Protein AF-A0A499VR80-F1 (afdb_monomer_lite)

pLDDT: mean 83.79, std 17.62, range [22.61, 98.44]

Organism: Streptomyces avermitilis (NCBI:txid33903)

Secondary structure (DSSP, 8-state):
---------------TTS-TTS--SHHHHHHHHHHHHHHHHHT-S---TTS-TTTTS---HHHHHHHHHHHTT-TTSPPP-HHHHHHS-SHHHHHHHHHTSPPP----PPPPP-----PPPHHHHHHHHHHHHHHHHHHHHHHHHHHHHHHHHHHT--SHHHHHHHHHHHHHHHHHHHHHHHHHHHHHHT-S--SEEEETTSHHHHHHHHHHHHHHT-GGGGGTTSHHHHHHHHHTT-EE-TT-EE------SSGGGEEE-TT-EE-TT-B--SEEEETTEEEE--EEE-TT-EE-TT-EE-TTEEE-TT-EE-TT-EE-TT-EE-TT-EEETTTTEEE------S------HHHHHHHHHHHHHHIIIIIHHHHHHHHHHHHHH-HHHHHHSSS-TTGGG-HHHHHHHHHHHHHHHHHHHHHHHHHHHHHHHHHHTTS-TT--EESSSHHHHHHHHHHHHHT-HHHHHHHTTSTTHHHHHHHHT-B-TT----S-SS-TT-EES-GGGEEE-TT-EE-TT-EEE-EEE-SSEEEE--EEEPSS-EE-TT-EEE-STT--SSS-----

InterPro domains:
  IPR009081 Phosphopantetheine binding ACP domain [PF00550] (33-96)
  IPR009081 Phosphopantetheine binding ACP domain [PS50075] (25-102)
  IPR011004 Trimeric LpxA-like superfamily [SSF51161] (233-339)
  IPR012728 Pls/PosA non-ribosomal peptide synthetases, C-terminal [TIGR02353] (127-557)
  IPR020806 Polyketide synthase-like, phosphopantetheine-binding domain [SM00823] (31-102)
  IPR036736 ACP-like superfamily [G3DSA:1.10.1200.10] (22-104)
  IPR036736 ACP-like superfamily [SSF47336] (29-113)

Radius of gyration: 28.96 Å; chains: 1; bounding box: 92×71×58 Å

Structure (mmCIF, N/CA/C/O backbone):
data_AF-A0A499VR80-F1
#
_entry.id   AF-A0A499VR80-F1
#
loop_
_atom_site.group_PDB
_atom_site.id
_atom_site.type_symbol
_atom_site.label_atom_id
_atom_site.label_alt_id
_atom_site.label_comp_id
_atom_site.label_asym_id
_atom_site.label_entity_id
_atom_site.label_seq_id
_atom_site.pdbx_PDB_ins_code
_atom_site.Cartn_x
_atom_site.Cartn_y
_atom_site.Cartn_z
_atom_site.occupancy
_atom_site.B_iso_or_equiv
_atom_site.auth_seq_id
_atom_site.auth_comp_id
_atom_site.auth_asym_id
_atom_site.auth_atom_id
_atom_site.pdbx_PDB_model_num
ATOM 1 N N . MET A 1 1 ? -21.378 41.303 -25.812 1.00 35.78 1 MET A N 1
ATOM 2 C CA . MET A 1 1 ? -21.855 42.674 -25.566 1.00 35.78 1 MET A CA 1
ATOM 3 C C . MET A 1 1 ? -23.204 42.791 -26.239 1.00 35.78 1 MET A C 1
ATOM 5 O O . MET A 1 1 ? -23.246 43.047 -27.427 1.00 35.78 1 MET A O 1
ATOM 9 N N . GLU A 1 2 ? -24.254 42.454 -25.498 1.00 25.03 2 GLU A N 1
ATOM 10 C CA . GLU A 1 2 ? -25.618 42.973 -25.643 1.00 25.03 2 GLU A CA 1
ATOM 11 C C . GLU A 1 2 ? -26.427 42.351 -24.503 1.00 25.03 2 GLU A C 1
ATOM 13 O O . GLU A 1 2 ? -26.750 41.164 -24.512 1.00 25.03 2 GLU A O 1
ATOM 18 N N . GLU A 1 3 ? -26.636 43.155 -23.462 1.00 26.72 3 GLU A N 1
ATOM 19 C CA . GLU A 1 3 ? -27.720 42.971 -22.507 1.00 26.72 3 GLU A CA 1
ATOM 20 C C . GLU A 1 3 ? -29.041 42.967 -23.275 1.00 26.72 3 GLU A C 1
ATOM 22 O O . GLU A 1 3 ? -29.267 43.825 -24.132 1.00 26.72 3 GLU A O 1
ATOM 27 N N . LYS A 1 4 ? -29.951 42.057 -22.926 1.00 25.11 4 LYS A N 1
ATOM 28 C CA . LYS A 1 4 ? -31.368 42.298 -23.171 1.00 25.11 4 LYS A CA 1
ATOM 29 C C . LYS A 1 4 ? -32.172 41.998 -21.923 1.00 25.11 4 LYS A C 1
ATOM 31 O O . LYS A 1 4 ? -32.221 40.877 -21.427 1.00 25.11 4 LYS A O 1
ATOM 36 N N . SER A 1 5 ? -32.707 43.101 -21.429 1.00 24.86 5 SER A N 1
ATOM 37 C CA . SER A 1 5 ? -33.440 43.325 -20.208 1.00 24.86 5 SER A CA 1
ATOM 38 C C . SER A 1 5 ? -34.700 42.483 -20.079 1.00 24.86 5 SER A C 1
ATOM 40 O O . SER A 1 5 ? -35.387 42.166 -21.047 1.00 24.86 5 SER A O 1
ATOM 42 N N . ILE A 1 6 ? -34.986 42.201 -18.815 1.00 27.98 6 ILE A N 1
ATOM 43 C CA . ILE A 1 6 ? -36.241 41.721 -18.254 1.00 27.98 6 ILE A CA 1
ATOM 44 C C . ILE A 1 6 ? -37.378 42.654 -18.684 1.00 27.98 6 ILE A C 1
ATOM 46 O O . ILE A 1 6 ? -37.326 43.854 -18.412 1.00 27.98 6 ILE A O 1
ATOM 50 N N . GLU A 1 7 ? -38.417 42.095 -19.300 1.00 25.77 7 GLU A N 1
ATOM 51 C CA . GLU A 1 7 ? -39.681 42.789 -19.536 1.00 25.77 7 GLU A CA 1
ATOM 52 C C . GLU A 1 7 ? -40.748 42.186 -18.615 1.00 25.77 7 GLU A C 1
ATOM 54 O O . GLU A 1 7 ? -41.202 41.052 -18.773 1.00 25.77 7 GLU A O 1
ATOM 59 N N . VAL A 1 8 ? -41.070 42.959 -17.579 1.00 28.94 8 VAL A N 1
ATOM 60 C CA . VAL A 1 8 ? -42.160 42.733 -16.633 1.00 28.94 8 VAL A CA 1
ATOM 61 C C . VAL A 1 8 ? -43.465 43.120 -17.325 1.00 28.94 8 VAL A C 1
ATOM 63 O O . VAL A 1 8 ? -43.690 44.297 -17.598 1.00 28.94 8 VAL A O 1
ATOM 66 N N . LEU A 1 9 ? -44.345 42.150 -17.568 1.00 28.11 9 LEU A N 1
ATOM 67 C CA . LEU A 1 9 ? -45.746 42.409 -17.901 1.00 28.11 9 LEU A CA 1
ATOM 68 C C . LEU A 1 9 ? -46.587 42.303 -16.628 1.00 28.11 9 LEU A C 1
ATOM 70 O O . LEU A 1 9 ? -46.790 41.223 -16.077 1.00 28.11 9 LEU A O 1
ATOM 74 N N . ALA A 1 10 ? -47.050 43.461 -16.164 1.00 27.05 10 ALA A N 1
ATOM 75 C CA . ALA A 1 10 ? -48.026 43.605 -15.097 1.00 27.05 10 ALA A CA 1
ATOM 76 C C . ALA A 1 10 ? -49.436 43.869 -15.657 1.00 27.05 10 ALA A C 1
ATOM 78 O O . ALA A 1 10 ? -49.597 44.443 -16.734 1.00 27.05 10 ALA A O 1
ATOM 79 N N . SER A 1 11 ? -50.420 43.552 -14.808 1.00 28.08 11 SER A N 1
ATOM 80 C CA . SER A 1 11 ? -51.879 43.779 -14.860 1.00 28.08 11 SER A CA 1
ATOM 81 C C . SER A 1 11 ? -52.702 42.574 -15.352 1.00 28.08 11 SER A C 1
ATOM 83 O O . SER A 1 11 ? -52.400 41.988 -16.379 1.00 28.08 11 SER A O 1
ATOM 85 N N . GLY A 1 12 ? -53.741 42.111 -14.650 1.00 25.17 12 GLY A N 1
ATOM 86 C CA . GLY A 1 12 ? -54.564 42.767 -13.629 1.00 25.17 12 GLY A CA 1
ATOM 87 C C . GLY A 1 12 ? -55.225 41.788 -12.635 1.00 25.17 12 GLY A C 1
ATOM 88 O O . GLY A 1 12 ? -54.765 40.657 -12.506 1.00 25.17 12 GLY A O 1
ATOM 89 N N . PRO A 1 13 ? -56.224 42.248 -11.860 1.00 34.94 13 PRO A N 1
ATOM 90 C CA . PRO A 1 13 ? -56.273 42.018 -10.419 1.00 34.94 13 PRO A CA 1
ATOM 91 C C . PRO A 1 13 ? -57.343 41.013 -9.964 1.00 34.94 13 PRO A C 1
ATOM 93 O O . PRO A 1 13 ? -58.296 40.720 -10.673 1.00 34.94 13 PRO A O 1
ATOM 96 N N . ASP A 1 14 ? -57.197 40.619 -8.700 1.00 31.02 14 ASP A N 1
ATOM 97 C CA . ASP A 1 14 ? -58.259 40.139 -7.812 1.00 31.02 14 ASP A CA 1
ATOM 98 C C . ASP A 1 14 ? -58.748 38.685 -7.971 1.00 31.02 14 ASP A C 1
ATOM 100 O O . ASP A 1 14 ? -59.870 38.400 -8.371 1.00 31.02 14 ASP A O 1
ATOM 104 N N . GLU A 1 15 ? -57.918 37.746 -7.507 1.00 30.02 15 GLU A N 1
ATOM 105 C CA . GLU A 1 15 ? -58.406 36.501 -6.887 1.00 30.02 15 GLU A CA 1
ATOM 106 C C . GLU A 1 15 ? -57.709 36.248 -5.535 1.00 30.02 15 GLU A C 1
ATOM 108 O O . GLU A 1 15 ? -57.436 35.128 -5.101 1.00 30.02 15 GLU A O 1
ATOM 113 N N . SER A 1 16 ? -57.424 37.341 -4.819 1.00 30.45 16 SER A N 1
ATOM 114 C CA . SER A 1 16 ? -56.845 37.321 -3.476 1.00 30.45 16 SER A CA 1
ATOM 115 C C . SER A 1 16 ? -57.879 36.968 -2.397 1.00 30.45 16 SER A C 1
ATOM 117 O O . SER A 1 16 ? -58.122 37.737 -1.477 1.00 30.45 16 SER A O 1
ATOM 119 N N . ALA A 1 17 ? -58.501 35.786 -2.464 1.00 30.91 17 ALA A N 1
ATOM 120 C CA . ALA A 1 17 ? -59.372 35.346 -1.363 1.00 30.91 17 ALA A CA 1
ATOM 121 C C . ALA A 1 17 ? -59.538 33.830 -1.168 1.00 30.91 17 ALA A C 1
ATOM 123 O O . ALA A 1 17 ? -60.272 33.429 -0.263 1.00 30.91 17 ALA A O 1
ATOM 124 N N . ARG A 1 18 ? -58.883 32.962 -1.953 1.00 30.55 18 ARG A N 1
ATOM 125 C CA . ARG A 1 18 ? -59.092 31.505 -1.842 1.00 30.55 18 ARG A CA 1
ATOM 126 C C . ARG A 1 18 ? -57.832 30.655 -2.045 1.00 30.55 18 ARG A C 1
ATOM 128 O O . ARG A 1 18 ? -57.851 29.763 -2.872 1.00 30.55 18 ARG A O 1
ATOM 135 N N . ASP A 1 19 ? -56.772 30.873 -1.259 1.00 31.70 19 ASP A N 1
ATOM 136 C CA . ASP A 1 19 ? -55.865 29.748 -0.912 1.00 31.70 19 ASP A CA 1
ATOM 137 C C . ASP A 1 19 ? -54.969 29.945 0.331 1.00 31.70 19 ASP A C 1
ATOM 139 O O . ASP A 1 19 ? -54.010 29.213 0.557 1.00 31.70 19 ASP A O 1
ATOM 143 N N . LYS A 1 20 ? -55.264 30.910 1.215 1.00 32.34 20 LYS A N 1
ATOM 144 C CA . LYS A 1 20 ? -54.458 31.131 2.437 1.00 32.34 20 LYS A CA 1
ATOM 145 C C . LYS A 1 20 ? -54.655 30.071 3.537 1.00 32.34 20 LYS A C 1
ATOM 147 O O . LYS A 1 20 ? -54.201 30.280 4.657 1.00 32.34 20 LYS A O 1
ATOM 152 N N . SER A 1 21 ? -55.323 28.947 3.263 1.00 33.62 21 SER A N 1
ATOM 153 C CA . SER A 1 21 ? -55.686 27.969 4.300 1.00 33.62 21 SER A CA 1
ATOM 154 C C . SER A 1 21 ? -55.265 26.523 4.025 1.00 33.62 21 SER A C 1
ATOM 156 O O . SER A 1 21 ? -55.810 25.625 4.668 1.00 33.62 21 SER A O 1
ATOM 158 N N . ARG A 1 22 ? -54.331 26.258 3.097 1.00 36.38 22 ARG A N 1
ATOM 159 C CA . ARG A 1 22 ? -53.877 24.880 2.812 1.00 36.38 22 ARG A CA 1
ATOM 160 C C . ARG A 1 22 ? -52.460 24.509 3.245 1.00 36.38 22 ARG A C 1
ATOM 162 O O . ARG A 1 22 ? -52.149 23.326 3.198 1.00 36.38 22 ARG A O 1
ATOM 169 N N . ASP A 1 23 ? -51.666 25.438 3.779 1.00 40.81 23 ASP A N 1
ATOM 170 C CA . ASP A 1 23 ? -50.230 25.190 4.009 1.00 40.81 23 ASP A CA 1
ATOM 171 C C . ASP A 1 23 ? -49.745 25.348 5.463 1.00 40.81 23 ASP A C 1
ATOM 173 O O . ASP A 1 23 ? -48.564 25.535 5.734 1.00 40.81 23 ASP A O 1
ATOM 177 N N . SER A 1 24 ? -50.640 25.244 6.448 1.00 39.16 24 SER A N 1
ATOM 178 C CA . SER A 1 24 ? -50.267 25.248 7.874 1.00 39.16 24 SER A CA 1
ATOM 179 C C . SER A 1 24 ? -50.208 23.835 8.465 1.00 39.16 24 SER A C 1
ATOM 181 O O . SER A 1 24 ? -50.710 23.581 9.560 1.00 39.16 24 SER A O 1
ATOM 183 N N . GLY A 1 25 ? -49.643 22.887 7.716 1.00 50.19 25 GLY A N 1
ATOM 184 C CA . GLY A 1 25 ? -49.296 21.567 8.238 1.00 50.19 25 GLY A CA 1
ATOM 185 C C . GLY A 1 25 ? -47.865 21.564 8.795 1.00 50.19 25 GLY A C 1
ATOM 186 O O . GLY A 1 25 ? -47.020 22.289 8.269 1.00 50.19 25 GLY A O 1
ATOM 187 N N . PRO A 1 26 ? -47.531 20.711 9.783 1.00 60.03 26 PRO A N 1
ATOM 188 C CA . PRO A 1 26 ? -46.157 20.566 10.284 1.00 60.03 26 PRO A CA 1
ATOM 189 C C . PRO A 1 26 ? -45.114 20.340 9.172 1.00 60.03 26 PRO A C 1
ATOM 191 O O . PRO A 1 26 ? -43.979 20.792 9.282 1.00 60.03 26 PRO A O 1
ATOM 194 N N . LYS A 1 27 ? -45.518 19.694 8.067 1.00 64.81 27 LYS A N 1
ATOM 195 C CA . LYS A 1 27 ? -44.676 19.439 6.886 1.00 64.81 27 LYS A CA 1
ATOM 196 C C . LYS A 1 27 ? -44.284 20.711 6.124 1.00 64.81 27 LYS A C 1
ATOM 198 O O . LYS A 1 27 ? -43.117 20.859 5.789 1.00 64.81 27 LYS A O 1
ATOM 203 N N . ALA A 1 28 ? -45.211 21.648 5.928 1.00 72.88 28 ALA A N 1
ATOM 204 C CA . ALA A 1 28 ? -44.940 22.920 5.250 1.00 72.88 28 ALA A CA 1
ATOM 205 C C . ALA A 1 28 ? -44.052 23.861 6.092 1.00 72.88 28 ALA A C 1
ATOM 207 O O . ALA A 1 28 ? -43.348 24.714 5.554 1.00 72.88 28 ALA A O 1
ATOM 208 N N . GLY A 1 29 ? -44.052 23.696 7.423 1.00 79.94 29 GLY A N 1
ATOM 209 C CA . GLY A 1 29 ? -43.073 24.336 8.311 1.00 79.94 29 GLY A CA 1
ATOM 210 C C . GLY A 1 29 ? -41.659 23.809 8.063 1.00 79.94 29 GLY A C 1
ATOM 211 O O . GLY A 1 29 ? -40.771 24.582 7.717 1.00 79.94 29 GLY A O 1
ATOM 212 N N . ILE A 1 30 ? -41.491 22.483 8.119 1.00 84.25 30 ILE A N 1
ATOM 213 C CA . ILE A 1 30 ? -40.199 21.814 7.894 1.00 84.25 30 ILE A CA 1
ATOM 214 C C . ILE A 1 30 ? -39.638 22.120 6.498 1.00 84.25 30 ILE A C 1
ATOM 216 O O . ILE A 1 30 ? -38.448 22.386 6.370 1.00 84.25 30 ILE A O 1
ATOM 220 N N . GLU A 1 31 ? -40.469 22.105 5.451 1.00 90.12 31 GLU A N 1
ATOM 221 C CA . GLU A 1 31 ? -40.032 22.447 4.089 1.00 90.12 31 GLU A CA 1
ATOM 222 C C . GLU A 1 31 ? -39.472 23.871 4.009 1.00 90.12 31 GLU A C 1
ATOM 224 O O . GLU A 1 31 ? -38.398 24.082 3.448 1.00 90.12 31 GLU A O 1
ATOM 229 N N . ARG A 1 32 ? -40.154 24.843 4.622 1.00 88.81 32 ARG A N 1
ATOM 230 C CA . ARG A 1 32 ? -39.718 26.244 4.637 1.00 88.81 32 ARG A CA 1
ATOM 231 C C . ARG A 1 32 ? -38.410 26.430 5.401 1.00 88.81 32 ARG A C 1
ATOM 233 O O . ARG A 1 32 ? -37.504 27.088 4.903 1.00 88.81 32 ARG A O 1
ATOM 240 N N . ASP A 1 33 ? -38.307 25.820 6.576 1.00 88.62 33 ASP A N 1
ATOM 241 C CA . ASP A 1 33 ? -37.120 25.897 7.426 1.00 88.62 33 ASP A CA 1
ATOM 242 C C . ASP A 1 33 ? -35.899 25.232 6.763 1.00 88.62 33 ASP A C 1
ATOM 244 O O . ASP A 1 33 ? -34.780 25.741 6.839 1.00 88.62 33 ASP A O 1
ATOM 248 N N . LEU A 1 34 ? -36.097 24.108 6.064 1.00 89.75 34 LEU A N 1
ATOM 249 C CA . LEU A 1 34 ? -35.045 23.481 5.262 1.00 89.75 34 LEU A CA 1
ATOM 250 C C . LEU A 1 34 ? -34.670 24.349 4.047 1.00 89.75 34 LEU A C 1
ATOM 252 O O . LEU A 1 34 ? -33.489 24.441 3.720 1.00 89.75 34 LEU A O 1
ATOM 256 N N . ALA A 1 35 ? -35.627 25.013 3.394 1.00 91.50 35 ALA A N 1
ATOM 257 C CA . ALA A 1 35 ? -35.346 25.934 2.289 1.00 91.50 35 ALA A CA 1
ATOM 258 C C . ALA A 1 35 ? -34.538 27.151 2.721 1.00 91.50 35 ALA A C 1
ATOM 260 O O . ALA A 1 35 ? -33.587 27.514 2.033 1.00 91.50 35 ALA A O 1
ATOM 261 N N . GLU A 1 36 ? -34.845 27.715 3.885 1.00 91.38 36 GLU A N 1
ATOM 262 C CA . GLU A 1 36 ? -34.090 28.820 4.475 1.00 91.38 36 GLU A CA 1
ATOM 263 C C . GLU A 1 36 ? -32.641 28.411 4.768 1.00 91.38 36 GLU A C 1
ATOM 265 O O . GLU A 1 36 ? -31.699 29.067 4.326 1.00 91.38 36 GLU A O 1
ATOM 270 N N . VAL A 1 37 ? -32.433 27.258 5.417 1.00 90.69 37 VAL A N 1
ATOM 271 C CA . VAL A 1 37 ? -31.074 26.772 5.703 1.00 90.69 37 VAL A CA 1
ATOM 272 C C . VAL A 1 37 ? -30.290 26.506 4.415 1.00 90.69 37 VAL A C 1
ATOM 274 O O . VAL A 1 37 ? -29.077 26.723 4.387 1.00 90.69 37 VAL A O 1
ATOM 277 N N . LEU A 1 38 ? -30.941 26.030 3.349 1.00 90.62 38 LEU A N 1
ATOM 278 C CA . LEU A 1 38 ? -30.276 25.799 2.066 1.00 90.62 38 LEU A CA 1
ATOM 279 C C . LEU A 1 38 ? -29.938 27.111 1.351 1.00 90.62 38 LEU A C 1
ATOM 281 O O . LEU A 1 38 ? -28.812 27.253 0.871 1.00 90.62 38 LEU A O 1
ATOM 285 N N . ALA A 1 39 ? -30.865 28.071 1.342 1.00 90.88 39 ALA A N 1
ATOM 286 C CA . ALA A 1 39 ? -30.665 29.411 0.799 1.00 90.88 39 ALA A CA 1
ATOM 287 C C . ALA A 1 39 ? -29.458 30.100 1.459 1.00 90.88 39 ALA A C 1
ATOM 289 O O . ALA A 1 39 ? -28.552 30.563 0.765 1.00 90.88 39 ALA A O 1
ATOM 290 N N . ASP A 1 40 ? -29.356 30.011 2.788 1.00 90.44 40 ASP A N 1
ATOM 291 C CA . ASP A 1 40 ? -28.234 30.528 3.578 1.00 90.44 40 ASP A CA 1
ATOM 292 C C . ASP A 1 40 ? -26.889 29.858 3.270 1.00 90.44 40 ASP A C 1
ATOM 294 O O . ASP A 1 40 ? -25.820 30.436 3.488 1.00 90.44 40 ASP A O 1
ATOM 298 N N . VAL A 1 41 ? -26.886 28.576 2.901 1.00 90.94 41 VAL A N 1
ATOM 299 C CA . VAL A 1 41 ? -25.641 27.867 2.550 1.00 90.94 41 VAL A CA 1
ATOM 300 C C . VAL A 1 41 ? -25.202 28.234 1.139 1.00 90.94 41 VAL A C 1
ATOM 302 O O . VAL A 1 41 ? -24.004 28.345 0.883 1.00 90.94 41 VAL A O 1
ATOM 305 N N . MET A 1 42 ? -26.162 28.414 0.238 1.00 88.19 42 MET A N 1
ATOM 306 C CA . MET A 1 42 ? -25.923 28.770 -1.156 1.00 88.19 42 MET A CA 1
ATOM 307 C C . MET A 1 42 ? -25.734 30.277 -1.375 1.00 88.19 42 MET A C 1
ATOM 309 O O . MET A 1 42 ? -25.313 30.674 -2.458 1.00 88.19 42 MET A O 1
ATOM 313 N N . SER A 1 43 ? -25.998 31.099 -0.354 1.00 87.06 43 SER A N 1
ATOM 314 C CA . SER A 1 43 ? -25.990 32.565 -0.426 1.00 87.06 43 SER A CA 1
ATOM 315 C C . SER A 1 43 ? -26.952 33.108 -1.492 1.00 87.06 43 SER A C 1
ATOM 317 O O . SER A 1 43 ? -26.604 34.019 -2.242 1.00 87.06 43 SER A O 1
ATOM 319 N N . VAL A 1 44 ? -28.155 32.533 -1.571 1.00 88.81 44 VAL A N 1
ATOM 320 C CA . VAL A 1 44 ? -29.244 32.975 -2.461 1.00 88.81 44 VAL A CA 1
ATOM 321 C C . VAL A 1 44 ? -30.438 33.439 -1.631 1.00 88.81 44 VAL A C 1
ATOM 323 O O . VAL A 1 44 ? -30.601 33.002 -0.498 1.00 88.81 44 VAL A O 1
ATOM 326 N N . GLU A 1 45 ? -31.276 34.320 -2.179 1.00 81.69 45 GLU A N 1
ATOM 327 C CA . GLU A 1 45 ? -32.400 34.894 -1.422 1.00 81.69 45 GLU A CA 1
ATOM 328 C C . GLU A 1 45 ? -33.491 33.866 -1.101 1.00 81.69 45 GLU A C 1
ATOM 330 O O . GLU A 1 45 ? -34.030 33.859 0.003 1.00 81.69 45 GLU A O 1
ATOM 335 N N . GLN A 1 46 ? -33.823 32.993 -2.055 1.00 85.56 46 GLN A N 1
ATOM 336 C CA . GLN A 1 46 ? -34.818 31.938 -1.880 1.00 85.56 46 GLN A CA 1
ATOM 337 C C . GLN A 1 46 ? -34.452 30.708 -2.705 1.00 85.56 46 GLN A C 1
ATOM 339 O O . GLN A 1 46 ? -33.926 30.812 -3.813 1.00 85.56 46 GLN A O 1
ATOM 344 N N . VAL A 1 47 ? -34.785 29.535 -2.170 1.00 88.00 47 VAL A N 1
ATOM 345 C CA . VAL A 1 47 ? -34.700 28.260 -2.881 1.00 88.00 47 VAL A CA 1
ATOM 346 C C . VAL A 1 47 ? -36.103 27.680 -2.996 1.00 88.00 47 VAL A C 1
ATOM 348 O O . VAL A 1 47 ? -36.811 27.559 -1.997 1.00 88.00 47 VAL A O 1
ATOM 351 N N . SER A 1 48 ? -36.510 27.316 -4.214 1.00 89.81 48 SER A N 1
ATOM 352 C CA . SER A 1 48 ? -37.784 26.629 -4.427 1.00 89.81 48 SER A CA 1
ATOM 353 C C . SER A 1 48 ? -37.741 25.228 -3.816 1.00 89.81 48 SER A C 1
ATOM 355 O O . SER A 1 48 ? -36.759 24.499 -3.963 1.00 89.81 48 SER A O 1
ATOM 357 N N . VAL A 1 49 ? -38.833 24.823 -3.162 1.00 89.25 49 VAL A N 1
ATOM 358 C CA . VAL A 1 49 ? -38.933 23.511 -2.502 1.00 89.25 49 VAL A CA 1
ATOM 359 C C . VAL A 1 49 ? -38.904 22.331 -3.480 1.00 89.25 49 VAL A C 1
ATOM 361 O O . VAL A 1 49 ? -38.604 21.201 -3.079 1.00 89.25 49 VAL A O 1
ATOM 364 N N . ASP A 1 50 ? -39.192 22.603 -4.753 1.00 88.19 50 ASP A N 1
ATOM 365 C CA . ASP A 1 50 ? -39.231 21.631 -5.845 1.00 88.19 50 ASP A CA 1
ATOM 366 C C . ASP A 1 50 ? -37.943 21.602 -6.678 1.00 88.19 50 ASP A C 1
ATOM 368 O O . ASP A 1 50 ? -37.775 20.690 -7.485 1.00 88.19 50 ASP A O 1
ATOM 372 N N . SER A 1 51 ? -37.020 22.549 -6.467 1.00 85.44 51 SER A N 1
ATOM 373 C CA . SER A 1 51 ? -35.742 22.560 -7.179 1.00 85.44 51 SER A CA 1
ATOM 374 C C . SER A 1 51 ? -34.887 21.356 -6.795 1.00 85.44 51 SER A C 1
ATOM 376 O O . SER A 1 51 ? -34.681 21.056 -5.612 1.00 85.44 51 SER A O 1
ATOM 378 N N . HIS A 1 52 ? -34.365 20.677 -7.811 1.00 86.69 52 HIS A N 1
ATOM 379 C CA . HIS A 1 52 ? -33.457 19.563 -7.644 1.00 86.69 52 HIS A CA 1
ATOM 380 C C . HIS A 1 52 ? -32.109 20.064 -7.116 1.00 86.69 52 HIS A C 1
ATOM 382 O O . HIS A 1 52 ? -31.468 20.922 -7.727 1.00 86.69 52 HIS A O 1
ATOM 388 N N . PHE A 1 53 ? -31.656 19.503 -5.990 1.00 82.19 53 PHE A N 1
ATOM 389 C CA . PHE A 1 53 ? -30.401 19.879 -5.330 1.00 82.19 53 PHE A CA 1
ATOM 390 C C . PHE A 1 53 ? -29.217 19.869 -6.303 1.00 82.19 53 PHE A C 1
ATOM 392 O O . PHE A 1 53 ? -28.361 20.743 -6.229 1.00 82.19 53 PHE A O 1
ATOM 399 N N . PHE A 1 54 ? -29.161 18.904 -7.220 1.00 81.62 54 PHE A N 1
ATOM 400 C CA . PHE A 1 54 ? -28.004 18.720 -8.095 1.00 81.62 54 PHE A CA 1
ATOM 401 C C . PHE A 1 54 ? -28.162 19.409 -9.448 1.00 81.62 54 PHE A C 1
ATOM 403 O O . PHE A 1 54 ? -27.235 20.083 -9.890 1.00 81.62 54 PHE A O 1
ATOM 410 N N . ASP A 1 55 ? -29.327 19.263 -10.078 1.00 78.19 55 ASP A N 1
ATOM 411 C CA . ASP A 1 55 ? -29.509 19.662 -11.479 1.00 78.19 55 ASP A CA 1
ATOM 412 C C . ASP A 1 55 ? -29.893 21.138 -11.602 1.00 78.19 55 ASP A C 1
ATOM 414 O O . ASP A 1 55 ? -29.349 21.843 -12.448 1.00 78.19 55 ASP A O 1
ATOM 418 N N . ASP A 1 56 ? -30.771 21.620 -10.717 1.00 82.69 56 ASP A N 1
ATOM 419 C CA . ASP A 1 56 ? -31.269 22.998 -10.766 1.00 82.69 56 ASP A CA 1
ATOM 420 C C . ASP A 1 56 ? -30.407 23.936 -9.917 1.00 82.69 56 ASP A C 1
ATOM 422 O O . ASP A 1 56 ? -30.133 25.073 -10.296 1.00 82.69 56 ASP A O 1
ATOM 426 N N . LEU A 1 57 ? -29.982 23.457 -8.744 1.00 83.56 57 LEU A N 1
ATOM 427 C CA . LEU A 1 57 ? -29.265 24.259 -7.750 1.00 83.56 57 LEU A CA 1
ATOM 428 C C . LEU A 1 57 ? -27.740 24.115 -7.842 1.00 83.56 57 LEU A C 1
ATOM 430 O O . LEU A 1 57 ? -27.015 24.885 -7.214 1.00 83.56 57 LEU A O 1
ATOM 434 N N . GLY A 1 58 ? -27.228 23.129 -8.586 1.00 79.75 58 GLY A N 1
ATOM 435 C CA . GLY A 1 58 ? -25.787 22.877 -8.685 1.00 79.75 58 GLY A CA 1
ATOM 436 C C . GLY A 1 58 ? -25.119 22.582 -7.334 1.00 79.75 58 GLY A C 1
ATOM 437 O O . GLY A 1 58 ? -23.919 22.823 -7.166 1.00 79.75 58 GLY A O 1
ATOM 438 N N . ALA A 1 59 ? -25.876 22.099 -6.339 1.00 81.56 59 ALA A N 1
ATOM 439 C CA . ALA A 1 59 ? -25.354 21.837 -5.007 1.00 81.56 59 ALA A CA 1
ATOM 440 C C . ALA A 1 59 ? -24.331 20.699 -5.058 1.00 81.56 59 ALA A C 1
ATOM 442 O O . ALA A 1 59 ? -24.605 19.582 -5.497 1.00 81.56 59 ALA A O 1
ATOM 443 N N . ASN A 1 60 ? -23.131 20.981 -4.559 1.00 79.06 60 ASN A N 1
ATOM 444 C CA . ASN A 1 60 ? -22.066 19.996 -4.438 1.00 79.06 60 ASN A CA 1
ATOM 445 C C . ASN A 1 60 ? -21.990 19.424 -3.013 1.00 79.06 60 ASN A C 1
ATOM 447 O O . ASN A 1 60 ? -22.677 19.854 -2.083 1.00 79.06 60 ASN A O 1
ATOM 451 N N . SER A 1 61 ? -21.094 18.456 -2.820 1.00 73.81 61 SER A N 1
ATOM 452 C CA . SER A 1 61 ? -20.915 17.780 -1.531 1.00 73.81 61 SER A CA 1
ATOM 453 C C . SER A 1 61 ? -20.582 18.728 -0.366 1.00 73.81 61 SER A C 1
ATOM 455 O O . SER A 1 61 ? -20.944 18.441 0.774 1.00 73.81 61 SER A O 1
ATOM 457 N N . LEU A 1 62 ? -19.930 19.867 -0.624 1.00 79.88 62 LEU A N 1
ATOM 458 C CA . LEU A 1 62 ? -19.610 20.852 0.410 1.00 79.88 62 LEU A CA 1
ATOM 459 C C . LEU A 1 62 ? -20.862 21.625 0.847 1.00 79.88 62 LEU A C 1
ATOM 461 O O . LEU A 1 62 ? -21.109 21.749 2.046 1.00 79.88 62 LEU A O 1
ATOM 465 N N . VAL A 1 63 ? -21.685 22.061 -0.112 1.00 86.06 63 VAL A N 1
ATOM 466 C CA . VAL A 1 63 ? -22.996 22.684 0.147 1.00 86.06 63 VAL A CA 1
ATOM 467 C C . VAL A 1 63 ? -23.864 21.738 0.977 1.00 86.06 63 VAL A C 1
ATOM 469 O O . VAL A 1 63 ? -24.362 22.112 2.035 1.00 86.06 63 VAL A O 1
ATOM 472 N N . MET A 1 64 ? -23.957 20.467 0.582 1.00 85.19 64 MET A N 1
ATOM 473 C CA . MET A 1 64 ? -24.716 19.459 1.328 1.00 85.19 64 MET A CA 1
ATOM 474 C C . MET A 1 64 ? -24.172 19.220 2.744 1.00 85.19 64 MET A C 1
ATOM 476 O O . MET A 1 64 ? -24.951 19.043 3.681 1.00 85.19 64 MET A O 1
ATOM 480 N N . ALA A 1 65 ? -22.847 19.192 2.922 1.00 82.12 65 ALA A N 1
ATOM 481 C CA . ALA A 1 65 ? -22.225 19.012 4.231 1.00 82.12 65 ALA A CA 1
ATOM 482 C C . ALA A 1 65 ? -22.511 20.203 5.158 1.00 82.12 65 ALA A C 1
ATOM 484 O O . ALA A 1 65 ? -22.872 19.997 6.319 1.00 82.12 65 ALA A O 1
ATOM 485 N N . HIS A 1 66 ? -22.409 21.435 4.648 1.00 86.75 66 HIS A N 1
ATOM 486 C CA . HIS A 1 66 ? -22.771 22.642 5.392 1.00 86.75 66 HIS A CA 1
ATOM 487 C C . HIS A 1 66 ? -24.259 22.685 5.723 1.00 86.75 66 HIS A C 1
ATOM 489 O O . HIS A 1 66 ? -24.611 22.981 6.864 1.00 86.75 66 HIS A O 1
ATOM 495 N N . PHE A 1 67 ? -25.112 22.317 4.768 1.00 90.88 67 PHE A N 1
ATOM 496 C CA . PHE A 1 67 ? -26.548 22.188 4.966 1.00 90.88 67 PHE A CA 1
ATOM 497 C C . PHE A 1 67 ? -26.864 21.186 6.083 1.00 90.88 67 PHE A C 1
ATOM 499 O O . PHE A 1 67 ? -27.447 21.566 7.093 1.00 90.88 67 PHE A O 1
ATOM 506 N N . CYS A 1 68 ? -26.365 19.946 5.998 1.00 87.94 68 CYS A N 1
ATOM 507 C CA . CYS A 1 68 ? -26.553 18.938 7.048 1.00 87.94 68 CYS A CA 1
ATOM 508 C C . CYS A 1 68 ? -26.016 19.406 8.410 1.00 87.94 68 CYS A C 1
ATOM 510 O O . CYS A 1 68 ? -26.635 19.157 9.441 1.00 87.94 68 CYS A O 1
ATOM 512 N N . ALA A 1 69 ? -24.857 20.071 8.439 1.00 85.94 69 ALA A N 1
ATOM 513 C CA . ALA A 1 69 ? -24.259 20.570 9.673 1.00 85.94 69 ALA A CA 1
ATOM 514 C C . ALA A 1 69 ? -25.081 21.701 10.309 1.00 85.94 69 ALA A C 1
ATOM 516 O O . ALA A 1 69 ? -25.175 21.753 11.534 1.00 85.94 69 ALA A O 1
ATOM 517 N N . ARG A 1 70 ? -25.678 22.592 9.506 1.00 87.56 70 ARG A N 1
ATOM 518 C CA . ARG A 1 70 ? -26.580 23.644 9.996 1.00 87.56 70 ARG A CA 1
ATOM 519 C C . ARG A 1 70 ? -27.920 23.072 10.448 1.00 87.56 70 ARG A C 1
ATOM 521 O O . ARG A 1 70 ? -28.347 23.402 11.548 1.00 87.56 70 ARG A O 1
ATOM 528 N N . VAL A 1 71 ? -28.510 22.145 9.689 1.00 88.50 71 VAL A N 1
ATOM 529 C CA . VAL A 1 71 ? -29.733 21.427 10.089 1.00 88.50 71 VAL A CA 1
ATOM 530 C C . VAL A 1 71 ? -29.528 20.711 11.427 1.00 88.50 71 VAL A C 1
ATOM 532 O O . VAL A 1 71 ? -30.344 20.853 12.323 1.00 88.50 71 VAL A O 1
ATOM 535 N N . ARG A 1 72 ? -28.390 20.034 11.640 1.00 84.31 72 ARG A N 1
ATOM 536 C CA . ARG A 1 72 ? -28.076 19.374 12.927 1.00 84.31 72 ARG A CA 1
ATOM 537 C C . ARG A 1 72 ? -27.941 20.322 14.123 1.00 84.31 72 ARG A C 1
ATOM 539 O O . ARG A 1 72 ? -28.008 19.854 15.254 1.00 84.31 72 ARG A O 1
ATOM 546 N N . LYS A 1 73 ? -27.698 21.618 13.901 1.00 84.75 73 LYS A N 1
ATOM 547 C CA . LYS A 1 73 ? -27.650 22.627 14.975 1.00 84.75 73 LYS A CA 1
ATOM 548 C C . LYS A 1 73 ? -29.039 23.158 15.345 1.00 84.75 73 LYS A C 1
ATOM 550 O O . LYS A 1 73 ? -29.171 23.765 16.404 1.00 84.75 73 LYS A O 1
ATOM 555 N N . ARG A 1 74 ? -30.047 22.938 14.497 1.00 83.81 74 ARG A N 1
ATOM 556 C CA . ARG A 1 74 ? -31.447 23.310 14.717 1.00 83.81 74 ARG A CA 1
ATOM 557 C C . ARG A 1 74 ? -32.186 22.138 15.363 1.00 83.81 74 ARG A C 1
ATOM 559 O O . ARG A 1 74 ? -32.477 21.147 14.707 1.00 83.81 74 ARG A O 1
ATOM 566 N N . ALA A 1 75 ? -32.447 22.231 16.669 1.00 76.50 75 ALA A N 1
ATOM 567 C CA . ALA A 1 75 ? -33.124 21.176 17.437 1.00 76.50 75 ALA A CA 1
ATOM 568 C C . ALA A 1 75 ? -34.599 20.970 17.028 1.00 76.50 75 ALA A C 1
ATOM 570 O O . ALA A 1 75 ? -35.199 19.950 17.351 1.00 76.50 75 ALA A O 1
ATOM 571 N N . ASP A 1 76 ? -35.164 21.949 16.327 1.00 80.75 76 ASP A N 1
ATOM 572 C CA . ASP A 1 76 ? -36.501 21.984 15.742 1.00 80.75 76 ASP A CA 1
ATOM 573 C C . ASP A 1 76 ? -36.609 21.232 14.403 1.00 80.75 76 ASP A C 1
ATOM 575 O O . ASP A 1 76 ? -37.718 20.921 13.969 1.00 80.75 76 ASP A O 1
ATOM 579 N N . LEU A 1 77 ? -35.479 20.891 13.770 1.00 82.44 77 LEU A N 1
ATOM 580 C CA . LEU A 1 77 ? -35.445 20.174 12.497 1.00 82.44 77 LEU A CA 1
ATOM 581 C C . LEU A 1 77 ? -35.009 18.709 12.657 1.00 82.44 77 LEU A C 1
ATOM 583 O O . LEU A 1 77 ? -34.097 18.403 13.430 1.00 82.44 77 LEU A O 1
ATOM 587 N N . PRO A 1 78 ? -35.594 17.778 11.878 1.00 82.50 78 PRO A N 1
ATOM 588 C CA . PRO A 1 78 ? -35.102 16.411 11.821 1.00 82.50 78 PRO A CA 1
ATOM 589 C C . PRO A 1 78 ? -33.686 16.387 11.237 1.00 82.50 78 PRO A C 1
ATOM 591 O O . PRO A 1 78 ? -33.382 17.060 10.249 1.00 82.50 78 PRO A O 1
ATOM 594 N N . SER A 1 79 ? -32.800 15.588 11.837 1.00 81.69 79 SER A N 1
ATOM 595 C CA . SER A 1 79 ? -31.412 15.518 11.389 1.00 81.69 79 SER A CA 1
ATOM 596 C C . SER A 1 79 ? -31.338 14.970 9.964 1.00 81.69 79 SER A C 1
ATOM 598 O O . SER A 1 79 ? -31.673 13.810 9.731 1.00 81.69 79 SER A O 1
ATOM 600 N N . ALA A 1 80 ? -30.841 15.776 9.031 1.00 82.69 80 ALA A N 1
ATOM 601 C CA . ALA A 1 80 ? -30.555 15.331 7.677 1.00 82.69 80 ALA A CA 1
ATOM 602 C C . ALA A 1 80 ? -29.144 14.728 7.589 1.00 82.69 80 ALA A C 1
ATOM 604 O O . ALA A 1 80 ? -28.161 15.243 8.147 1.00 82.69 80 ALA A O 1
ATOM 605 N N . SER A 1 81 ? -29.026 13.620 6.867 1.00 80.25 81 SER A N 1
ATOM 606 C CA . SER A 1 81 ? -27.754 13.085 6.404 1.00 80.25 81 SER A CA 1
ATOM 607 C C . SER A 1 81 ? -27.602 13.300 4.901 1.00 80.25 81 SER A C 1
ATOM 609 O O . SER A 1 81 ? -28.570 13.457 4.161 1.00 80.25 81 SER A O 1
ATOM 611 N N . MET A 1 82 ? -26.361 13.241 4.422 1.00 78.88 82 MET A N 1
ATOM 612 C CA . MET A 1 82 ? -26.062 13.339 2.993 1.00 78.88 82 MET A CA 1
ATOM 613 C C . MET A 1 82 ? -26.804 12.272 2.175 1.00 78.88 82 MET A C 1
ATOM 615 O O . MET A 1 82 ? -27.251 12.532 1.063 1.00 78.88 82 MET A O 1
ATOM 619 N N . LYS A 1 83 ? -26.985 11.084 2.767 1.00 74.50 83 LYS A N 1
ATOM 620 C CA . LYS A 1 83 ? -27.761 9.978 2.200 1.00 74.50 83 LYS A CA 1
ATOM 621 C C . LYS A 1 83 ? -29.225 10.361 1.976 1.00 74.50 83 LYS A C 1
ATOM 623 O O . LYS A 1 83 ? -29.797 9.939 0.975 1.00 74.50 83 LYS A O 1
ATOM 628 N N . ASP A 1 84 ? -29.818 11.131 2.884 1.00 83.88 84 ASP A N 1
ATOM 629 C CA . ASP A 1 84 ? -31.223 11.531 2.781 1.00 83.88 84 ASP A CA 1
ATOM 630 C C . ASP A 1 84 ? -31.416 12.500 1.616 1.00 83.88 84 ASP A C 1
ATOM 632 O O . ASP A 1 84 ? -32.337 12.314 0.832 1.00 83.88 84 ASP A O 1
ATOM 636 N N . ILE A 1 85 ? -30.482 13.435 1.422 1.00 85.06 85 ILE A N 1
ATOM 637 C CA . ILE A 1 85 ? -30.509 14.388 0.302 1.00 85.06 85 ILE A CA 1
ATOM 638 C C . ILE A 1 85 ? -30.343 13.670 -1.045 1.00 85.06 85 ILE A C 1
ATOM 640 O O . ILE A 1 85 ? -31.086 13.943 -1.977 1.00 85.06 85 ILE A O 1
ATOM 644 N N . TYR A 1 86 ? -29.428 12.699 -1.161 1.00 78.88 86 TYR A N 1
ATOM 645 C CA . TYR A 1 86 ? -29.302 11.913 -2.401 1.00 78.88 86 TYR A CA 1
ATOM 646 C C . TYR A 1 86 ? -30.553 11.083 -2.711 1.00 78.88 86 TYR A C 1
ATOM 648 O O . TYR A 1 86 ? -30.874 10.848 -3.873 1.00 78.88 86 TYR A O 1
ATOM 656 N N . ARG A 1 87 ? -31.246 10.599 -1.677 1.00 79.81 87 ARG A N 1
ATOM 657 C CA . ARG A 1 87 ? -32.469 9.804 -1.836 1.00 79.81 87 ARG A CA 1
ATOM 658 C C . ARG A 1 87 ? -33.690 10.668 -2.149 1.00 79.81 87 ARG A C 1
ATOM 660 O O . ARG A 1 87 ? -34.619 10.197 -2.802 1.00 79.81 87 ARG A O 1
ATOM 667 N N . HIS A 1 88 ? -33.682 11.891 -1.646 1.00 89.25 88 HIS A N 1
ATOM 668 C CA . HIS A 1 88 ? -34.768 12.846 -1.712 1.00 89.25 88 HIS A CA 1
ATOM 669 C C . HIS A 1 88 ? -34.210 14.199 -2.170 1.00 89.25 88 HIS A C 1
ATOM 671 O O . HIS A 1 88 ? -33.986 15.093 -1.352 1.00 89.25 88 HIS A O 1
ATOM 677 N N . PRO A 1 89 ? -33.925 14.338 -3.474 1.00 86.81 89 PRO A N 1
ATOM 678 C CA . PRO A 1 89 ? -33.104 15.424 -3.995 1.00 86.81 89 PRO A CA 1
ATOM 679 C C . PRO A 1 89 ? -33.884 16.723 -4.228 1.00 86.81 89 PRO A C 1
ATOM 681 O O . PRO A 1 89 ? -33.448 17.566 -4.999 1.00 86.81 89 PRO A O 1
ATOM 684 N N . THR A 1 90 ? -35.020 16.906 -3.556 1.00 91.12 90 THR A N 1
ATOM 685 C CA . THR A 1 90 ? -35.771 18.168 -3.472 1.00 91.12 90 THR A CA 1
ATOM 686 C C . THR A 1 90 ? -36.166 18.393 -2.019 1.00 91.12 90 THR A C 1
ATOM 688 O O . THR A 1 90 ? -36.321 17.432 -1.264 1.00 91.12 90 THR A O 1
ATOM 691 N N . ILE A 1 91 ? -36.366 19.638 -1.595 1.00 90.81 91 ILE A N 1
ATOM 692 C CA . ILE A 1 91 ? -36.719 19.938 -0.197 1.00 90.81 91 ILE A CA 1
ATOM 693 C C . ILE A 1 91 ? -38.045 19.279 0.185 1.00 90.81 91 ILE A C 1
ATOM 695 O O . ILE A 1 91 ? -38.146 18.682 1.257 1.00 90.81 91 ILE A O 1
ATOM 699 N N . ARG A 1 92 ? -39.026 19.303 -0.724 1.00 89.88 92 ARG A N 1
ATOM 700 C CA . ARG A 1 92 ? -40.322 18.639 -0.541 1.00 89.88 92 ARG A CA 1
ATOM 701 C C . ARG A 1 92 ? -40.168 17.134 -0.306 1.00 89.88 92 ARG A C 1
ATOM 703 O O . ARG A 1 92 ? -40.742 16.562 0.628 1.00 89.88 92 ARG A O 1
ATOM 710 N N . SER A 1 93 ? -39.364 16.468 -1.138 1.00 88.25 93 SER A N 1
ATOM 711 C CA . SER A 1 93 ? -39.124 15.031 -0.978 1.00 88.25 93 SER A CA 1
ATOM 712 C C . SER A 1 93 ? -38.307 14.729 0.281 1.00 88.25 93 SER A C 1
ATOM 714 O O . SER A 1 93 ? -38.556 13.709 0.924 1.00 88.25 93 SER A O 1
ATOM 716 N N . LEU A 1 94 ? -37.375 15.610 0.662 1.00 88.69 94 LEU A N 1
ATOM 717 C CA . LEU A 1 94 ? -36.513 15.452 1.833 1.00 88.69 94 LEU A CA 1
ATOM 718 C C . LEU A 1 94 ? -37.304 15.596 3.131 1.00 88.69 94 LEU A C 1
ATOM 720 O O . LEU A 1 94 ? -37.213 14.728 3.995 1.00 88.69 94 LEU A O 1
ATOM 724 N N . ALA A 1 95 ? -38.127 16.639 3.246 1.00 88.75 95 ALA A N 1
ATOM 725 C CA . ALA A 1 95 ? -39.017 16.844 4.384 1.00 88.75 95 ALA A CA 1
ATOM 726 C C . ALA A 1 95 ? -39.966 15.650 4.568 1.00 88.75 95 ALA A C 1
ATOM 728 O O . ALA A 1 95 ? -40.166 15.168 5.684 1.00 88.75 95 ALA A O 1
ATOM 729 N N . THR A 1 96 ? -40.486 15.113 3.460 1.00 85.81 96 THR A N 1
ATOM 730 C CA . THR A 1 96 ? -41.320 13.905 3.475 1.00 85.81 96 THR A CA 1
ATOM 731 C C . THR A 1 96 ? -40.532 12.676 3.939 1.00 85.81 96 THR A C 1
ATOM 733 O O . THR A 1 96 ? -40.997 11.950 4.814 1.00 85.81 96 THR A O 1
ATOM 736 N N . GLY A 1 97 ? -39.327 12.457 3.405 1.00 82.12 97 GLY A N 1
ATOM 737 C CA . GLY A 1 97 ? -38.484 11.308 3.749 1.00 82.12 97 GLY A CA 1
ATOM 738 C C . GLY A 1 97 ? -37.970 11.316 5.192 1.00 82.12 97 GLY A C 1
ATOM 739 O O . GLY A 1 97 ? -37.822 10.251 5.792 1.00 82.12 97 GLY A O 1
ATOM 740 N N . LEU A 1 98 ? -37.735 12.501 5.761 1.00 82.69 98 LEU A N 1
ATOM 741 C CA . LEU A 1 98 ? -37.316 12.675 7.154 1.00 82.69 98 LEU A CA 1
ATOM 742 C C . LEU A 1 98 ? -38.482 12.525 8.142 1.00 82.69 98 LEU A C 1
ATOM 744 O O . LEU A 1 98 ? -38.273 12.021 9.241 1.00 82.69 98 LEU A O 1
ATOM 748 N N . ALA A 1 99 ? -39.706 12.901 7.758 1.00 73.06 99 ALA A N 1
ATOM 749 C CA . ALA A 1 99 ? -40.892 12.731 8.602 1.00 73.06 99 ALA A CA 1
ATOM 750 C C . ALA A 1 99 ? -41.252 11.251 8.846 1.00 73.06 99 ALA A C 1
ATOM 752 O O . ALA A 1 99 ? -41.750 10.909 9.917 1.00 73.06 99 ALA A O 1
ATOM 753 N N . ASP A 1 100 ? -40.963 10.370 7.883 1.00 63.12 100 ASP A N 1
ATOM 754 C CA . ASP A 1 100 ? -41.217 8.925 7.995 1.00 63.12 100 ASP A CA 1
ATOM 755 C C . ASP A 1 100 ? -40.120 8.173 8.784 1.00 63.12 100 ASP A C 1
ATOM 757 O O . ASP A 1 100 ? -40.288 7.005 9.146 1.00 63.12 100 ASP A O 1
ATOM 761 N N . ALA A 1 101 ? -38.988 8.825 9.067 1.00 57.81 101 ALA A N 1
ATOM 762 C CA . ALA A 1 101 ? -37.864 8.273 9.816 1.00 57.81 101 ALA A CA 1
ATOM 763 C C . ALA A 1 101 ? -37.858 8.824 11.253 1.00 57.81 101 ALA A C 1
ATOM 765 O O . ALA A 1 101 ? -37.147 9.774 11.568 1.00 57.81 101 ALA A O 1
ATOM 766 N N . ALA A 1 102 ? -38.657 8.231 12.146 1.00 43.25 102 ALA A N 1
ATOM 767 C CA . ALA A 1 102 ? -38.659 8.604 13.563 1.00 43.25 102 ALA A CA 1
ATOM 768 C C . ALA A 1 102 ? -37.241 8.506 14.188 1.00 43.25 102 ALA A C 1
ATOM 770 O O . ALA A 1 102 ? -36.470 7.610 13.820 1.00 43.25 102 ALA A O 1
ATOM 771 N N . PRO A 1 103 ? -36.876 9.378 15.150 1.00 44.81 103 PRO A N 1
ATOM 772 C CA . PRO A 1 103 ? -35.519 9.432 15.678 1.00 44.81 103 PRO A CA 1
ATOM 773 C C . PRO A 1 103 ? -35.229 8.191 16.524 1.00 44.81 103 PRO A C 1
ATOM 775 O O . PRO A 1 103 ? -35.865 7.960 17.550 1.00 44.81 103 PRO A O 1
ATOM 778 N N . THR A 1 104 ? -34.228 7.405 16.128 1.00 35.09 104 THR A N 1
ATOM 779 C CA . THR A 1 104 ? -33.554 6.503 17.069 1.00 35.09 104 THR A CA 1
ATOM 780 C C . THR A 1 104 ? -32.545 7.359 17.835 1.00 35.09 104 THR A C 1
ATOM 782 O O . THR A 1 104 ? -31.700 7.976 17.181 1.00 35.09 104 THR A O 1
ATOM 785 N N . PRO A 1 105 ? -32.609 7.456 19.175 1.00 37.97 105 PRO A N 1
ATOM 786 C CA . PRO A 1 105 ? -31.628 8.210 19.940 1.00 37.97 105 PRO A CA 1
ATOM 787 C C . PRO A 1 105 ? -30.263 7.553 19.742 1.00 37.97 105 PRO A C 1
ATOM 789 O O . PRO A 1 105 ? -30.004 6.464 20.249 1.00 37.97 105 PRO A O 1
ATOM 792 N N . VAL A 1 106 ? -29.394 8.185 18.957 1.00 36.22 106 VAL A N 1
ATOM 793 C CA . VAL A 1 106 ? -27.979 7.830 18.961 1.00 36.22 106 VAL A CA 1
ATOM 794 C C . VAL A 1 106 ? -27.426 8.477 20.217 1.00 36.22 106 VAL A C 1
ATOM 796 O O . VAL A 1 106 ? -27.311 9.699 20.292 1.00 36.22 106 VAL A O 1
ATOM 799 N N . GLU A 1 107 ? -27.176 7.655 21.229 1.00 32.75 107 GLU A N 1
ATOM 800 C CA . GLU A 1 107 ? -26.550 8.059 22.480 1.00 32.75 107 GLU A CA 1
ATOM 801 C C . GLU A 1 107 ? -25.185 8.674 22.142 1.00 32.75 107 GLU A C 1
ATOM 803 O O . GLU A 1 107 ? -24.218 7.991 21.800 1.00 32.75 107 GLU A O 1
ATOM 808 N N . SER A 1 108 ? -25.146 10.005 22.105 1.00 34.91 108 SER A N 1
ATOM 809 C CA . SER A 1 108 ? -23.951 10.758 21.765 1.00 34.91 108 SER A CA 1
ATOM 810 C C . SER A 1 108 ? -22.994 10.631 22.942 1.00 34.91 108 SER A C 1
ATOM 812 O O . SER A 1 108 ? -23.187 11.267 23.977 1.00 34.91 108 SER A O 1
ATOM 814 N N . SER A 1 109 ? -21.974 9.785 22.799 1.00 37.16 109 SER A N 1
ATOM 815 C CA . SER A 1 109 ? -20.891 9.660 23.771 1.00 37.16 109 SER A CA 1
ATOM 816 C C . SER A 1 109 ? -20.318 11.048 24.066 1.00 37.16 109 SER A C 1
ATOM 818 O O . SER A 1 109 ? -19.840 11.726 23.151 1.00 37.16 109 SER A O 1
ATOM 820 N N . VAL A 1 110 ? -20.404 11.470 25.328 1.00 38.84 110 VAL A N 1
ATOM 821 C CA . VAL A 1 110 ? -19.853 12.732 25.836 1.00 38.84 110 VAL A CA 1
ATOM 822 C C . VAL A 1 110 ? -18.400 12.873 25.355 1.00 38.84 110 VAL A C 1
ATOM 824 O O . VAL A 1 110 ? -17.619 11.939 25.558 1.00 38.84 110 VAL A O 1
ATOM 827 N N . PRO A 1 111 ? -18.008 13.992 24.710 1.00 45.66 111 PRO A N 1
ATOM 828 C CA . PRO A 1 111 ? -16.619 14.211 24.332 1.00 45.66 111 PRO A CA 1
ATOM 829 C C . PRO A 1 111 ? -15.756 14.183 25.594 1.00 45.66 111 PRO A C 1
ATOM 831 O O . PRO A 1 111 ? -16.024 14.919 26.545 1.00 45.66 111 PRO A O 1
ATOM 834 N N . ALA A 1 112 ? -14.737 13.321 25.617 1.00 51.19 112 ALA A N 1
ATOM 835 C CA . ALA A 1 112 ? -13.757 13.313 26.696 1.00 51.19 112 ALA A CA 1
ATOM 836 C C . ALA A 1 112 ? -13.141 14.722 26.855 1.00 51.19 112 ALA A C 1
ATOM 838 O O . ALA A 1 112 ? -12.988 15.422 25.848 1.00 51.19 112 ALA A O 1
ATOM 839 N N . PRO A 1 113 ? -12.794 15.156 28.083 1.00 48.16 113 PRO A N 1
ATOM 840 C CA . PRO A 1 113 ? -12.245 16.487 28.323 1.00 48.16 113 PRO A CA 1
ATOM 841 C C . PRO A 1 113 ? -11.037 16.754 27.421 1.00 48.16 113 PRO A C 1
ATOM 843 O O . PRO A 1 113 ? -10.069 15.994 27.434 1.00 48.16 113 PRO A O 1
ATOM 846 N N . THR A 1 114 ? -11.099 17.826 26.628 1.00 53.28 114 THR A N 1
ATOM 847 C CA . THR A 1 114 ? -9.996 18.248 25.759 1.00 53.28 114 THR A CA 1
ATOM 848 C C . THR A 1 114 ? -8.811 18.661 26.626 1.00 53.28 114 THR A C 1
ATOM 850 O O . THR A 1 114 ? -8.817 19.728 27.239 1.00 53.28 114 THR A O 1
ATOM 853 N N . GLU A 1 115 ? -7.799 17.801 26.694 1.00 58.91 115 GLU A N 1
ATOM 854 C CA . GLU A 1 115 ? -6.546 18.076 27.389 1.00 58.91 115 GLU A CA 1
ATOM 855 C C . GLU A 1 115 ? -5.875 19.321 26.775 1.00 58.91 115 GLU A C 1
ATOM 857 O O . GLU A 1 115 ? -5.799 19.470 25.550 1.00 58.91 115 GLU A O 1
ATOM 862 N N . VAL A 1 116 ? -5.429 20.260 27.616 1.00 59.56 116 VAL A N 1
ATOM 863 C CA . VAL A 1 116 ? -4.875 21.543 27.159 1.00 59.56 116 VAL A CA 1
ATOM 864 C C . VAL A 1 116 ? -3.533 21.299 26.466 1.00 59.56 116 VAL A C 1
ATOM 866 O O . VAL A 1 116 ? -2.539 20.943 27.097 1.00 59.56 116 VAL A O 1
ATOM 869 N N . VAL A 1 117 ? -3.499 21.509 25.149 1.00 65.12 117 VAL A N 1
ATOM 870 C CA . VAL A 1 117 ? -2.291 21.364 24.329 1.00 65.12 117 VAL A CA 1
ATOM 871 C C . VAL A 1 117 ? -1.297 22.464 24.694 1.00 65.12 117 VAL A C 1
ATOM 873 O O . VAL A 1 117 ? -1.527 23.635 24.402 1.00 65.12 117 VAL A O 1
ATOM 876 N N . THR A 1 118 ? -0.158 22.106 25.288 1.00 67.19 118 THR A N 1
ATOM 877 C CA . THR A 1 118 ? 0.958 23.047 25.460 1.00 67.19 118 THR A CA 1
ATOM 878 C C . THR A 1 118 ? 1.713 23.186 24.133 1.00 67.19 118 THR A C 1
ATOM 880 O O . THR A 1 118 ? 2.318 22.200 23.692 1.00 67.19 118 THR A O 1
ATOM 883 N N . PRO A 1 119 ? 1.708 24.358 23.471 1.00 68.94 119 PRO A N 1
ATOM 884 C CA . PRO A 1 119 ? 2.423 24.536 22.214 1.00 68.94 119 PRO A CA 1
ATOM 885 C C . PRO A 1 119 ? 3.936 24.417 22.435 1.00 68.94 119 PRO A C 1
ATOM 887 O O . PRO A 1 119 ? 4.480 24.902 23.428 1.00 68.94 119 PRO A O 1
ATOM 890 N N . ALA A 1 120 ? 4.629 23.764 21.501 1.00 74.81 120 ALA A N 1
ATOM 891 C CA . ALA A 1 120 ? 6.085 23.696 21.532 1.00 74.81 120 ALA A CA 1
ATOM 892 C C . ALA A 1 120 ? 6.691 25.094 21.345 1.00 74.81 120 ALA A C 1
ATOM 894 O O . ALA A 1 120 ? 6.167 25.917 20.593 1.00 74.81 120 ALA A O 1
ATOM 895 N N . SER A 1 121 ? 7.823 25.358 21.999 1.00 85.31 121 SER A N 1
ATOM 896 C CA . SER A 1 121 ? 8.509 26.643 21.841 1.00 85.31 121 SER A CA 1
ATOM 897 C C . SER A 1 121 ? 8.992 26.843 20.397 1.00 85.31 121 SER A C 1
ATOM 899 O O . SER A 1 121 ? 9.509 25.914 19.770 1.00 85.31 121 SER A O 1
ATOM 901 N N . THR A 1 122 ? 8.913 28.076 19.883 1.00 89.31 122 THR A N 1
ATOM 902 C CA . THR A 1 122 ? 9.379 28.429 18.526 1.00 89.31 122 THR A CA 1
ATOM 903 C C . THR A 1 122 ? 10.831 28.013 18.282 1.00 89.31 122 THR A C 1
ATOM 905 O O . THR A 1 122 ? 11.187 27.577 17.190 1.00 89.31 122 THR A O 1
ATOM 908 N N . ARG A 1 123 ? 11.678 28.086 19.319 1.00 90.31 123 ARG A N 1
ATOM 909 C CA . ARG A 1 123 ? 13.085 27.664 19.251 1.00 90.31 123 ARG A CA 1
ATOM 910 C C . ARG A 1 123 ? 13.234 26.158 19.034 1.00 90.31 123 ARG A C 1
ATOM 912 O O . ARG A 1 123 ? 14.030 25.755 18.194 1.00 90.31 123 ARG A O 1
ATOM 919 N N . GLN A 1 124 ? 12.479 25.330 19.762 1.00 89.50 124 GLN A N 1
ATOM 920 C CA . GLN A 1 124 ? 12.501 23.871 19.579 1.00 89.50 124 GLN A CA 1
ATOM 921 C C . GLN A 1 124 ? 11.985 23.481 18.197 1.00 89.50 124 GLN A C 1
ATOM 923 O O . GLN A 1 124 ? 12.590 22.639 17.538 1.00 89.50 124 GLN A O 1
ATOM 928 N N . TYR A 1 125 ? 10.913 24.135 17.744 1.00 91.38 125 TYR A N 1
ATOM 929 C CA . TYR A 1 125 ? 10.378 23.950 16.400 1.00 91.38 125 TYR A CA 1
ATOM 930 C C . TYR A 1 125 ? 11.435 24.249 15.329 1.00 91.38 125 TYR A C 1
ATOM 932 O O . TYR A 1 125 ? 11.725 23.388 14.500 1.00 91.38 125 TYR A O 1
ATOM 940 N N . LEU A 1 126 ? 12.074 25.424 15.392 1.00 95.12 126 LEU A N 1
ATOM 941 C CA . LEU A 1 126 ? 13.080 25.834 14.413 1.00 95.12 126 LEU A CA 1
ATOM 942 C C . LEU A 1 126 ? 14.328 24.943 14.453 1.00 95.12 126 LEU A C 1
ATOM 944 O O . LEU A 1 126 ? 14.828 24.543 13.406 1.00 95.12 126 LEU A O 1
ATOM 948 N N . LEU A 1 127 ? 14.821 24.588 15.643 1.00 95.00 127 LEU A N 1
ATOM 949 C CA . LEU A 1 127 ? 15.967 23.687 15.785 1.00 95.00 127 LEU A CA 1
ATOM 950 C C . LEU A 1 127 ? 15.658 22.302 15.200 1.00 95.00 127 LEU A C 1
ATOM 952 O O . LEU A 1 127 ? 16.441 21.773 14.413 1.00 95.00 127 LEU A O 1
ATOM 956 N N . CYS A 1 128 ? 14.512 21.718 15.563 1.00 95.50 128 CYS A N 1
ATOM 957 C CA . CYS A 1 128 ? 14.103 20.413 15.057 1.00 95.50 128 CYS A CA 1
ATOM 958 C C . CYS A 1 128 ? 13.908 20.450 13.538 1.00 95.50 128 CYS A C 1
ATOM 960 O O . CYS A 1 128 ? 14.420 19.569 12.852 1.00 95.50 128 CYS A O 1
ATOM 962 N N . GLY A 1 129 ? 13.233 21.475 13.012 1.00 95.69 129 GLY A N 1
ATOM 963 C CA . GLY A 1 129 ? 13.029 21.660 11.575 1.00 95.69 129 GLY A CA 1
ATOM 964 C C . GLY A 1 129 ? 14.346 21.796 10.807 1.00 95.69 129 GLY A C 1
ATOM 965 O O . GLY A 1 129 ? 14.549 21.105 9.812 1.00 95.69 129 GLY A O 1
ATOM 966 N N . THR A 1 130 ? 15.290 22.597 11.310 1.00 97.12 130 THR A N 1
ATOM 967 C CA . THR A 1 130 ? 16.629 22.739 10.714 1.00 97.12 130 THR A CA 1
ATOM 968 C C . THR A 1 130 ? 17.389 21.413 10.713 1.00 97.12 130 THR A C 1
ATOM 970 O O . THR A 1 130 ? 17.988 21.047 9.705 1.00 97.12 130 THR A O 1
ATOM 973 N N . LEU A 1 131 ? 17.334 20.640 11.803 1.00 97.25 131 LEU A N 1
ATOM 974 C CA . LEU A 1 131 ? 17.975 19.323 11.856 1.00 97.25 131 LEU A CA 1
ATOM 975 C C . LEU A 1 131 ? 17.321 18.318 10.897 1.00 97.25 131 LEU A C 1
ATOM 977 O O . LEU A 1 131 ? 18.032 17.562 10.240 1.00 97.25 131 LEU A O 1
ATOM 981 N N . GLN A 1 132 ? 15.990 18.322 10.773 1.00 97.19 132 GLN A N 1
ATOM 982 C CA . GLN A 1 132 ? 15.279 17.506 9.780 1.00 97.19 132 GLN A CA 1
ATOM 983 C C . GLN A 1 132 ? 15.709 17.867 8.358 1.00 97.19 132 GLN A C 1
ATOM 985 O O . GLN A 1 132 ? 15.985 16.973 7.559 1.00 97.19 132 GLN A O 1
ATOM 990 N N . PHE A 1 133 ? 15.820 19.165 8.064 1.00 97.25 133 PHE A N 1
ATOM 991 C CA . PHE A 1 133 ? 16.285 19.661 6.775 1.00 97.25 133 PHE A CA 1
ATOM 992 C C . PHE A 1 133 ? 17.726 19.228 6.482 1.00 97.25 133 PHE A C 1
ATOM 994 O O . PHE A 1 133 ? 17.985 18.687 5.412 1.00 97.25 133 PHE A O 1
ATOM 1001 N N . ILE A 1 134 ? 18.649 19.363 7.440 1.00 97.56 134 ILE A N 1
ATOM 1002 C CA . ILE A 1 134 ? 20.043 18.912 7.284 1.00 97.56 134 ILE A CA 1
ATOM 1003 C C . ILE A 1 134 ? 20.110 17.400 7.038 1.00 97.56 134 ILE A C 1
ATOM 1005 O O . ILE A 1 134 ? 20.845 16.961 6.157 1.00 97.56 134 ILE A O 1
ATOM 1009 N N . ILE A 1 135 ? 19.338 16.594 7.777 1.00 96.19 135 ILE A N 1
ATOM 1010 C CA . ILE A 1 135 ? 19.278 15.137 7.571 1.00 96.19 135 ILE A CA 1
ATOM 1011 C C . ILE A 1 135 ? 18.747 14.813 6.172 1.00 96.19 135 ILE A C 1
ATOM 1013 O O . ILE A 1 135 ? 19.306 13.953 5.495 1.00 96.19 135 ILE A O 1
ATOM 1017 N N . PHE A 1 136 ? 17.691 15.499 5.732 1.00 95.50 136 PHE A N 1
ATOM 1018 C CA . PHE A 1 136 ? 17.117 15.318 4.402 1.00 95.50 136 PHE A CA 1
ATOM 1019 C C . PHE A 1 136 ? 18.118 15.681 3.298 1.00 95.50 136 PHE A C 1
ATOM 1021 O O . PHE A 1 136 ? 18.381 14.856 2.428 1.00 95.50 136 PHE A O 1
ATOM 1028 N N . VAL A 1 137 ? 18.739 16.862 3.372 1.00 96.94 137 VAL A N 1
ATOM 1029 C CA . VAL A 1 137 ? 19.762 17.302 2.411 1.00 96.94 137 VAL A CA 1
ATOM 1030 C C . VAL A 1 137 ? 20.955 16.351 2.421 1.00 96.94 137 VAL A C 1
ATOM 1032 O O . VAL A 1 137 ? 21.393 15.919 1.361 1.00 96.94 137 VAL A O 1
ATOM 1035 N N . GLY A 1 138 ? 21.445 15.952 3.597 1.00 96.19 138 GLY A N 1
ATOM 1036 C CA . GLY A 1 138 ? 22.535 14.986 3.725 1.00 96.19 138 GLY A CA 1
ATOM 1037 C C . GLY A 1 138 ? 22.201 13.637 3.086 1.00 96.19 138 GLY A C 1
ATOM 1038 O O . GLY A 1 138 ? 23.029 13.073 2.372 1.00 96.19 138 GLY A O 1
ATOM 1039 N N . TYR A 1 139 ? 20.973 13.146 3.277 1.00 93.81 139 TYR A N 1
ATOM 1040 C CA . TYR A 1 139 ? 20.486 11.932 2.626 1.00 93.81 139 TYR A CA 1
ATOM 1041 C C . TYR A 1 139 ? 20.401 12.089 1.102 1.00 93.81 139 TYR A C 1
ATOM 1043 O O . TYR A 1 139 ? 20.893 11.223 0.383 1.00 93.81 139 TYR A O 1
ATOM 1051 N N . CYS A 1 140 ? 19.838 13.192 0.598 1.00 94.62 140 CYS A N 1
ATOM 1052 C CA . CYS A 1 140 ? 19.757 13.476 -0.836 1.00 94.62 140 CYS A CA 1
ATOM 1053 C C . CYS A 1 140 ? 21.142 13.601 -1.481 1.00 94.62 140 CYS A C 1
ATOM 1055 O O . CYS A 1 140 ? 21.371 13.012 -2.535 1.00 94.62 140 CYS A O 1
ATOM 1057 N N . CYS A 1 141 ? 22.083 14.296 -0.838 1.00 95.94 141 CYS A N 1
ATOM 1058 C CA . CYS A 1 141 ? 23.465 14.404 -1.299 1.00 95.94 141 CYS A CA 1
ATOM 1059 C C . CYS A 1 141 ? 24.149 13.034 -1.327 1.00 95.94 141 CYS A C 1
ATOM 1061 O O . CYS A 1 141 ? 24.769 12.686 -2.327 1.00 95.94 141 CYS A O 1
ATOM 1063 N N . LEU A 1 142 ? 24.006 12.224 -0.272 1.00 94.19 142 LEU A N 1
ATOM 1064 C CA . LEU A 1 142 ? 24.570 10.874 -0.234 1.00 94.19 142 LEU A CA 1
ATOM 1065 C C . LEU A 1 142 ? 23.964 9.979 -1.324 1.00 94.19 142 LEU A C 1
ATOM 1067 O O . LEU A 1 142 ? 24.701 9.311 -2.045 1.00 94.19 142 LEU A O 1
ATOM 1071 N N . ALA A 1 143 ? 22.638 9.984 -1.471 1.00 91.44 143 ALA A N 1
ATOM 1072 C CA . ALA A 1 143 ? 21.944 9.223 -2.503 1.00 91.44 143 ALA A CA 1
ATOM 1073 C C . ALA A 1 143 ? 22.371 9.669 -3.910 1.00 91.44 143 ALA A C 1
ATOM 1075 O O . ALA A 1 143 ? 22.641 8.822 -4.761 1.00 91.44 143 ALA A O 1
ATOM 1076 N N . GLY A 1 144 ? 22.496 10.980 -4.137 1.00 91.31 144 GLY A N 1
ATOM 1077 C CA . GLY A 1 144 ? 22.986 11.560 -5.385 1.00 91.31 144 GLY A CA 1
ATOM 1078 C C . GLY A 1 144 ? 24.425 11.150 -5.693 1.00 91.31 144 GLY A C 1
ATOM 1079 O O . GLY A 1 144 ? 24.697 10.686 -6.794 1.00 91.31 144 GLY A O 1
ATOM 1080 N N . LEU A 1 145 ? 25.330 11.222 -4.712 1.00 94.25 145 LEU A N 1
ATOM 1081 C CA . LEU A 1 145 ? 26.724 10.792 -4.862 1.00 94.25 145 LEU A CA 1
ATOM 1082 C C . LEU A 1 145 ? 26.834 9.294 -5.170 1.00 94.25 145 LEU A C 1
ATOM 1084 O O . LEU A 1 145 ? 27.544 8.913 -6.098 1.00 94.25 145 LEU A O 1
ATOM 1088 N N . VAL A 1 146 ? 26.124 8.442 -4.423 1.00 92.12 146 VAL A N 1
ATOM 1089 C CA . VAL A 1 146 ? 26.118 6.987 -4.651 1.00 92.12 146 VAL A CA 1
ATOM 1090 C C . VAL A 1 146 ? 25.553 6.659 -6.031 1.00 92.12 146 VAL A C 1
ATOM 1092 O O . VAL A 1 146 ? 26.125 5.838 -6.744 1.00 92.12 146 VAL A O 1
ATOM 1095 N N . THR A 1 147 ? 24.465 7.319 -6.429 1.00 88.56 147 THR A N 1
ATOM 1096 C CA . THR A 1 147 ? 23.834 7.104 -7.737 1.00 88.56 147 THR A CA 1
ATOM 1097 C C . THR A 1 147 ? 24.722 7.599 -8.874 1.00 88.56 147 THR A C 1
ATOM 1099 O O . THR A 1 147 ? 24.907 6.867 -9.839 1.00 88.56 147 THR A O 1
ATOM 1102 N N . GLY A 1 148 ? 25.327 8.783 -8.748 1.00 87.75 148 GLY A N 1
ATOM 1103 C CA . GLY A 1 148 ? 26.235 9.347 -9.749 1.00 87.75 148 GLY A CA 1
ATOM 1104 C C . GLY A 1 148 ? 27.475 8.478 -9.957 1.00 87.75 148 GLY A C 1
ATOM 1105 O O . GLY A 1 148 ? 27.755 8.060 -11.077 1.00 87.75 148 GLY A O 1
ATOM 1106 N N . ARG A 1 149 ? 28.154 8.088 -8.870 1.00 91.62 149 ARG A N 1
ATOM 1107 C CA . ARG A 1 149 ? 29.315 7.179 -8.941 1.00 91.62 149 ARG A CA 1
ATOM 1108 C C . ARG A 1 149 ? 28.941 5.793 -9.451 1.00 91.62 149 ARG A C 1
ATOM 1110 O O . ARG A 1 149 ? 29.704 5.177 -10.189 1.00 91.62 149 ARG A O 1
ATOM 1117 N N . GLY A 1 150 ? 27.765 5.300 -9.073 1.00 89.12 150 GLY A N 1
ATOM 1118 C CA . GLY A 1 150 ? 27.222 4.055 -9.599 1.00 89.12 150 GLY A CA 1
ATOM 1119 C C . GLY A 1 150 ? 26.966 4.117 -11.098 1.00 89.12 150 GLY A C 1
ATOM 1120 O O . GLY A 1 150 ? 27.346 3.202 -11.822 1.00 89.12 150 GLY A O 1
ATOM 1121 N N . TYR A 1 151 ? 26.374 5.210 -11.573 1.00 85.31 151 TYR A N 1
ATOM 1122 C CA . TYR A 1 151 ? 26.114 5.440 -12.988 1.00 85.31 151 TYR A CA 1
ATOM 1123 C C . TYR A 1 151 ? 27.409 5.524 -13.801 1.00 85.31 151 TYR A C 1
ATOM 1125 O O . TYR A 1 151 ? 27.535 4.826 -14.808 1.00 85.31 151 TYR A O 1
ATOM 1133 N N . GLU A 1 152 ? 28.402 6.293 -13.346 1.00 87.62 152 GLU A N 1
ATOM 1134 C CA . GLU A 1 152 ? 29.738 6.348 -13.963 1.00 87.62 152 GLU A CA 1
ATOM 1135 C C . GLU A 1 152 ? 30.365 4.949 -14.046 1.00 87.62 152 GLU A C 1
ATOM 1137 O O . GLU A 1 152 ? 30.869 4.532 -15.088 1.00 87.62 152 GLU A O 1
ATOM 1142 N N . TRP A 1 153 ? 30.269 4.167 -12.967 1.00 90.25 153 TRP A N 1
ATOM 1143 C CA . TRP A 1 153 ? 30.802 2.810 -12.945 1.00 90.25 153 TRP A CA 1
ATOM 1144 C C . TRP A 1 153 ? 30.071 1.863 -13.906 1.00 90.25 153 TRP A C 1
ATOM 1146 O O . TRP A 1 153 ? 30.719 1.076 -14.599 1.00 90.25 153 TRP A O 1
ATOM 1156 N N . VAL A 1 154 ? 28.740 1.927 -13.985 1.00 87.00 154 VAL A N 1
ATOM 1157 C CA . VAL A 1 154 ? 27.941 1.096 -14.901 1.00 87.00 154 VAL A CA 1
ATOM 1158 C C . VAL A 1 154 ? 28.211 1.468 -16.361 1.00 87.00 154 VAL A C 1
ATOM 1160 O O . VAL A 1 154 ? 28.458 0.578 -17.176 1.00 87.00 154 VAL A O 1
ATOM 1163 N N . SER A 1 155 ? 28.220 2.765 -16.676 1.00 82.69 155 SER A N 1
ATOM 1164 C CA . SER A 1 155 ? 28.422 3.293 -18.034 1.00 82.69 155 SER A CA 1
ATOM 1165 C C . SER A 1 155 ? 29.854 3.130 -18.552 1.00 82.69 155 SER A C 1
ATOM 1167 O O . SER A 1 155 ? 30.056 3.045 -19.758 1.00 82.69 155 SER A O 1
ATOM 1169 N N . ALA A 1 156 ? 30.845 2.967 -17.671 1.00 87.31 156 ALA A N 1
ATOM 1170 C CA . ALA A 1 156 ? 32.209 2.592 -18.053 1.00 87.31 156 ALA A CA 1
ATOM 1171 C C . ALA A 1 156 ? 32.346 1.134 -18.560 1.00 87.31 156 ALA A C 1
ATOM 1173 O O . ALA A 1 156 ? 33.454 0.680 -18.854 1.00 87.31 156 ALA A O 1
ATOM 1174 N N . GLY A 1 157 ? 31.264 0.347 -18.598 1.00 83.44 157 GLY A N 1
ATOM 1175 C CA . GLY A 1 157 ? 31.272 -1.012 -19.140 1.00 83.44 157 GLY A CA 1
ATOM 1176 C C . GLY A 1 157 ? 31.248 -1.031 -20.672 1.00 83.44 157 GLY A C 1
ATOM 1177 O O . GLY A 1 157 ? 30.377 -0.426 -21.285 1.00 83.44 157 GLY A O 1
ATOM 1178 N N . SER A 1 158 ? 32.150 -1.786 -21.306 1.00 81.81 158 SER A N 1
ATOM 1179 C CA . SER A 1 158 ? 32.142 -1.972 -22.762 1.00 81.81 158 SER A CA 1
ATOM 1180 C C . SER A 1 158 ? 31.183 -3.091 -23.190 1.00 81.81 158 SER A C 1
ATOM 1182 O O . SER A 1 158 ? 31.337 -4.255 -22.806 1.00 81.81 158 SER A O 1
ATOM 1184 N N . GLY A 1 159 ? 30.191 -2.742 -24.011 1.00 81.75 159 GLY A N 1
ATOM 1185 C CA . GLY A 1 159 ? 29.208 -3.674 -24.570 1.00 81.75 159 GLY A CA 1
ATOM 1186 C C . GLY A 1 159 ? 28.067 -4.064 -23.618 1.00 81.75 159 GLY A C 1
ATOM 1187 O O . GLY A 1 159 ? 28.159 -3.961 -22.394 1.00 81.75 159 GLY A O 1
ATOM 1188 N N . LEU A 1 160 ? 26.972 -4.568 -24.200 1.00 80.44 160 LEU A N 1
ATOM 1189 C CA . LEU A 1 160 ? 25.686 -4.768 -23.516 1.00 80.44 160 LEU A CA 1
ATOM 1190 C C . LEU A 1 160 ? 25.763 -5.735 -22.322 1.00 80.44 160 LEU A C 1
ATOM 1192 O O . LEU A 1 160 ? 25.181 -5.476 -21.271 1.00 80.44 160 LEU A O 1
ATOM 1196 N N . ARG A 1 161 ? 26.536 -6.823 -22.439 1.00 86.69 161 ARG A N 1
ATOM 1197 C CA . ARG A 1 161 ? 26.714 -7.805 -21.354 1.00 86.69 161 ARG A CA 1
ATOM 1198 C C . ARG A 1 161 ? 27.405 -7.205 -20.126 1.00 86.69 161 ARG A C 1
ATOM 1200 O O . ARG A 1 161 ? 26.992 -7.491 -19.005 1.00 86.69 161 ARG A O 1
ATOM 1207 N N . ASN A 1 162 ? 28.449 -6.398 -20.318 1.00 87.50 162 ASN A N 1
ATOM 1208 C CA . ASN A 1 162 ? 29.179 -5.797 -19.199 1.00 87.50 162 ASN A CA 1
ATOM 1209 C C . ASN A 1 162 ? 28.349 -4.714 -18.514 1.00 87.50 162 ASN A C 1
ATOM 1211 O O . ASN A 1 162 ? 28.297 -4.691 -17.286 1.00 87.50 162 ASN A O 1
ATOM 1215 N N . VAL A 1 163 ? 27.659 -3.871 -19.290 1.00 84.44 163 VAL A N 1
ATOM 1216 C CA . VAL A 1 163 ? 26.721 -2.876 -18.747 1.00 84.44 163 VAL A CA 1
ATOM 1217 C C . VAL A 1 163 ? 25.631 -3.570 -17.930 1.00 84.44 163 VAL A C 1
ATOM 1219 O O . VAL A 1 163 ? 25.380 -3.182 -16.792 1.00 84.44 163 VAL A O 1
ATOM 1222 N N . TYR A 1 164 ? 25.051 -4.657 -18.449 1.00 86.19 164 TYR A N 1
ATOM 1223 C CA . TYR A 1 164 ? 24.050 -5.446 -17.730 1.00 86.19 164 TYR A CA 1
ATOM 1224 C C . TYR A 1 164 ? 24.588 -6.013 -16.407 1.00 86.19 164 TYR A C 1
ATOM 1226 O O . TYR A 1 164 ? 23.978 -5.808 -15.360 1.00 86.19 164 TYR A O 1
ATOM 1234 N N . LEU A 1 165 ? 25.747 -6.683 -16.415 1.00 89.56 165 LEU A N 1
ATOM 1235 C CA . LEU A 1 165 ? 26.333 -7.261 -15.198 1.00 89.56 165 LEU A CA 1
ATOM 1236 C C . LEU A 1 165 ? 26.670 -6.191 -14.152 1.00 89.56 165 LEU A C 1
ATOM 1238 O O . LEU A 1 165 ? 26.394 -6.383 -12.968 1.00 89.56 165 LEU A O 1
ATOM 1242 N N . ARG A 1 166 ? 27.221 -5.047 -14.574 1.00 90.38 166 ARG A N 1
ATOM 1243 C CA . ARG A 1 166 ? 27.478 -3.916 -13.674 1.00 90.38 166 ARG A CA 1
ATOM 1244 C C . ARG A 1 166 ? 26.176 -3.338 -13.121 1.00 90.38 166 ARG A C 1
ATOM 1246 O O . ARG A 1 166 ? 26.096 -3.095 -11.922 1.00 90.38 166 ARG A O 1
ATOM 1253 N N . ALA A 1 167 ? 25.135 -3.192 -13.939 1.00 87.31 167 ALA A N 1
ATOM 1254 C CA . ALA A 1 167 ? 23.827 -2.727 -13.479 1.00 87.31 167 ALA A CA 1
ATOM 1255 C C . ALA A 1 167 ? 23.208 -3.677 -12.438 1.00 87.31 167 ALA A C 1
ATOM 1257 O O . ALA A 1 167 ? 22.710 -3.213 -11.412 1.00 87.31 167 ALA A O 1
ATOM 1258 N N . VAL A 1 168 ? 23.299 -4.996 -12.654 1.00 88.94 168 VAL A N 1
ATOM 1259 C CA . VAL A 1 168 ? 22.865 -6.016 -11.681 1.00 88.94 168 VAL A CA 1
ATOM 1260 C C . VAL A 1 168 ? 23.633 -5.876 -10.365 1.00 88.94 168 VAL A C 1
ATOM 1262 O O . VAL A 1 168 ? 23.021 -5.856 -9.299 1.00 88.94 168 VAL A O 1
ATOM 1265 N N . LEU A 1 169 ? 24.963 -5.764 -10.421 1.00 91.06 169 LEU A N 1
ATOM 1266 C CA . LEU A 1 169 ? 25.802 -5.663 -9.224 1.00 91.06 169 LEU A CA 1
ATOM 1267 C C . LEU A 1 169 ? 25.538 -4.370 -8.447 1.00 91.06 169 LEU A C 1
ATOM 1269 O O . LEU A 1 169 ? 25.279 -4.425 -7.245 1.00 91.06 169 LEU A O 1
ATOM 1273 N N . PHE A 1 170 ? 25.567 -3.219 -9.123 1.00 90.31 170 PHE A N 1
ATOM 1274 C CA . PHE A 1 170 ? 25.355 -1.922 -8.485 1.00 90.31 170 PHE A CA 1
ATOM 1275 C C . PHE A 1 170 ? 23.934 -1.793 -7.943 1.00 90.31 170 PHE A C 1
ATOM 1277 O O . PHE A 1 170 ? 23.750 -1.504 -6.762 1.00 90.31 170 PHE A O 1
ATOM 1284 N N . GLY A 1 171 ? 22.920 -2.043 -8.771 1.00 86.69 171 GLY A N 1
ATOM 1285 C CA . GLY A 1 171 ? 21.537 -1.900 -8.335 1.00 86.69 171 GLY A CA 1
ATOM 1286 C C . GLY A 1 171 ? 21.133 -2.967 -7.315 1.00 86.69 171 GLY A C 1
ATOM 1287 O O . GLY A 1 171 ? 20.354 -2.681 -6.408 1.00 86.69 171 GLY A O 1
ATOM 1288 N N . GLY A 1 172 ? 21.726 -4.161 -7.384 1.00 87.88 172 GLY A N 1
ATOM 1289 C CA . GLY A 1 172 ? 21.585 -5.184 -6.357 1.00 87.88 172 GLY A CA 1
ATOM 1290 C C . GLY A 1 172 ? 22.180 -4.761 -5.012 1.00 87.88 172 GLY A C 1
ATOM 1291 O O . GLY A 1 172 ? 21.494 -4.820 -3.991 1.00 87.88 172 GLY A O 1
ATOM 1292 N N . ALA A 1 173 ? 23.425 -4.276 -5.002 1.00 90.75 173 ALA A N 1
ATOM 1293 C CA . ALA A 1 173 ? 24.065 -3.747 -3.797 1.00 90.75 173 ALA A CA 1
ATOM 1294 C C . ALA A 1 173 ? 23.304 -2.535 -3.233 1.00 90.75 173 ALA A C 1
ATOM 1296 O O . ALA A 1 173 ? 23.076 -2.459 -2.025 1.00 90.75 173 ALA A O 1
ATOM 1297 N N . GLY A 1 174 ? 22.845 -1.632 -4.103 1.00 89.69 174 GLY A N 1
ATOM 1298 C CA . GLY A 1 174 ? 22.024 -0.479 -3.742 1.00 89.69 174 GLY A CA 1
ATOM 1299 C C . GLY A 1 174 ? 20.703 -0.886 -3.091 1.00 89.69 174 GLY A C 1
ATOM 1300 O O . GLY A 1 174 ? 20.356 -0.364 -2.035 1.00 89.69 174 GLY A O 1
ATOM 1301 N N . LEU A 1 175 ? 19.999 -1.873 -3.652 1.00 88.00 175 LEU A N 1
ATOM 1302 C CA . LEU A 1 175 ? 18.764 -2.403 -3.073 1.00 88.00 175 LEU A CA 1
ATOM 1303 C C . LEU A 1 175 ? 18.998 -3.027 -1.692 1.00 88.00 175 LEU A C 1
ATOM 1305 O O . LEU A 1 175 ? 18.249 -2.743 -0.759 1.00 88.00 175 LEU A O 1
ATOM 1309 N N . VAL A 1 176 ? 20.038 -3.856 -1.539 1.00 91.06 176 VAL A N 1
ATOM 1310 C CA . VAL A 1 176 ? 20.403 -4.439 -0.236 1.00 91.06 176 VAL A CA 1
ATOM 1311 C C . VAL A 1 176 ? 20.735 -3.337 0.768 1.00 91.06 176 VAL A C 1
ATOM 1313 O O . VAL A 1 176 ? 20.233 -3.368 1.892 1.00 91.06 176 VAL A O 1
ATOM 1316 N N . GLY A 1 177 ? 21.513 -2.336 0.353 1.00 93.12 177 GLY A N 1
ATOM 1317 C CA . GLY A 1 177 ? 21.843 -1.166 1.161 1.00 93.12 177 GLY A CA 1
ATOM 1318 C C . GLY A 1 177 ? 20.596 -0.414 1.624 1.00 93.12 177 GLY A C 1
ATOM 1319 O O . GLY A 1 177 ? 20.423 -0.201 2.821 1.00 93.12 177 GLY A O 1
ATOM 1320 N N . LEU A 1 178 ? 19.677 -0.095 0.709 1.00 91.56 178 LEU A N 1
ATOM 1321 C CA . LEU A 1 178 ? 18.404 0.569 1.017 1.00 91.56 178 LEU A CA 1
ATOM 1322 C C . LEU A 1 178 ? 17.501 -0.270 1.933 1.00 91.56 178 LEU A C 1
ATOM 1324 O O . LEU A 1 178 ? 16.754 0.292 2.732 1.00 91.56 178 LEU A O 1
ATOM 1328 N N . CYS A 1 179 ? 17.578 -1.601 1.856 1.00 92.56 179 CYS A N 1
ATOM 1329 C CA . CYS A 1 179 ? 16.857 -2.509 2.745 1.00 92.56 179 CYS A CA 1
ATOM 1330 C C . CYS A 1 179 ? 17.441 -2.537 4.166 1.00 92.56 179 CYS A C 1
ATOM 1332 O O . CYS A 1 179 ? 16.688 -2.469 5.138 1.00 92.56 179 CYS A O 1
ATOM 1334 N N . ILE A 1 180 ? 18.768 -2.630 4.292 1.00 95.12 180 ILE A N 1
ATOM 1335 C CA . ILE A 1 180 ? 19.471 -2.756 5.578 1.00 95.12 180 ILE A CA 1
ATOM 1336 C C . ILE A 1 180 ? 19.569 -1.409 6.301 1.00 95.12 180 ILE A C 1
ATOM 1338 O O . ILE A 1 180 ? 19.491 -1.363 7.528 1.00 95.12 180 ILE A O 1
ATOM 1342 N N . PHE A 1 181 ? 19.701 -0.307 5.565 1.00 95.06 181 PHE A N 1
ATOM 1343 C CA . PHE A 1 181 ? 19.962 1.010 6.139 1.00 95.06 181 PHE A CA 1
ATOM 1344 C C . PHE A 1 181 ? 18.901 1.462 7.163 1.00 95.06 181 PHE A C 1
ATOM 1346 O O . PHE A 1 181 ? 19.294 1.820 8.275 1.00 95.06 181 PHE A O 1
ATOM 1353 N N . PRO A 1 182 ? 17.578 1.366 6.907 1.00 95.00 182 PRO A N 1
ATOM 1354 C CA . PRO A 1 182 ? 16.569 1.712 7.912 1.00 95.00 182 PRO A CA 1
ATOM 1355 C C . PRO A 1 182 ? 16.583 0.783 9.130 1.00 95.00 182 PRO A C 1
ATOM 1357 O O . PRO A 1 182 ? 16.291 1.230 10.237 1.00 95.00 182 PRO A O 1
ATOM 1360 N N . ILE A 1 183 ? 16.959 -0.490 8.950 1.00 96.62 183 ILE A N 1
ATOM 1361 C CA . ILE A 1 183 ? 17.100 -1.449 10.054 1.00 96.62 183 ILE A CA 1
ATOM 1362 C C . ILE A 1 183 ? 18.242 -0.999 10.966 1.00 96.62 183 ILE A C 1
ATOM 1364 O O . ILE A 1 183 ? 18.035 -0.818 12.166 1.00 96.62 183 ILE A O 1
ATOM 1368 N N . ALA A 1 184 ? 19.423 -0.747 10.398 1.00 97.00 184 ALA A N 1
ATOM 1369 C CA . ALA A 1 184 ? 20.577 -0.258 11.143 1.00 97.00 184 ALA A CA 1
ATOM 1370 C C . ALA A 1 184 ? 20.274 1.083 11.832 1.00 97.00 184 ALA A C 1
ATOM 1372 O O . ALA A 1 184 ? 20.485 1.217 13.037 1.00 97.00 184 ALA A O 1
ATOM 1373 N N . ALA A 1 185 ? 19.695 2.044 11.105 1.00 95.88 185 ALA A N 1
ATOM 1374 C CA . ALA A 1 185 ? 19.322 3.348 11.645 1.00 95.88 185 ALA A CA 1
ATOM 1375 C C . ALA A 1 185 ? 18.340 3.228 12.820 1.00 95.88 185 ALA A C 1
ATOM 1377 O O . ALA A 1 185 ? 18.523 3.893 13.838 1.00 95.88 185 ALA A O 1
ATOM 1378 N N . LYS A 1 186 ? 17.337 2.343 12.732 1.00 96.62 186 LYS A N 1
ATOM 1379 C CA . LYS A 1 186 ? 16.404 2.076 13.835 1.00 96.62 186 LYS A CA 1
ATOM 1380 C C . LYS A 1 186 ? 17.132 1.557 15.073 1.00 96.62 186 LYS A C 1
ATOM 1382 O O . LYS A 1 186 ? 16.916 2.079 16.169 1.00 96.62 186 LYS A O 1
ATOM 1387 N N . TRP A 1 187 ? 17.994 0.552 14.920 1.00 97.31 187 TRP A N 1
ATOM 1388 C CA . TRP A 1 187 ? 18.710 -0.048 16.050 1.00 97.31 187 TRP A CA 1
ATOM 1389 C C . TRP A 1 187 ? 19.738 0.902 16.680 1.00 97.31 187 TRP A C 1
ATOM 1391 O O . TRP A 1 187 ? 19.892 0.878 17.897 1.00 97.31 187 TRP A O 1
ATOM 1401 N N . ILE A 1 188 ? 20.368 1.774 15.888 1.00 97.06 188 ILE A N 1
ATOM 1402 C CA . ILE A 1 188 ? 21.349 2.764 16.360 1.00 97.06 188 ILE A CA 1
ATOM 1403 C C . ILE A 1 188 ? 20.668 3.970 17.028 1.00 97.06 188 ILE A C 1
ATOM 1405 O O . ILE A 1 188 ? 21.070 4.384 18.112 1.00 97.06 188 ILE A O 1
ATOM 1409 N N . LEU A 1 189 ? 19.643 4.555 16.397 1.00 96.06 189 LEU A N 1
ATOM 1410 C CA . LEU A 1 189 ? 19.032 5.809 16.863 1.00 96.06 189 LEU A CA 1
ATOM 1411 C C . LEU A 1 189 ? 18.009 5.603 17.984 1.00 96.06 189 LEU A C 1
ATOM 1413 O O . LEU A 1 189 ? 17.828 6.490 18.821 1.00 96.06 189 LEU A O 1
ATOM 1417 N N . ILE A 1 190 ? 17.305 4.468 17.974 1.00 95.94 190 ILE A N 1
ATOM 1418 C CA . ILE A 1 190 ? 16.191 4.195 18.889 1.00 95.94 190 ILE A CA 1
ATOM 1419 C C . ILE A 1 190 ? 16.474 2.992 19.788 1.00 95.94 190 ILE A C 1
ATOM 1421 O O . ILE A 1 190 ? 16.183 3.042 20.983 1.00 95.94 190 ILE A O 1
ATOM 1425 N N . GLY A 1 191 ? 17.004 1.903 19.227 1.00 95.12 191 GLY A N 1
ATOM 1426 C CA . GLY A 1 191 ? 17.103 0.618 19.916 1.00 95.12 191 GLY A CA 1
ATOM 1427 C C . GLY A 1 191 ? 15.767 -0.131 19.901 1.00 95.12 191 GLY A C 1
ATOM 1428 O O . GLY A 1 191 ? 15.219 -0.403 18.831 1.00 95.12 191 GLY A O 1
ATOM 1429 N N . ARG A 1 192 ? 15.242 -0.492 21.080 1.00 95.25 192 ARG A N 1
ATOM 1430 C CA . ARG A 1 192 ? 13.927 -1.145 21.226 1.00 95.25 192 ARG A CA 1
ATOM 1431 C C . ARG A 1 192 ? 12.849 -0.120 21.563 1.00 95.25 192 ARG A C 1
ATOM 1433 O O . ARG A 1 192 ? 12.983 0.604 22.552 1.00 95.25 192 ARG A O 1
ATOM 1440 N N . TRP A 1 193 ? 11.769 -0.099 20.787 1.00 94.56 193 TRP A N 1
ATOM 1441 C CA . TRP A 1 193 ? 10.588 0.697 21.108 1.00 94.56 193 TRP A CA 1
ATOM 1442 C C . TRP A 1 193 ? 9.959 0.231 22.427 1.00 94.56 193 TRP A C 1
ATOM 1444 O O . TRP A 1 193 ? 9.854 -0.963 22.701 1.00 94.56 193 TRP A O 1
ATOM 1454 N N . LYS A 1 194 ? 9.547 1.199 23.248 1.00 94.19 194 LYS A N 1
ATOM 1455 C CA . LYS A 1 194 ? 8.795 1.002 24.494 1.00 94.19 194 LYS A CA 1
ATOM 1456 C C . LYS A 1 194 ? 7.495 1.795 24.404 1.00 94.19 194 LYS A C 1
ATOM 1458 O O . LYS A 1 194 ? 7.475 2.813 23.712 1.00 94.19 194 LYS A O 1
ATOM 1463 N N . SER A 1 195 ? 6.445 1.351 25.092 1.00 94.62 195 SER A N 1
ATOM 1464 C CA . SER A 1 195 ? 5.242 2.171 25.267 1.00 94.62 195 SER A CA 1
ATOM 1465 C C . SER A 1 195 ? 5.605 3.404 26.098 1.00 94.62 195 SER A C 1
ATOM 1467 O O . SER A 1 195 ? 6.184 3.273 27.180 1.00 94.62 195 SER A O 1
ATOM 1469 N N . ARG A 1 196 ? 5.413 4.593 25.524 1.00 94.12 196 ARG A N 1
ATOM 1470 C CA . ARG A 1 196 ? 5.704 5.885 26.153 1.00 94.12 196 ARG A CA 1
ATOM 1471 C C . ARG A 1 196 ? 5.063 7.016 25.364 1.00 94.12 196 ARG A C 1
ATOM 1473 O O . ARG A 1 196 ? 4.754 6.883 24.183 1.00 94.12 196 ARG A O 1
ATOM 1480 N N . GLU A 1 197 ? 5.005 8.171 26.000 1.00 94.12 197 GLU A N 1
ATOM 1481 C CA . GLU A 1 197 ? 4.607 9.415 25.365 1.00 94.12 197 GLU A CA 1
ATOM 1482 C C . GLU A 1 197 ? 5.766 10.416 25.360 1.00 94.12 197 GLU A C 1
ATOM 1484 O O . GLU A 1 197 ? 6.519 10.524 26.331 1.00 94.12 197 GLU A O 1
ATOM 1489 N N . PHE A 1 198 ? 5.944 11.140 24.256 1.00 93.50 198 PHE A N 1
ATOM 1490 C CA . PHE A 1 198 ? 6.943 12.204 24.155 1.00 93.50 198 PHE A CA 1
ATOM 1491 C C . PHE A 1 198 ? 6.448 13.370 23.286 1.00 93.50 198 PHE A C 1
ATOM 1493 O O . PHE A 1 198 ? 5.688 13.151 22.341 1.00 93.50 198 PHE A O 1
ATOM 1500 N N . PRO A 1 199 ? 6.874 14.614 23.574 1.00 92.25 199 PRO A N 1
ATOM 1501 C CA . PRO A 1 199 ? 6.435 15.790 22.829 1.00 92.25 199 PRO A CA 1
ATOM 1502 C C . PRO A 1 199 ? 6.971 15.802 21.394 1.00 92.25 199 PRO A C 1
ATOM 1504 O O . PRO A 1 199 ? 8.084 15.330 21.121 1.00 92.25 199 PRO A O 1
ATOM 1507 N N . ILE A 1 200 ? 6.193 16.388 20.481 1.00 91.69 200 ILE A N 1
ATOM 1508 C CA . ILE A 1 200 ? 6.664 16.703 19.127 1.00 91.69 200 ILE A CA 1
ATOM 1509 C C . ILE A 1 200 ? 7.763 17.782 19.178 1.00 91.69 200 ILE A C 1
ATOM 1511 O O . ILE A 1 200 ? 7.871 18.531 20.146 1.00 91.69 200 ILE A O 1
ATOM 1515 N N . TRP A 1 201 ? 8.613 17.837 18.150 1.00 91.62 201 TRP A N 1
ATOM 1516 C CA . TRP A 1 201 ? 9.754 18.771 18.026 1.00 91.62 201 TRP A CA 1
ATOM 1517 C C . TRP A 1 201 ? 10.910 18.598 19.032 1.00 91.62 201 TRP A C 1
ATOM 1519 O O . TRP A 1 201 ? 11.872 19.360 19.004 1.00 91.62 201 TRP A O 1
ATOM 1529 N N . GLY A 1 202 ? 10.873 17.582 19.898 1.00 91.81 202 GLY A N 1
ATOM 1530 C CA . GLY A 1 202 ? 12.016 17.204 20.737 1.00 91.81 202 GLY A CA 1
ATOM 1531 C C . GLY A 1 202 ? 13.045 16.320 20.016 1.00 91.81 202 GLY A C 1
ATOM 1532 O O . GLY A 1 202 ? 12.793 15.777 18.942 1.00 91.81 202 GLY A O 1
ATOM 1533 N N . LEU A 1 203 ? 14.194 16.067 20.654 1.00 93.38 203 LEU A N 1
ATOM 1534 C CA . LEU A 1 203 ? 15.227 15.166 20.113 1.00 93.38 203 LEU A CA 1
ATOM 1535 C C . LEU A 1 203 ? 14.713 13.727 19.914 1.00 93.38 203 LEU A C 1
ATOM 1537 O O . LEU A 1 203 ? 15.048 13.065 18.933 1.00 93.38 203 LEU A O 1
ATOM 1541 N N . THR A 1 204 ? 13.865 13.243 20.824 1.00 94.81 204 THR A N 1
ATOM 1542 C CA . THR A 1 204 ? 13.205 11.935 20.690 1.00 94.81 204 THR A CA 1
ATOM 1543 C C . THR A 1 204 ? 12.300 11.888 19.462 1.00 94.81 204 THR A C 1
ATOM 1545 O O . THR A 1 204 ? 12.307 10.894 18.735 1.00 94.81 204 THR A O 1
ATOM 1548 N N . TYR A 1 205 ? 11.569 12.975 19.203 1.00 95.31 205 TYR A N 1
ATOM 1549 C CA . TYR A 1 205 ? 10.744 13.115 18.011 1.00 95.31 205 TYR A CA 1
ATOM 1550 C C . TYR A 1 205 ? 11.590 13.167 16.739 1.00 95.31 205 TYR A C 1
ATOM 1552 O O . TYR A 1 205 ? 11.251 12.482 15.783 1.00 95.31 205 TYR A O 1
ATOM 1560 N N . LEU A 1 206 ? 12.721 13.882 16.738 1.00 96.50 206 LEU A N 1
ATOM 1561 C CA . LEU A 1 206 ? 13.647 13.894 15.603 1.00 96.50 206 LEU A CA 1
ATOM 1562 C C . LEU A 1 206 ? 14.134 12.477 15.264 1.00 96.50 206 LEU A C 1
ATOM 1564 O O . LEU A 1 206 ? 14.047 12.062 14.114 1.00 96.50 206 LEU A O 1
ATOM 1568 N N . ARG A 1 207 ? 14.579 11.701 16.264 1.00 96.69 207 ARG A N 1
ATOM 1569 C CA . ARG A 1 207 ? 15.006 10.303 16.061 1.00 96.69 207 ARG A CA 1
ATOM 1570 C C . ARG A 1 207 ? 13.866 9.437 15.517 1.00 96.69 207 ARG A C 1
ATOM 1572 O O . ARG A 1 207 ? 14.080 8.655 14.592 1.00 96.69 207 ARG A O 1
ATOM 1579 N N . PHE A 1 208 ? 12.660 9.590 16.071 1.00 96.69 208 PHE A N 1
ATOM 1580 C CA . PHE A 1 208 ? 11.455 8.910 15.589 1.00 96.69 208 PHE A CA 1
ATOM 1581 C C . PHE A 1 208 ? 11.144 9.276 14.134 1.00 96.69 208 PHE A C 1
ATOM 1583 O O . PHE A 1 208 ? 10.923 8.384 13.319 1.00 96.69 208 PHE A O 1
ATOM 1590 N N . TRP A 1 209 ? 11.174 10.565 13.797 1.00 96.81 209 TRP A N 1
ATOM 1591 C CA . TRP A 1 209 ? 10.926 11.072 12.453 1.00 96.81 209 TRP A CA 1
ATOM 1592 C C . TRP A 1 209 ? 11.944 10.522 11.457 1.00 96.81 209 TRP A C 1
ATOM 1594 O O . TRP A 1 209 ? 11.542 10.021 10.413 1.00 96.81 209 TRP A O 1
ATOM 1604 N N . THR A 1 210 ? 13.236 10.522 11.796 1.00 96.75 210 THR A N 1
ATOM 1605 C CA . THR A 1 210 ? 14.286 9.979 10.925 1.00 96.75 210 THR A CA 1
ATOM 1606 C C . THR A 1 210 ? 14.026 8.509 10.612 1.00 96.75 210 THR A C 1
ATOM 1608 O O . THR A 1 210 ? 13.989 8.125 9.446 1.00 96.75 210 THR A O 1
ATOM 1611 N N . VAL A 1 211 ? 13.775 7.682 11.633 1.00 96.62 211 VAL A N 1
ATOM 1612 C CA . VAL A 1 211 ? 13.483 6.253 11.430 1.00 96.62 211 VAL A CA 1
ATOM 1613 C C . VAL A 1 211 ? 12.189 6.055 10.643 1.00 96.62 211 VAL A C 1
ATOM 1615 O O . VAL A 1 211 ? 12.174 5.268 9.701 1.00 96.62 211 VAL A O 1
ATOM 1618 N N . LYS A 1 212 ? 11.122 6.793 10.973 1.00 95.81 212 LYS A N 1
ATOM 1619 C CA . LYS A 1 212 ? 9.843 6.755 10.250 1.00 95.81 212 LYS A CA 1
ATOM 1620 C C . LYS A 1 212 ? 10.035 7.048 8.762 1.00 95.81 212 LYS A C 1
ATOM 1622 O O . LYS A 1 212 ? 9.559 6.281 7.931 1.00 95.81 212 LYS A O 1
ATOM 1627 N N . THR A 1 213 ? 10.748 8.121 8.429 1.00 94.94 213 THR A N 1
ATOM 1628 C CA . THR A 1 213 ? 11.013 8.530 7.045 1.00 94.94 213 THR A CA 1
ATOM 1629 C C . THR A 1 213 ? 11.810 7.463 6.297 1.00 94.94 213 THR A C 1
ATOM 1631 O O . THR A 1 213 ? 11.425 7.075 5.196 1.00 94.94 213 THR A O 1
ATOM 1634 N N . LEU A 1 214 ? 12.866 6.920 6.911 1.00 94.69 214 LEU A N 1
ATOM 1635 C CA . LEU A 1 214 ? 13.690 5.869 6.304 1.00 94.69 214 LEU A CA 1
ATOM 1636 C C . LEU A 1 214 ? 12.925 4.560 6.081 1.00 94.69 214 LEU A C 1
ATOM 1638 O O . LEU A 1 214 ? 13.089 3.918 5.047 1.00 94.69 214 LEU A O 1
ATOM 1642 N N . VAL A 1 215 ? 12.081 4.163 7.034 1.00 94.06 215 VAL A N 1
ATOM 1643 C CA . VAL A 1 215 ? 11.243 2.963 6.917 1.00 94.06 215 VAL A CA 1
ATOM 1644 C C . VAL A 1 215 ? 10.167 3.151 5.841 1.00 94.06 215 VAL A C 1
ATOM 1646 O O . VAL A 1 215 ? 9.928 2.236 5.061 1.00 94.06 215 VAL A O 1
ATOM 1649 N N . HIS A 1 216 ? 9.556 4.335 5.738 1.00 91.75 216 HIS A N 1
ATOM 1650 C CA . HIS A 1 216 ? 8.556 4.631 4.705 1.00 91.75 216 HIS A CA 1
ATOM 1651 C C . HIS A 1 216 ? 9.148 4.730 3.291 1.00 91.75 216 HIS A C 1
ATOM 1653 O O . HIS A 1 216 ? 8.476 4.371 2.329 1.00 91.75 216 HIS A O 1
ATOM 1659 N N . ALA A 1 217 ? 10.394 5.188 3.157 1.00 90.50 217 ALA A N 1
ATOM 1660 C CA . ALA A 1 217 ? 11.100 5.250 1.877 1.00 90.50 217 ALA A CA 1
ATOM 1661 C C . ALA A 1 217 ? 11.635 3.881 1.406 1.00 90.50 217 ALA A C 1
ATOM 1663 O O . ALA A 1 217 ? 12.185 3.767 0.311 1.00 90.50 217 ALA A O 1
ATOM 1664 N N . ASN A 1 218 ? 11.517 2.835 2.228 1.00 92.19 218 ASN A N 1
ATOM 1665 C CA . ASN A 1 218 ? 12.141 1.546 1.971 1.00 92.19 218 ASN A CA 1
ATOM 1666 C C . ASN A 1 218 ? 11.437 0.759 0.838 1.00 92.19 218 ASN A C 1
ATOM 1668 O O . ASN A 1 218 ? 10.209 0.629 0.838 1.00 92.19 218 ASN A O 1
ATOM 1672 N N . PRO A 1 219 ? 12.192 0.132 -0.087 1.00 89.69 219 PRO A N 1
ATOM 1673 C CA . PRO A 1 219 ? 11.622 -0.611 -1.215 1.00 89.69 219 PRO A CA 1
ATOM 1674 C C . PRO A 1 219 ? 10.887 -1.908 -0.821 1.00 89.69 219 PRO A C 1
ATOM 1676 O O . PRO A 1 219 ? 10.159 -2.471 -1.641 1.00 89.69 219 PRO A O 1
ATOM 1679 N N . MET A 1 220 ? 10.997 -2.389 0.424 1.00 89.94 220 MET A N 1
ATOM 1680 C CA . MET A 1 220 ? 10.274 -3.580 0.893 1.00 89.94 220 MET A CA 1
ATOM 1681 C C . MET A 1 220 ? 8.750 -3.423 0.868 1.00 89.94 220 MET A C 1
ATOM 1683 O O . MET A 1 220 ? 8.040 -4.429 0.879 1.00 89.94 220 MET A O 1
ATOM 1687 N N . ILE A 1 221 ? 8.223 -2.201 0.734 1.00 88.00 221 ILE A N 1
ATOM 1688 C CA . ILE A 1 221 ? 6.790 -1.970 0.504 1.00 88.00 221 ILE A CA 1
ATOM 1689 C C . ILE A 1 221 ? 6.276 -2.617 -0.796 1.00 88.00 221 ILE A C 1
ATOM 1691 O O . ILE A 1 221 ? 5.109 -3.001 -0.887 1.00 88.00 221 ILE A O 1
ATOM 1695 N N . PHE A 1 222 ? 7.143 -2.832 -1.793 1.00 87.06 222 PHE A N 1
ATOM 1696 C CA . PHE A 1 222 ? 6.783 -3.552 -3.021 1.00 87.06 222 PHE A CA 1
ATOM 1697 C C . PHE A 1 222 ? 6.632 -5.068 -2.810 1.00 87.06 222 PHE A C 1
ATOM 1699 O O . PHE A 1 222 ? 6.024 -5.753 -3.640 1.00 87.06 222 PHE A O 1
ATOM 1706 N N . PHE A 1 223 ? 7.121 -5.585 -1.678 1.00 91.00 223 PHE A N 1
ATOM 1707 C CA . PHE A 1 223 ? 7.040 -6.988 -1.271 1.00 91.00 223 PHE A CA 1
ATOM 1708 C C . PHE A 1 223 ? 5.844 -7.276 -0.347 1.00 91.00 223 PHE A C 1
ATOM 1710 O O . PHE A 1 223 ? 5.751 -8.357 0.227 1.00 91.00 223 PHE A O 1
ATOM 1717 N N . VAL A 1 224 ? 4.882 -6.363 -0.212 1.00 91.88 224 VAL A N 1
ATOM 1718 C CA . VAL A 1 224 ? 3.639 -6.631 0.529 1.00 91.88 224 VAL A CA 1
ATOM 1719 C C . VAL A 1 224 ? 2.901 -7.847 -0.060 1.00 91.88 224 VAL A C 1
ATOM 1721 O O . VAL A 1 224 ? 2.707 -7.966 -1.277 1.00 91.88 224 VAL A O 1
ATOM 1724 N N . GLY A 1 225 ? 2.490 -8.776 0.808 1.00 90.44 225 GLY A N 1
ATOM 1725 C CA . GLY A 1 225 ? 1.974 -10.099 0.439 1.00 90.44 225 GLY A CA 1
ATOM 1726 C C . GLY A 1 225 ? 3.055 -11.133 0.084 1.00 90.44 225 GLY A C 1
ATOM 1727 O O . GLY A 1 225 ? 2.719 -12.213 -0.403 1.00 90.44 225 GLY A O 1
ATOM 1728 N N . ASN A 1 226 ? 4.341 -10.826 0.286 1.00 92.88 226 ASN A N 1
ATOM 1729 C CA . ASN A 1 226 ? 5.475 -11.744 0.136 1.00 92.88 226 ASN A CA 1
ATOM 1730 C C . ASN A 1 226 ? 6.052 -12.107 1.522 1.00 92.88 226 ASN A C 1
ATOM 1732 O O . ASN A 1 226 ? 6.129 -11.232 2.391 1.00 92.88 226 ASN A O 1
ATOM 1736 N N . PRO A 1 227 ? 6.534 -13.346 1.747 1.00 92.19 227 PRO A N 1
ATOM 1737 C CA . PRO A 1 227 ? 7.161 -13.723 3.015 1.00 92.19 227 PRO A CA 1
ATOM 1738 C C . PRO A 1 227 ? 8.378 -12.863 3.403 1.00 92.19 227 PRO A C 1
ATOM 1740 O O . PRO A 1 227 ? 8.664 -12.716 4.590 1.00 92.19 227 PRO A O 1
ATOM 1743 N N . LEU A 1 228 ? 9.075 -12.258 2.434 1.00 93.31 228 LEU A N 1
ATOM 1744 C CA . LEU A 1 228 ? 10.213 -11.363 2.681 1.00 93.31 228 LEU A CA 1
ATOM 1745 C C . LEU A 1 228 ? 9.831 -10.108 3.469 1.00 93.31 228 LEU A C 1
ATOM 1747 O O . LEU A 1 228 ? 10.617 -9.642 4.292 1.00 93.31 228 LEU A O 1
ATOM 1751 N N . TYR A 1 229 ? 8.614 -9.595 3.277 1.00 94.69 229 TYR A N 1
ATOM 1752 C CA . TYR A 1 229 ? 8.130 -8.438 4.026 1.00 94.69 229 TYR A CA 1
ATOM 1753 C C . TYR A 1 229 ? 7.983 -8.762 5.520 1.00 94.69 229 TYR A C 1
ATOM 1755 O O . TYR A 1 229 ? 8.362 -7.968 6.376 1.00 94.69 229 TYR A O 1
ATOM 1763 N N . VAL A 1 230 ? 7.544 -9.981 5.850 1.00 94.81 230 VAL A N 1
ATOM 1764 C CA . VAL A 1 230 ? 7.490 -10.456 7.242 1.00 94.81 230 VAL A CA 1
ATOM 1765 C C . VAL A 1 230 ? 8.891 -10.557 7.851 1.00 94.81 230 VAL A C 1
ATOM 1767 O O . VAL A 1 230 ? 9.081 -10.187 9.008 1.00 94.81 230 VAL A O 1
ATOM 1770 N N . LEU A 1 231 ? 9.888 -11.024 7.089 1.00 94.50 231 LEU A N 1
ATOM 1771 C CA . LEU A 1 231 ? 11.278 -11.070 7.559 1.00 94.50 231 LEU A CA 1
ATOM 1772 C C . LEU A 1 231 ? 11.837 -9.667 7.823 1.00 94.50 231 LEU A C 1
ATOM 1774 O O . LEU A 1 231 ? 12.497 -9.462 8.838 1.00 94.50 231 LEU A O 1
ATOM 1778 N N . TYR A 1 232 ? 11.520 -8.702 6.959 1.00 95.38 232 TYR A N 1
ATOM 1779 C CA . TYR A 1 232 ? 11.898 -7.302 7.144 1.00 95.38 232 TYR A CA 1
ATOM 1780 C C . TYR A 1 232 ? 11.304 -6.703 8.426 1.00 95.38 232 TYR A C 1
ATOM 1782 O O . TYR A 1 232 ? 12.035 -6.151 9.247 1.00 95.38 232 TYR A O 1
ATOM 1790 N N . LEU A 1 233 ? 10.000 -6.886 8.662 1.00 95.94 233 LEU A N 1
ATOM 1791 C CA . LEU A 1 233 ? 9.352 -6.402 9.886 1.00 95.94 233 LEU A CA 1
ATOM 1792 C C . LEU A 1 233 ? 9.927 -7.062 11.150 1.00 95.94 233 LEU A C 1
ATOM 1794 O O . LEU A 1 233 ? 10.111 -6.389 12.166 1.00 95.94 233 LEU A O 1
ATOM 1798 N N . ARG A 1 234 ? 10.275 -8.356 11.090 1.00 96.88 234 ARG A N 1
ATOM 1799 C CA . ARG A 1 234 ? 10.981 -9.043 12.185 1.00 96.88 234 ARG A CA 1
ATOM 1800 C C . ARG A 1 234 ? 12.371 -8.462 12.434 1.00 96.88 234 ARG A C 1
ATOM 1802 O O . ARG A 1 234 ? 12.735 -8.268 13.588 1.00 96.88 234 ARG A O 1
ATOM 1809 N N . ALA A 1 235 ? 13.126 -8.140 11.383 1.00 96.50 235 ALA A N 1
ATOM 1810 C CA . ALA A 1 235 ? 14.444 -7.514 11.510 1.00 96.50 235 ALA A CA 1
ATOM 1811 C C . ALA A 1 235 ? 14.369 -6.103 12.127 1.00 96.50 235 ALA A C 1
ATOM 1813 O O . ALA A 1 235 ? 15.270 -5.694 12.860 1.00 96.50 235 ALA A O 1
ATOM 1814 N N . LEU A 1 236 ? 13.267 -5.383 11.898 1.00 96.06 236 LEU A N 1
ATOM 1815 C CA . LEU A 1 236 ? 12.961 -4.130 12.590 1.00 96.06 236 LEU A CA 1
ATOM 1816 C C . LEU A 1 236 ? 12.521 -4.330 14.051 1.00 96.06 236 LEU A C 1
ATOM 1818 O O . LEU A 1 236 ? 12.485 -3.353 14.795 1.00 96.06 236 LEU A O 1
ATOM 1822 N N . GLY A 1 237 ? 12.199 -5.549 14.490 1.00 96.25 237 GLY A N 1
ATOM 1823 C CA . GLY A 1 237 ? 11.870 -5.881 15.884 1.00 96.25 237 GLY A CA 1
ATOM 1824 C C . GLY A 1 237 ? 10.460 -6.432 16.128 1.00 96.25 237 GLY A C 1
ATOM 1825 O O . GLY A 1 237 ? 10.153 -6.794 17.262 1.00 96.25 237 GLY A O 1
ATOM 1826 N N . ALA A 1 238 ? 9.606 -6.536 15.102 1.00 97.44 238 ALA A N 1
ATOM 1827 C CA . ALA A 1 238 ? 8.245 -7.053 15.268 1.00 97.44 238 ALA A CA 1
ATOM 1828 C C . ALA A 1 238 ? 8.212 -8.554 15.589 1.00 97.44 238 ALA A C 1
ATOM 1830 O O . ALA A 1 238 ? 8.964 -9.355 15.025 1.00 97.44 238 ALA A O 1
ATOM 1831 N N . ARG A 1 239 ? 7.281 -8.963 16.455 1.00 97.94 239 ARG A N 1
ATOM 1832 C CA . ARG A 1 239 ? 7.103 -10.365 16.858 1.00 97.94 239 ARG A CA 1
ATOM 1833 C C . ARG A 1 239 ? 6.023 -11.015 16.008 1.00 97.94 239 ARG A C 1
ATOM 1835 O O . ARG A 1 239 ? 4.852 -10.993 16.361 1.00 97.94 239 ARG A O 1
ATOM 1842 N N . ILE A 1 240 ? 6.416 -11.583 14.871 1.00 97.81 240 ILE A N 1
ATOM 1843 C CA . ILE A 1 240 ? 5.471 -12.150 13.897 1.00 97.81 240 ILE A CA 1
ATOM 1844 C C . ILE A 1 240 ? 5.604 -13.673 13.846 1.00 97.81 240 ILE A C 1
ATOM 1846 O O . ILE A 1 240 ? 6.689 -14.185 13.570 1.00 97.81 240 ILE A O 1
ATOM 1850 N N . GLY A 1 241 ? 4.505 -14.399 14.045 1.00 95.56 241 GLY A N 1
ATOM 1851 C CA . GLY A 1 241 ? 4.415 -15.858 14.006 1.00 95.56 241 GLY A CA 1
ATOM 1852 C C . GLY A 1 241 ? 4.600 -16.467 12.612 1.00 95.56 241 GLY A C 1
ATOM 1853 O O . GLY A 1 241 ? 4.796 -15.778 11.608 1.00 95.56 241 GLY A O 1
ATOM 1854 N N . LYS A 1 242 ? 4.588 -17.802 12.528 1.00 92.69 242 LYS A N 1
ATOM 1855 C CA . LYS A 1 242 ? 4.730 -18.528 11.253 1.00 92.69 242 LYS A CA 1
ATOM 1856 C C . LYS A 1 242 ? 3.448 -18.404 10.421 1.00 92.69 242 LYS A C 1
ATOM 1858 O O . LYS A 1 242 ? 2.349 -18.490 10.948 1.00 92.69 242 LYS A O 1
ATOM 1863 N N . GLY A 1 243 ? 3.591 -18.245 9.106 1.00 91.12 243 GLY A N 1
ATOM 1864 C CA . GLY A 1 243 ? 2.455 -18.248 8.176 1.00 91.12 243 GLY A CA 1
ATOM 1865 C C . GLY A 1 243 ? 1.523 -17.043 8.233 1.00 91.12 243 GLY A C 1
ATOM 1866 O O . GLY A 1 243 ? 0.440 -17.115 7.665 1.00 91.12 243 GLY A O 1
ATOM 1867 N N . VAL A 1 244 ? 1.960 -15.954 8.862 1.00 95.31 244 VAL A N 1
ATOM 1868 C CA . VAL A 1 244 ? 1.281 -14.660 8.791 1.00 95.31 244 VAL A CA 1
ATOM 1869 C C . VAL A 1 244 ? 1.348 -14.114 7.370 1.00 95.31 244 VAL A C 1
ATOM 1871 O O . VAL A 1 244 ? 2.402 -14.174 6.732 1.00 95.31 244 VAL A O 1
ATOM 1874 N N . THR A 1 245 ? 0.237 -13.557 6.895 1.00 94.19 245 THR A N 1
ATOM 1875 C CA . THR A 1 245 ? 0.155 -12.919 5.578 1.00 94.19 245 THR A CA 1
ATOM 1876 C C . THR A 1 245 ? -0.340 -11.484 5.729 1.00 94.19 245 THR A C 1
ATOM 1878 O O . THR A 1 245 ? -1.427 -11.249 6.248 1.00 94.19 245 THR A O 1
ATOM 1881 N N . ILE A 1 246 ? 0.471 -10.519 5.282 1.00 96.06 246 ILE A N 1
ATOM 1882 C CA . ILE A 1 246 ? 0.193 -9.081 5.407 1.00 96.06 246 ILE A CA 1
ATOM 1883 C C . ILE A 1 246 ? 0.058 -8.477 4.012 1.00 96.06 246 ILE A C 1
ATOM 1885 O O . ILE A 1 246 ? 1.020 -8.476 3.241 1.00 96.06 246 ILE A O 1
ATOM 1889 N N . PHE A 1 247 ? -1.126 -7.954 3.703 1.00 95.12 247 PHE A N 1
ATOM 1890 C CA . PHE A 1 247 ? -1.451 -7.284 2.442 1.00 95.12 247 PHE A CA 1
ATOM 1891 C C . PHE A 1 247 ? -1.527 -5.759 2.563 1.00 95.12 247 PHE A C 1
ATOM 1893 O O . PHE A 1 247 ? -1.612 -5.079 1.538 1.00 95.12 247 PHE A O 1
ATOM 1900 N N . SER A 1 248 ? -1.487 -5.217 3.782 1.00 94.75 248 SER A N 1
ATOM 1901 C CA . SER A 1 248 ? -1.442 -3.772 4.005 1.00 94.75 248 SER A CA 1
ATOM 1902 C C . SER A 1 248 ? -0.088 -3.180 3.626 1.00 94.75 248 SER A C 1
ATOM 1904 O O . SER A 1 248 ? 0.965 -3.746 3.927 1.00 94.75 248 SER A O 1
ATOM 1906 N N . ARG A 1 249 ? -0.138 -2.015 2.975 1.00 91.06 249 ARG A N 1
ATOM 1907 C CA . ARG A 1 249 ? 1.029 -1.178 2.664 1.00 91.06 249 ARG A CA 1
ATOM 1908 C C . ARG A 1 249 ? 1.391 -0.226 3.804 1.00 91.06 249 ARG A C 1
ATOM 1910 O O . ARG A 1 249 ? 2.422 0.431 3.730 1.00 91.06 249 ARG A O 1
ATOM 1917 N N . THR A 1 250 ? 0.573 -0.157 4.849 1.00 90.94 250 THR A N 1
ATOM 1918 C CA . THR A 1 250 ? 0.867 0.633 6.042 1.00 90.94 250 THR A CA 1
ATOM 1919 C C . THR A 1 250 ? 1.990 -0.041 6.828 1.00 90.94 250 THR A C 1
ATOM 1921 O O . THR A 1 250 ? 1.831 -1.165 7.307 1.00 90.94 250 THR A O 1
ATOM 1924 N N . ILE A 1 251 ? 3.139 0.630 6.943 1.00 89.19 251 ILE A N 1
ATOM 1925 C CA . ILE A 1 251 ? 4.304 0.094 7.652 1.00 89.19 251 ILE A CA 1
ATOM 1926 C C . ILE A 1 251 ? 4.259 0.555 9.120 1.00 89.19 251 ILE A C 1
ATOM 1928 O O . ILE A 1 251 ? 4.213 1.761 9.376 1.00 89.19 251 ILE A O 1
ATOM 1932 N N . PRO A 1 252 ? 4.288 -0.364 10.102 1.00 92.31 252 PRO A N 1
ATOM 1933 C CA . PRO A 1 252 ? 4.408 0.001 11.510 1.00 92.31 252 PRO A CA 1
ATOM 1934 C C . PRO A 1 252 ? 5.786 0.617 11.778 1.00 92.31 252 PRO A C 1
ATOM 1936 O O . PRO A 1 252 ? 6.811 0.041 11.418 1.00 92.31 252 PRO A O 1
ATOM 1939 N N . VAL A 1 253 ? 5.826 1.779 12.436 1.00 92.44 253 VAL A N 1
ATOM 1940 C CA . VAL A 1 253 ? 7.096 2.446 12.792 1.00 92.44 253 VAL A CA 1
ATOM 1941 C C . VAL A 1 253 ? 7.633 1.897 14.113 1.00 92.44 253 VAL A C 1
ATOM 1943 O O . VAL A 1 253 ? 8.825 1.609 14.242 1.00 92.44 253 VAL A O 1
ATOM 1946 N N . CYS A 1 254 ? 6.745 1.711 15.093 1.00 94.88 254 CYS A N 1
ATOM 1947 C CA . CYS A 1 254 ? 7.081 1.186 16.414 1.00 94.88 254 CYS A CA 1
ATOM 1948 C C . CYS A 1 254 ? 7.013 -0.346 16.433 1.00 94.88 254 CYS A C 1
ATOM 1950 O O . CYS A 1 254 ? 6.260 -0.951 17.189 1.00 94.88 254 CYS A O 1
ATOM 1952 N N . THR A 1 255 ? 7.809 -0.969 15.567 1.00 95.00 255 THR A N 1
ATOM 1953 C CA . THR A 1 255 ? 7.786 -2.408 15.269 1.00 95.00 255 THR A CA 1
ATOM 1954 C C . THR A 1 255 ? 7.918 -3.316 16.489 1.00 95.00 255 THR A C 1
ATOM 1956 O O . THR A 1 255 ? 7.234 -4.330 16.528 1.00 95.00 255 THR A O 1
ATOM 1959 N N . ASP A 1 256 ? 8.723 -2.977 17.506 1.00 96.50 256 ASP A N 1
ATOM 1960 C CA . ASP A 1 256 ? 8.877 -3.829 18.705 1.00 96.50 256 ASP A CA 1
ATOM 1961 C C . ASP A 1 256 ? 7.593 -3.946 19.550 1.00 96.50 256 ASP A C 1
ATOM 1963 O O . ASP A 1 256 ? 7.491 -4.844 20.387 1.00 96.50 256 ASP A O 1
ATOM 1967 N N . LEU A 1 257 ? 6.622 -3.048 19.345 1.00 97.31 257 LEU A N 1
ATOM 1968 C CA . LEU A 1 257 ? 5.330 -3.047 20.038 1.00 97.31 257 LEU A CA 1
ATOM 1969 C C . LEU A 1 257 ? 4.257 -3.859 19.293 1.00 97.31 257 LEU A C 1
ATOM 1971 O O . LEU A 1 257 ? 3.157 -4.038 19.817 1.00 97.31 257 LEU A O 1
ATOM 1975 N N . LEU A 1 258 ? 4.582 -4.377 18.105 1.00 98.00 258 LEU A N 1
ATOM 1976 C CA . LEU A 1 258 ? 3.696 -5.191 17.283 1.00 98.00 258 LEU A CA 1
ATOM 1977 C C . LEU A 1 258 ? 3.933 -6.682 17.536 1.00 98.00 258 LEU A C 1
ATOM 1979 O O . LEU A 1 258 ? 5.026 -7.208 17.293 1.00 98.00 258 LEU A O 1
ATOM 1983 N N . THR A 1 259 ? 2.878 -7.376 17.959 1.00 98.38 259 THR A N 1
ATOM 1984 C CA . THR A 1 259 ? 2.859 -8.837 18.083 1.00 98.38 259 THR A CA 1
ATOM 1985 C C . THR A 1 259 ? 1.757 -9.412 17.206 1.00 98.38 259 THR A C 1
ATOM 1987 O O . THR A 1 259 ? 0.619 -8.962 17.266 1.00 98.38 259 THR A O 1
ATOM 1990 N N . ILE A 1 260 ? 2.095 -10.401 16.380 1.00 98.31 260 ILE A N 1
ATOM 1991 C CA . ILE A 1 260 ? 1.162 -11.080 15.481 1.00 98.31 260 ILE A CA 1
ATOM 1992 C C . ILE A 1 260 ? 1.360 -12.589 15.613 1.00 98.31 260 ILE A C 1
ATOM 1994 O O . ILE A 1 260 ? 2.447 -13.096 15.328 1.00 98.31 260 ILE A O 1
ATOM 1998 N N . GLY A 1 261 ? 0.323 -13.317 16.019 1.00 97.88 261 GLY A N 1
ATOM 1999 C CA . GLY A 1 261 ? 0.328 -14.772 16.133 1.00 97.88 261 GLY A CA 1
ATOM 2000 C C . GLY A 1 261 ? 0.390 -15.485 14.782 1.00 97.88 261 GLY A C 1
ATOM 2001 O O . GLY A 1 261 ? 0.253 -14.888 13.718 1.00 97.88 261 GLY A O 1
ATOM 2002 N N . ALA A 1 262 ? 0.674 -16.787 14.811 1.00 96.19 262 ALA A N 1
ATOM 2003 C CA . ALA A 1 262 ? 0.782 -17.606 13.603 1.00 96.19 262 ALA A CA 1
ATOM 2004 C C . ALA A 1 262 ? -0.549 -17.665 12.834 1.00 96.19 262 ALA A C 1
ATOM 2006 O O . ALA A 1 262 ? -1.604 -17.614 13.446 1.00 96.19 262 ALA A O 1
ATOM 2007 N N . GLY A 1 263 ? -0.499 -17.774 11.505 1.00 93.75 263 GLY A N 1
ATOM 2008 C CA . GLY A 1 263 ? -1.703 -17.924 10.672 1.00 93.75 263 GLY A CA 1
ATOM 2009 C C . GLY A 1 263 ? -2.567 -16.666 10.501 1.00 93.75 263 GLY A C 1
ATOM 2010 O O . GLY A 1 263 ? -3.517 -16.687 9.729 1.00 93.75 263 GLY A O 1
ATOM 2011 N N . THR A 1 264 ? -2.223 -15.549 11.140 1.00 96.69 264 THR A N 1
ATOM 2012 C CA . THR A 1 264 ? -2.993 -14.301 11.045 1.00 96.69 264 THR A CA 1
ATOM 2013 C C . THR A 1 264 ? -2.933 -13.669 9.651 1.00 96.69 264 THR A C 1
ATOM 2015 O O . THR A 1 264 ? -1.881 -13.634 8.999 1.00 96.69 264 THR A O 1
ATOM 2018 N N . VAL A 1 265 ? -4.073 -13.148 9.194 1.00 96.00 265 VAL A N 1
ATOM 2019 C CA . VAL A 1 265 ? -4.250 -12.489 7.895 1.00 96.00 265 VAL A CA 1
ATOM 2020 C C . VAL A 1 265 ? -4.613 -11.027 8.113 1.00 96.00 265 VAL A C 1
ATOM 2022 O O . VAL A 1 265 ? -5.620 -10.716 8.742 1.00 96.00 265 VAL A O 1
ATOM 2025 N N . ILE A 1 266 ? -3.813 -10.128 7.543 1.00 97.12 266 ILE A N 1
ATOM 2026 C CA . ILE A 1 266 ? -4.079 -8.687 7.544 1.00 97.12 266 ILE A CA 1
ATOM 2027 C C . ILE A 1 266 ? -4.339 -8.245 6.109 1.00 97.12 266 ILE A C 1
ATOM 2029 O O . ILE A 1 266 ? -3.450 -8.342 5.257 1.00 97.12 266 ILE A O 1
ATOM 2033 N N . ARG A 1 267 ? -5.556 -7.772 5.832 1.00 95.62 267 ARG A N 1
ATOM 2034 C CA . ARG A 1 267 ? -5.976 -7.294 4.506 1.00 95.62 267 ARG A CA 1
ATOM 2035 C C . ARG A 1 267 ? -5.315 -5.959 4.139 1.00 95.62 267 ARG A C 1
ATOM 2037 O O . ARG A 1 267 ? -4.598 -5.356 4.940 1.00 95.62 267 ARG A O 1
ATOM 2044 N N . LYS A 1 268 ? -5.487 -5.529 2.882 1.00 93.06 268 LYS A N 1
ATOM 2045 C CA . LYS A 1 268 ? -4.915 -4.262 2.406 1.00 93.06 268 LYS A CA 1
ATOM 2046 C C . LYS A 1 268 ? -5.516 -3.071 3.155 1.00 93.06 268 LYS A C 1
ATOM 2048 O O . LYS A 1 268 ? -6.580 -3.179 3.755 1.00 93.06 268 LYS A O 1
ATOM 2053 N N . ASP A 1 269 ? -4.784 -1.965 3.168 1.00 93.56 269 ASP A N 1
ATOM 2054 C CA . ASP A 1 269 ? -5.191 -0.698 3.787 1.00 93.56 269 ASP A CA 1
ATOM 2055 C C . ASP A 1 269 ? -5.599 -0.780 5.272 1.00 93.56 269 ASP A C 1
ATOM 2057 O O . ASP A 1 269 ? -6.241 0.125 5.792 1.00 93.56 269 ASP A O 1
ATOM 2061 N N . ALA A 1 270 ? -5.208 -1.842 5.985 1.00 95.69 270 ALA A N 1
ATOM 2062 C CA . ALA A 1 270 ? -5.330 -1.913 7.436 1.00 95.69 270 ALA A CA 1
ATOM 2063 C C . ALA A 1 270 ? -4.232 -1.070 8.108 1.00 95.69 270 ALA A C 1
ATOM 2065 O O . ALA A 1 270 ? -3.054 -1.170 7.745 1.00 95.69 270 ALA A O 1
ATOM 2066 N N . PHE A 1 271 ? -4.594 -0.272 9.108 1.00 95.62 271 PHE A N 1
ATOM 2067 C CA . PHE A 1 271 ? -3.689 0.572 9.884 1.00 95.62 271 PHE A CA 1
ATOM 2068 C C . PHE A 1 271 ? -3.378 -0.079 11.233 1.00 95.62 271 PHE A C 1
ATOM 2070 O O . PHE A 1 271 ? -4.284 -0.384 11.995 1.00 95.62 271 PHE A O 1
ATOM 2077 N N . PHE A 1 272 ? -2.094 -0.285 11.524 1.00 95.62 272 PHE A N 1
ATOM 2078 C CA . PHE A 1 272 ? -1.595 -0.873 12.776 1.00 95.62 272 PHE A CA 1
ATOM 2079 C C . PHE A 1 272 ? -0.233 -0.253 13.119 1.00 95.62 272 PHE A C 1
ATOM 2081 O O . PHE A 1 272 ? 0.793 -0.919 13.209 1.00 95.62 272 PHE A O 1
ATOM 2088 N N . LEU A 1 273 ? -0.206 1.078 13.214 1.00 93.19 273 LEU A N 1
ATOM 2089 C CA . LEU A 1 273 ? 1.029 1.871 13.236 1.00 93.19 273 LEU A CA 1
ATOM 2090 C C . LEU A 1 273 ? 1.872 1.696 14.512 1.00 93.19 273 LEU A C 1
ATOM 2092 O O . LEU A 1 273 ? 3.076 1.974 14.479 1.00 93.19 273 LEU A O 1
ATOM 2096 N N . CYS A 1 274 ? 1.248 1.260 15.613 1.00 96.31 274 CYS A N 1
ATOM 2097 C CA . CYS A 1 274 ? 1.823 1.202 16.966 1.00 96.31 274 CYS A CA 1
ATOM 2098 C C . CYS A 1 274 ? 2.256 2.573 17.529 1.00 96.31 274 CYS A C 1
ATOM 2100 O O . CYS A 1 274 ? 3.039 2.652 18.478 1.00 96.31 274 CYS A O 1
ATOM 2102 N N . TYR A 1 275 ? 1.749 3.661 16.948 1.00 95.75 275 TYR A N 1
ATOM 2103 C CA . TYR A 1 275 ? 1.827 5.008 17.500 1.00 95.75 275 TYR A CA 1
ATOM 2104 C C . TYR A 1 275 ? 0.632 5.840 17.031 1.00 95.75 275 TYR A C 1
ATOM 2106 O O . TYR A 1 275 ? 0.092 5.594 15.950 1.00 95.75 275 TYR A O 1
ATOM 2114 N N . ARG A 1 276 ? 0.287 6.873 17.798 1.00 94.44 276 ARG A N 1
ATOM 2115 C CA . ARG A 1 276 ? -0.634 7.938 17.391 1.00 94.44 276 ARG A CA 1
ATOM 2116 C C . ARG A 1 276 ? -0.069 9.304 17.760 1.00 94.44 276 ARG A C 1
ATOM 2118 O O . ARG A 1 276 ? 0.713 9.429 18.703 1.00 94.44 276 ARG A O 1
ATOM 2125 N N . ALA A 1 277 ? -0.442 10.321 16.993 1.00 91.94 277 ALA A N 1
ATOM 2126 C CA . ALA A 1 277 ? -0.174 11.710 17.341 1.00 91.94 277 ALA A CA 1
ATOM 2127 C C . ALA A 1 277 ? -1.432 12.289 17.993 1.00 91.94 277 ALA A C 1
ATOM 2129 O O . ALA A 1 277 ? -2.491 12.297 17.370 1.00 91.94 277 ALA A O 1
ATOM 2130 N N . HIS A 1 278 ? -1.321 12.747 19.235 1.00 88.06 278 HIS A N 1
ATOM 2131 C CA . HIS A 1 278 ? -2.433 13.305 19.998 1.00 88.06 278 HIS A CA 1
ATOM 2132 C C . HIS A 1 278 ? -1.936 14.500 20.813 1.00 88.06 278 HIS A C 1
ATOM 2134 O O . HIS A 1 278 ? -0.871 14.419 21.415 1.00 88.06 278 HIS A O 1
ATOM 2140 N N . ALA A 1 279 ? -2.663 15.621 20.784 1.00 85.31 279 ALA A N 1
ATOM 2141 C CA . ALA A 1 279 ? -2.383 16.801 21.615 1.00 85.31 279 ALA A CA 1
ATOM 2142 C C . ALA A 1 279 ? -0.910 17.292 21.604 1.00 85.31 279 ALA A C 1
ATOM 2144 O O . ALA A 1 279 ? -0.343 17.647 22.635 1.00 85.31 279 ALA A O 1
ATOM 2145 N N . GLY A 1 280 ? -0.245 17.301 20.440 1.00 86.38 280 GLY A N 1
ATOM 2146 C CA . GLY A 1 280 ? 1.164 17.722 20.347 1.00 86.38 280 GLY A CA 1
ATOM 2147 C C . GLY A 1 280 ? 2.167 16.709 20.921 1.00 86.38 280 GLY A C 1
ATOM 2148 O O . GLY A 1 280 ? 3.323 17.035 21.197 1.00 86.38 280 GLY A O 1
ATOM 2149 N N . ARG A 1 281 ? 1.756 15.457 21.101 1.00 91.06 281 ARG A N 1
ATOM 2150 C CA . ARG A 1 281 ? 2.599 14.368 21.589 1.00 91.06 281 ARG A CA 1
ATOM 2151 C C . ARG A 1 281 ? 2.485 13.157 20.677 1.00 91.06 281 ARG A C 1
ATOM 2153 O O . ARG A 1 281 ? 1.490 12.963 19.979 1.00 91.06 281 ARG A O 1
ATOM 2160 N N . ILE A 1 282 ? 3.541 12.353 20.657 1.00 94.94 282 ILE A N 1
ATOM 2161 C CA . ILE A 1 282 ? 3.532 11.027 20.050 1.00 94.94 282 ILE A CA 1
ATOM 2162 C C . ILE A 1 282 ? 3.385 10.017 21.178 1.00 94.94 282 ILE A C 1
ATOM 2164 O O . ILE A 1 282 ? 4.239 9.944 22.062 1.00 94.94 282 ILE A O 1
ATOM 2168 N N . GLN A 1 283 ? 2.312 9.240 21.115 1.00 95.62 283 GLN A N 1
ATOM 2169 C CA . GLN A 1 283 ? 2.031 8.134 22.017 1.00 95.62 283 GLN A CA 1
ATOM 2170 C C . GLN A 1 283 ? 2.337 6.837 21.278 1.00 95.62 283 GLN A C 1
ATOM 2172 O O . GLN A 1 283 ? 1.801 6.598 20.196 1.00 95.62 283 GLN A O 1
ATOM 2177 N N . THR A 1 284 ? 3.230 6.022 21.826 1.00 96.56 284 THR A N 1
ATOM 2178 C CA . THR A 1 284 ? 3.555 4.695 21.295 1.00 96.56 284 THR A CA 1
ATOM 2179 C C . THR A 1 284 ? 2.911 3.640 22.176 1.00 96.56 284 THR A C 1
ATOM 2181 O O . THR A 1 284 ? 2.997 3.745 23.395 1.00 96.56 284 THR A O 1
ATOM 2184 N N . GLY A 1 285 ? 2.313 2.610 21.581 1.00 96.06 285 GLY A N 1
ATOM 2185 C CA . GLY A 1 285 ? 1.624 1.568 22.343 1.00 96.06 285 GLY A CA 1
ATOM 2186 C C . GLY A 1 285 ? 1.487 0.262 21.574 1.00 96.06 285 GLY A C 1
ATOM 2187 O O . GLY A 1 285 ? 1.887 0.153 20.409 1.00 96.06 285 GLY A O 1
ATOM 2188 N N . HIS A 1 286 ? 0.994 -0.758 22.268 1.00 97.31 286 HIS A N 1
ATOM 2189 C CA . HIS A 1 286 ? 1.029 -2.135 21.787 1.00 97.31 286 HIS A CA 1
ATOM 2190 C C . HIS A 1 286 ? -0.114 -2.442 20.822 1.00 97.31 286 HIS A C 1
ATOM 2192 O O . HIS A 1 286 ? -1.229 -1.975 20.999 1.00 97.31 286 HIS A O 1
ATOM 2198 N N . VAL A 1 287 ? 0.152 -3.276 19.819 1.00 98.00 287 VAL A N 1
ATOM 2199 C CA . VAL A 1 287 ? -0.903 -3.913 19.019 1.00 98.00 287 VAL A CA 1
ATOM 2200 C C . VAL A 1 287 ? -0.627 -5.407 19.036 1.00 98.00 287 VAL A C 1
ATOM 2202 O O . VAL A 1 287 ? 0.414 -5.855 18.542 1.00 98.00 287 VAL A O 1
ATOM 2205 N N . THR A 1 288 ? -1.531 -6.169 19.650 1.00 98.19 288 THR A N 1
ATOM 2206 C CA . THR A 1 288 ? -1.348 -7.611 19.866 1.00 98.19 288 THR A CA 1
ATOM 2207 C C . THR A 1 288 ? -2.435 -8.401 19.158 1.00 98.19 288 THR A C 1
ATOM 2209 O O . THR A 1 288 ? -3.596 -8.357 19.545 1.00 98.19 288 THR A O 1
ATOM 2212 N N . LEU A 1 289 ? -2.053 -9.160 18.138 1.00 98.38 289 LEU A N 1
ATOM 2213 C CA . LEU A 1 289 ? -2.936 -10.070 17.418 1.00 98.38 289 LEU A CA 1
ATOM 2214 C C . LEU A 1 289 ? -2.568 -11.510 17.776 1.00 98.38 289 LEU A C 1
ATOM 2216 O O . LEU A 1 289 ? -1.401 -11.891 17.653 1.00 98.38 289 LEU A O 1
ATOM 2220 N N . GLY A 1 290 ? -3.554 -12.302 18.192 1.00 98.12 290 GLY A N 1
ATOM 2221 C CA . GLY A 1 290 ? -3.432 -13.735 18.447 1.00 98.12 290 GLY A CA 1
ATOM 2222 C C . GLY A 1 290 ? -3.156 -14.562 17.188 1.00 98.12 290 GLY A C 1
ATOM 2223 O O . GLY A 1 290 ? -2.781 -14.041 16.131 1.00 98.12 290 GLY A O 1
ATOM 2224 N N . ARG A 1 291 ? -3.295 -15.882 17.311 1.00 97.31 291 ARG A N 1
ATOM 2225 C CA . ARG A 1 291 ? -3.183 -16.856 16.214 1.00 97.31 291 ARG A CA 1
ATOM 2226 C C . ARG A 1 291 ? -4.448 -16.868 15.368 1.00 97.31 291 ARG A C 1
ATOM 2228 O O . ARG A 1 291 ? -5.535 -16.720 15.906 1.00 97.31 291 ARG A O 1
ATOM 2235 N N . ASP A 1 292 ? -4.298 -17.082 14.065 1.00 95.81 292 ASP A N 1
ATOM 2236 C CA . ASP A 1 292 ? -5.398 -17.234 13.105 1.00 95.81 292 ASP A CA 1
ATOM 2237 C C . ASP A 1 292 ? -6.412 -16.073 13.135 1.00 95.81 292 ASP A C 1
ATOM 2239 O O . ASP A 1 292 ? -7.595 -16.248 12.856 1.00 95.81 292 ASP A O 1
ATOM 2243 N N . VAL A 1 293 ? -5.936 -14.868 13.465 1.00 97.25 293 VAL A N 1
ATOM 2244 C CA . VAL A 1 293 ? -6.753 -13.652 13.481 1.00 97.25 293 VAL A CA 1
ATOM 2245 C C . VAL A 1 293 ? -7.013 -13.172 12.054 1.00 97.25 293 VAL A C 1
ATOM 2247 O O . VAL A 1 293 ? -6.134 -13.232 11.188 1.00 97.25 293 VAL A O 1
ATOM 2250 N N . PHE A 1 294 ? -8.206 -12.637 11.812 1.00 96.62 294 PHE A N 1
ATOM 2251 C CA . PHE A 1 294 ? -8.544 -11.946 10.572 1.00 96.62 294 PHE A CA 1
ATOM 2252 C C . PHE A 1 294 ? -8.717 -10.447 10.822 1.00 96.62 294 PHE A C 1
ATOM 2254 O O . PHE A 1 294 ? -9.584 -10.038 11.591 1.00 96.62 294 PHE A O 1
ATOM 2261 N N . VAL A 1 295 ? -7.917 -9.624 10.142 1.00 97.19 295 VAL A N 1
ATOM 2262 C CA . VAL A 1 295 ? -8.062 -8.164 10.138 1.00 97.19 295 VAL A CA 1
ATOM 2263 C C . VAL A 1 295 ? -8.543 -7.720 8.764 1.00 97.19 295 VAL A C 1
ATOM 2265 O O . VAL A 1 295 ? -7.830 -7.879 7.766 1.00 97.19 295 VAL A O 1
ATOM 2268 N N . GLY A 1 296 ? -9.757 -7.174 8.736 1.00 95.00 296 GLY A N 1
ATOM 2269 C CA . GLY A 1 296 ? -10.435 -6.683 7.551 1.00 95.00 296 GLY A CA 1
ATOM 2270 C C . GLY A 1 296 ? -9.700 -5.563 6.819 1.00 95.00 296 GLY A C 1
ATOM 2271 O O . GLY A 1 296 ? -8.679 -5.022 7.230 1.00 95.00 296 GLY A O 1
ATOM 2272 N N . GLU A 1 297 ? -10.232 -5.241 5.653 1.00 93.38 297 GLU A N 1
ATOM 2273 C CA . GLU A 1 297 ? -9.694 -4.193 4.789 1.00 93.38 297 GLU A CA 1
ATOM 2274 C C . GLU A 1 297 ? -10.135 -2.815 5.282 1.00 93.38 297 GLU A C 1
ATOM 2276 O O . GLU A 1 297 ? -11.261 -2.684 5.758 1.00 93.38 297 GLU A O 1
ATOM 2281 N N . LYS A 1 298 ? -9.273 -1.797 5.161 1.00 92.94 298 LYS A N 1
ATOM 2282 C CA . LYS A 1 298 ? -9.540 -0.431 5.659 1.00 92.94 298 LYS A CA 1
ATOM 2283 C C . LYS A 1 298 ? -9.880 -0.362 7.149 1.00 92.94 298 LYS A C 1
ATOM 2285 O O . LYS A 1 298 ? -10.636 0.503 7.585 1.00 92.94 298 LYS A O 1
ATOM 2290 N N . THR A 1 299 ? -9.347 -1.285 7.940 1.00 95.44 299 THR A N 1
ATOM 2291 C CA . THR A 1 299 ? -9.519 -1.258 9.392 1.00 95.44 299 THR A CA 1
ATOM 2292 C C . THR A 1 299 ? -8.478 -0.380 10.059 1.00 95.44 299 THR A C 1
ATOM 2294 O O . THR A 1 299 ? -7.347 -0.285 9.585 1.00 95.44 299 THR A O 1
ATOM 2297 N N . VAL A 1 300 ? -8.814 0.180 11.214 1.00 96.06 300 VAL A N 1
ATOM 2298 C CA . VAL A 1 300 ? -7.875 0.929 12.052 1.00 96.06 300 VAL A CA 1
ATOM 2299 C C . VAL A 1 300 ? -7.719 0.219 13.389 1.00 96.06 300 VAL A C 1
ATOM 2301 O O . VAL A 1 300 ? -8.697 0.010 14.099 1.00 96.06 300 VAL A O 1
ATOM 2304 N N . LEU A 1 301 ? -6.490 -0.164 13.723 1.00 96.94 301 LEU A N 1
ATOM 2305 C CA . LEU A 1 301 ? -6.110 -0.659 15.040 1.00 96.94 301 LEU A CA 1
ATOM 2306 C C . LEU A 1 301 ? -5.341 0.460 15.744 1.00 96.94 301 LEU A C 1
ATOM 2308 O O . LEU A 1 301 ? -4.208 0.769 15.354 1.00 96.94 301 LEU A O 1
ATOM 2312 N N . ASP A 1 302 ? -5.969 1.094 16.735 1.00 95.88 302 ASP A N 1
ATOM 2313 C CA . ASP A 1 302 ? -5.289 2.085 17.568 1.00 95.88 302 ASP A CA 1
ATOM 2314 C C . ASP A 1 302 ? -4.279 1.407 18.517 1.00 95.88 302 ASP A C 1
ATOM 2316 O O . ASP A 1 302 ? -4.196 0.178 18.618 1.00 95.88 302 ASP A O 1
ATOM 2320 N N . ILE A 1 303 ? -3.469 2.212 19.198 1.00 95.94 303 ILE A N 1
ATOM 2321 C CA . ILE A 1 303 ? -2.540 1.737 20.219 1.00 95.94 303 ILE A CA 1
ATOM 2322 C C . ILE A 1 303 ? -3.270 1.107 21.407 1.00 95.94 303 ILE A C 1
ATOM 2324 O O . ILE A 1 303 ? -4.377 1.500 21.771 1.00 95.94 303 ILE A O 1
ATOM 2328 N N . ASP A 1 304 ? -2.603 0.150 22.038 1.00 96.31 304 ASP A N 1
ATOM 2329 C CA . ASP A 1 304 ? -3.086 -0.609 23.191 1.00 96.31 304 ASP A CA 1
ATOM 2330 C C . ASP A 1 304 ? -4.378 -1.383 22.886 1.00 96.31 304 ASP A C 1
ATOM 2332 O O . ASP A 1 304 ? -5.275 -1.505 23.716 1.00 96.31 304 ASP A O 1
ATOM 2336 N N . THR A 1 305 ? -4.454 -1.924 21.667 1.00 96.75 305 THR A N 1
ATOM 2337 C CA . THR A 1 305 ? -5.520 -2.826 21.218 1.00 96.75 305 THR A CA 1
ATOM 2338 C C . THR A 1 305 ? -5.036 -4.270 21.175 1.00 96.75 305 THR A C 1
ATOM 2340 O O . THR A 1 305 ? -3.854 -4.561 20.935 1.00 96.75 305 THR A O 1
ATOM 2343 N N . SER A 1 306 ? -5.959 -5.210 21.395 1.00 97.44 306 SER A N 1
ATOM 2344 C CA . SER A 1 306 ? -5.648 -6.630 21.232 1.00 97.44 306 SER A CA 1
ATOM 2345 C C . SER A 1 306 ? -6.790 -7.454 20.650 1.00 97.44 306 SER A C 1
ATOM 2347 O O . SER A 1 306 ? -7.965 -7.121 20.783 1.00 97.44 306 SER A O 1
ATOM 2349 N N . MET A 1 307 ? -6.427 -8.538 19.972 1.00 98.44 307 MET A N 1
ATOM 2350 C CA . MET A 1 307 ? -7.350 -9.525 19.424 1.00 98.44 307 MET A CA 1
ATOM 2351 C C . MET A 1 307 ? -6.897 -10.917 19.860 1.00 98.44 307 MET A C 1
ATOM 2353 O O . MET A 1 307 ? -5.740 -11.278 19.633 1.00 98.44 307 MET A O 1
ATOM 2357 N N . GLY A 1 308 ? -7.794 -11.679 20.487 1.00 97.75 308 GLY A N 1
ATOM 2358 C CA . GLY A 1 308 ? -7.568 -13.063 20.898 1.00 97.75 308 GLY A CA 1
ATOM 2359 C C . GLY A 1 308 ? -7.401 -14.012 19.712 1.00 97.75 308 GLY A C 1
ATOM 2360 O O . GLY A 1 308 ? -7.547 -13.621 18.554 1.00 97.75 308 GLY A O 1
ATOM 2361 N N . ASP A 1 309 ? -7.082 -15.275 19.985 1.00 97.81 309 ASP A N 1
ATOM 2362 C CA . ASP A 1 309 ? -6.928 -16.278 18.928 1.00 97.81 309 ASP A CA 1
ATOM 2363 C C . ASP A 1 309 ? -8.241 -16.441 18.128 1.00 97.81 309 ASP A C 1
ATOM 2365 O O . ASP A 1 309 ? -9.343 -16.339 18.664 1.00 97.81 309 ASP A O 1
ATOM 2369 N N . ARG A 1 310 ? -8.136 -16.654 16.812 1.00 96.00 310 ARG A N 1
ATOM 2370 C CA . ARG A 1 310 ? -9.261 -16.853 15.875 1.00 96.00 310 ARG A CA 1
ATOM 2371 C C . ARG A 1 310 ? -10.279 -15.701 15.829 1.00 96.00 310 ARG A C 1
ATOM 2373 O O . ARG A 1 310 ? -11.322 -15.824 15.188 1.00 96.00 310 ARG A O 1
ATOM 2380 N N . ALA A 1 311 ? -9.963 -14.568 16.456 1.00 97.12 311 ALA A N 1
ATOM 2381 C CA . ALA A 1 311 ? -10.791 -13.376 16.427 1.00 97.12 311 ALA A CA 1
ATOM 2382 C C . ALA A 1 311 ? -10.843 -12.762 15.021 1.00 97.12 311 ALA A C 1
ATOM 2384 O O . ALA A 1 311 ? -9.872 -12.809 14.257 1.00 97.12 311 ALA A O 1
ATOM 2385 N N . GLN A 1 312 ? -11.967 -12.133 14.688 1.00 96.81 312 GLN A N 1
ATOM 2386 C CA . GLN A 1 312 ? -12.170 -11.496 13.390 1.00 96.81 312 GLN A CA 1
ATOM 2387 C C . GLN A 1 312 ? -12.616 -10.046 13.547 1.00 96.81 312 GLN A C 1
ATOM 2389 O O . GLN A 1 312 ? -13.524 -9.743 14.318 1.00 96.81 312 GLN A O 1
ATOM 2394 N N . LEU A 1 313 ? -12.011 -9.158 12.765 1.00 96.69 313 LEU A N 1
ATOM 2395 C CA . LEU A 1 313 ? -12.429 -7.772 12.622 1.00 96.69 313 LEU A CA 1
ATOM 2396 C C . LEU A 1 313 ? -12.880 -7.532 11.181 1.00 96.69 313 LEU A C 1
ATOM 2398 O O . LEU A 1 313 ? -12.114 -7.750 10.241 1.00 96.69 313 LEU A O 1
ATOM 2402 N N . GLY A 1 314 ? -14.122 -7.087 11.018 1.00 93.94 314 GLY A N 1
ATOM 2403 C CA . GLY A 1 314 ? -14.732 -6.809 9.724 1.00 93.94 314 GLY A CA 1
ATOM 2404 C C . GLY A 1 314 ? -14.053 -5.678 8.958 1.00 93.94 314 GLY A C 1
ATOM 2405 O O . GLY A 1 314 ? -13.249 -4.919 9.494 1.00 93.94 314 GLY A O 1
ATOM 2406 N N . HIS A 1 315 ? -14.386 -5.545 7.675 1.00 92.94 315 HIS A N 1
ATOM 2407 C CA . HIS A 1 315 ? -13.899 -4.441 6.841 1.00 92.94 315 HIS A CA 1
ATOM 2408 C C . HIS A 1 315 ? -14.380 -3.080 7.380 1.00 92.94 315 HIS A C 1
ATOM 2410 O O . HIS A 1 315 ? -15.410 -3.010 8.051 1.00 92.94 315 HIS A O 1
ATOM 2416 N N . THR A 1 316 ? -13.630 -2.008 7.111 1.00 92.25 316 THR A N 1
ATOM 2417 C CA . THR A 1 316 ? -13.958 -0.622 7.508 1.00 92.25 316 THR A CA 1
ATOM 2418 C C . THR A 1 316 ? -14.342 -0.505 8.992 1.00 92.25 316 THR A C 1
ATOM 2420 O O . THR A 1 316 ? -15.316 0.145 9.362 1.00 92.25 316 THR A O 1
ATOM 2423 N N . SER A 1 317 ? -13.595 -1.199 9.854 1.00 94.38 317 SER A N 1
ATOM 2424 C CA . SER A 1 317 ? -13.845 -1.259 11.299 1.00 94.38 317 SER A CA 1
ATOM 2425 C C . SER A 1 317 ? -12.687 -0.659 12.094 1.00 94.38 317 SER A C 1
ATOM 2427 O O . SER A 1 317 ? -11.540 -0.706 11.650 1.00 94.38 317 SER A O 1
ATOM 2429 N N . ALA A 1 318 ? -12.967 -0.104 13.271 1.00 95.06 318 ALA A N 1
ATOM 2430 C CA . ALA A 1 318 ? -11.967 0.561 14.101 1.00 95.06 318 ALA A CA 1
ATOM 2431 C C . ALA A 1 318 ? -11.960 -0.000 15.527 1.00 95.06 318 ALA A C 1
ATOM 2433 O O . ALA A 1 318 ? -12.970 0.088 16.229 1.00 95.06 318 ALA A O 1
ATOM 2434 N N . LEU A 1 319 ? -10.809 -0.532 15.953 1.00 95.69 319 LEU A N 1
ATOM 2435 C CA . LEU A 1 319 ? -10.527 -0.800 17.361 1.00 95.69 319 LEU A CA 1
ATOM 2436 C C . LEU A 1 319 ? -9.932 0.458 17.988 1.00 95.69 319 LEU A C 1
ATOM 2438 O O . LEU A 1 319 ? -8.845 0.897 17.611 1.00 95.69 319 LEU A O 1
ATOM 2442 N N . GLN A 1 320 ? -10.671 1.028 18.932 1.00 93.44 320 GLN A N 1
ATOM 2443 C CA . GLN A 1 320 ? -10.247 2.166 19.738 1.00 93.44 320 GLN A CA 1
ATOM 2444 C C . GLN A 1 320 ? -9.258 1.717 20.814 1.00 93.44 320 GLN A C 1
ATOM 2446 O O . GLN A 1 320 ? -9.271 0.557 21.226 1.00 93.44 320 GLN A O 1
ATOM 2451 N N . SER A 1 321 ? -8.424 2.640 21.296 1.00 92.25 321 SER A N 1
ATOM 2452 C CA . SER A 1 321 ? -7.449 2.339 22.349 1.00 92.25 321 SER A CA 1
ATOM 2453 C C . SER A 1 321 ? -8.102 1.667 23.564 1.00 92.25 321 SER A C 1
ATOM 2455 O O . SER A 1 321 ? -9.167 2.082 24.022 1.00 92.25 321 SER A O 1
ATOM 2457 N N . GLY A 1 322 ? -7.481 0.587 24.045 1.00 89.19 322 GLY A N 1
ATOM 2458 C CA . GLY A 1 322 ? -7.975 -0.236 25.150 1.00 89.19 322 GLY A CA 1
ATOM 2459 C C . GLY A 1 322 ? -9.023 -1.286 24.763 1.00 89.19 322 GLY A C 1
ATOM 2460 O O . GLY A 1 322 ? -9.350 -2.138 25.590 1.00 89.19 322 GLY A O 1
ATOM 2461 N N . GLN A 1 323 ? -9.543 -1.282 23.529 1.00 93.56 323 GLN A N 1
ATOM 2462 C CA . GLN A 1 323 ? -10.467 -2.325 23.086 1.00 93.56 323 GLN A CA 1
ATOM 2463 C C . GLN A 1 323 ? -9.752 -3.664 22.882 1.00 93.56 323 GLN A C 1
ATOM 2465 O O . GLN A 1 323 ? -8.669 -3.757 22.293 1.00 93.56 323 GLN A O 1
ATOM 2470 N N . VAL A 1 324 ? -10.423 -4.719 23.340 1.00 96.25 324 VAL A N 1
ATOM 2471 C CA . VAL A 1 324 ? -9.983 -6.105 23.211 1.00 96.25 324 VAL A CA 1
ATOM 2472 C C . VAL A 1 324 ? -11.082 -6.907 22.537 1.00 96.25 324 VAL A C 1
ATOM 2474 O O . VAL A 1 324 ? -12.208 -6.938 23.028 1.00 96.25 324 VAL A O 1
ATOM 2477 N N . VAL A 1 325 ? -10.751 -7.576 21.435 1.00 97.25 325 VAL A N 1
ATOM 2478 C CA . VAL A 1 325 ? -11.626 -8.580 20.823 1.00 97.25 325 VAL A CA 1
ATOM 2479 C C . VAL A 1 325 ? -11.290 -9.935 21.450 1.00 97.25 325 VAL A C 1
ATOM 2481 O O . VAL A 1 325 ? -10.160 -10.396 21.275 1.00 97.25 325 VAL A O 1
ATOM 2484 N N . PRO A 1 326 ? -12.211 -10.580 22.187 1.00 97.25 326 PRO A N 1
ATOM 2485 C CA . PRO A 1 326 ? -11.947 -11.882 22.797 1.00 97.25 326 PRO A CA 1
ATOM 2486 C C . PRO A 1 326 ? -11.705 -12.995 21.766 1.00 97.25 326 PRO A C 1
ATOM 2488 O O . PRO A 1 326 ? -12.001 -12.840 20.580 1.00 97.25 326 PRO A O 1
ATOM 2491 N N . GLU A 1 327 ? -11.181 -14.129 22.234 1.00 96.94 327 GLU A N 1
ATOM 2492 C CA . GLU A 1 327 ? -10.979 -15.335 21.419 1.00 96.94 327 GLU A CA 1
ATOM 2493 C C . GLU A 1 327 ? -12.288 -15.782 20.743 1.00 96.94 327 GLU A C 1
ATOM 2495 O O . GLU A 1 327 ? -13.364 -15.655 21.330 1.00 96.94 327 GLU A O 1
ATOM 2500 N N . ASP A 1 328 ? -12.195 -16.265 19.500 1.00 95.69 328 ASP A N 1
ATOM 2501 C CA . ASP A 1 328 ? -13.318 -16.734 18.666 1.00 95.69 328 ASP A CA 1
ATOM 2502 C C . ASP A 1 328 ? -14.432 -15.709 18.381 1.00 95.69 328 ASP A C 1
ATOM 2504 O O . ASP A 1 328 ? -15.427 -16.030 17.725 1.00 95.69 328 ASP A O 1
ATOM 2508 N N . GLN A 1 329 ? -14.287 -14.458 18.823 1.00 95.69 329 GLN A N 1
ATOM 2509 C CA . GLN A 1 329 ? -15.289 -13.426 18.583 1.00 95.69 329 GLN A CA 1
ATOM 2510 C C . GLN A 1 329 ? -15.065 -12.678 17.273 1.00 95.69 329 GLN A C 1
ATOM 2512 O O . GLN A 1 329 ? -13.953 -12.541 16.762 1.00 95.69 329 GLN A O 1
ATOM 2517 N N . ARG A 1 330 ? -16.165 -12.146 16.739 1.00 95.62 330 ARG A N 1
ATOM 2518 C CA . ARG A 1 330 ? -16.200 -11.413 15.473 1.00 95.62 330 ARG A CA 1
ATOM 2519 C C . ARG A 1 330 ? -16.780 -10.036 15.729 1.00 95.62 330 ARG A C 1
ATOM 2521 O O . ARG A 1 330 ? -17.810 -9.919 16.387 1.00 95.62 330 ARG A O 1
ATOM 2528 N N . TRP A 1 331 ? -16.087 -8.998 15.288 1.00 96.25 331 TRP A N 1
ATOM 2529 C CA . TRP A 1 331 ? -16.437 -7.607 15.566 1.00 96.25 331 TRP A CA 1
ATOM 2530 C C . TRP A 1 331 ? -16.421 -6.777 14.276 1.00 96.25 331 TRP A C 1
ATOM 2532 O O . TRP A 1 331 ? -15.703 -7.107 13.335 1.00 96.25 331 TRP A O 1
ATOM 2542 N N . HIS A 1 332 ? -17.209 -5.704 14.204 1.00 93.81 332 HIS A N 1
ATOM 2543 C CA . HIS A 1 332 ? -17.234 -4.766 13.076 1.00 93.81 332 HIS A CA 1
ATOM 2544 C C . HIS A 1 332 ? -17.759 -3.380 13.468 1.00 93.81 332 HIS A C 1
ATOM 2546 O O . HIS A 1 332 ? -18.414 -3.236 14.494 1.00 93.81 332 HIS A O 1
ATOM 2552 N N . GLY A 1 333 ? -17.503 -2.368 12.639 1.00 88.06 333 GLY A N 1
ATOM 2553 C CA . GLY A 1 333 ? -17.956 -0.991 12.853 1.00 88.06 333 GLY A CA 1
ATOM 2554 C C . GLY A 1 333 ? -16.891 -0.079 13.468 1.00 88.06 333 GLY A C 1
ATOM 2555 O O . GLY A 1 333 ? -15.760 -0.493 13.723 1.00 88.06 333 GLY A O 1
ATOM 2556 N N . SER A 1 334 ? -17.246 1.190 13.670 1.00 88.75 334 SER A N 1
ATOM 2557 C CA . SER A 1 334 ? -16.385 2.214 14.272 1.00 88.75 334 SER A CA 1
ATOM 2558 C C . SER A 1 334 ? -17.195 3.038 15.285 1.00 88.75 334 SER A C 1
ATOM 2560 O O . SER A 1 334 ? -17.953 3.910 14.856 1.00 88.75 334 SER A O 1
ATOM 2562 N N . PRO A 1 335 ? -17.044 2.799 16.602 1.00 89.56 335 PRO A N 1
ATOM 2563 C CA . PRO A 1 335 ? -16.187 1.780 17.218 1.00 89.56 335 PRO A CA 1
ATOM 2564 C C . PRO A 1 335 ? -16.661 0.358 16.895 1.00 89.56 335 PRO A C 1
ATOM 2566 O O . PRO A 1 335 ? -17.836 0.139 16.604 1.00 89.56 335 PRO A O 1
ATOM 2569 N N . ALA A 1 336 ? -15.745 -0.609 16.925 1.00 90.94 336 ALA A N 1
ATOM 2570 C CA . ALA A 1 336 ? -16.098 -1.990 16.632 1.00 90.94 336 ALA A CA 1
ATOM 2571 C C . ALA A 1 336 ? -17.018 -2.571 17.716 1.00 90.94 336 ALA A C 1
ATOM 2573 O O . ALA A 1 336 ? -16.814 -2.347 18.911 1.00 90.94 336 ALA A O 1
ATOM 2574 N N . GLN A 1 337 ? -18.006 -3.345 17.280 1.00 91.56 337 GLN A N 1
ATOM 2575 C CA . GLN A 1 337 ? -18.980 -4.046 18.109 1.00 91.56 337 GLN A CA 1
ATOM 2576 C C . GLN A 1 337 ? -19.112 -5.492 17.643 1.00 91.56 337 GLN A C 1
ATOM 2578 O O . GLN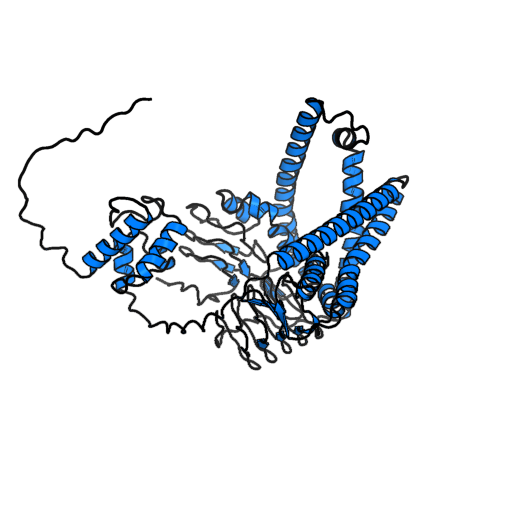 A 1 337 ? -18.807 -5.810 16.492 1.00 91.56 337 GLN A O 1
ATOM 2583 N N . ARG A 1 338 ? -19.581 -6.375 18.526 1.00 93.12 338 ARG A N 1
ATOM 2584 C CA . ARG A 1 338 ? -19.759 -7.794 18.213 1.00 93.12 338 ARG A CA 1
ATOM 2585 C C . ARG A 1 338 ? -20.738 -7.999 17.051 1.00 93.12 338 ARG A C 1
ATOM 2587 O O . ARG A 1 338 ? -21.762 -7.334 16.949 1.00 93.12 338 ARG A O 1
ATOM 2594 N N . THR A 1 339 ? -20.431 -8.976 16.210 1.00 91.19 339 THR A N 1
ATOM 2595 C CA . THR A 1 339 ? -21.270 -9.452 15.115 1.00 91.19 339 THR A CA 1
ATOM 2596 C C . THR A 1 339 ? -21.189 -10.966 15.013 1.00 91.19 339 THR A C 1
ATOM 2598 O O . THR A 1 339 ? -20.262 -11.589 15.519 1.00 91.19 339 THR A O 1
ATOM 2601 N N . GLU A 1 340 ? -22.154 -11.561 14.328 1.00 88.56 340 GLU A N 1
ATOM 2602 C CA . GLU A 1 340 ? -22.168 -12.997 14.042 1.00 88.56 340 GLU A CA 1
ATOM 2603 C C . GLU A 1 340 ? -21.600 -13.301 12.641 1.00 88.56 340 GLU A C 1
ATOM 2605 O O . GLU A 1 340 ? -21.347 -14.454 12.287 1.00 88.56 340 GLU A O 1
ATOM 2610 N N . PHE A 1 341 ? -21.348 -12.260 11.838 1.00 85.56 341 PHE A N 1
ATOM 2611 C CA . PHE A 1 341 ? -20.898 -12.397 10.457 1.00 85.56 341 PHE A CA 1
ATOM 2612 C C . PHE A 1 341 ? -19.482 -12.977 10.352 1.00 85.56 341 PHE A C 1
ATOM 2614 O O . PHE A 1 341 ? -18.548 -12.451 10.954 1.00 85.56 341 PHE A O 1
ATOM 2621 N N . ASP A 1 342 ? -19.323 -14.031 9.545 1.00 87.44 342 ASP A N 1
ATOM 2622 C CA . ASP A 1 342 ? -18.027 -14.656 9.266 1.00 87.44 342 ASP A CA 1
ATOM 2623 C C . ASP A 1 342 ? -17.313 -13.966 8.102 1.00 87.44 342 ASP A C 1
ATOM 2625 O O . ASP A 1 342 ? -17.765 -14.006 6.952 1.00 87.44 342 ASP A O 1
ATOM 2629 N N . TYR A 1 343 ? -16.173 -13.351 8.396 1.00 86.12 343 TYR A N 1
ATOM 2630 C CA . TYR A 1 343 ? -15.342 -12.681 7.404 1.00 86.12 343 TYR A CA 1
ATOM 2631 C C . TYR A 1 343 ? -14.326 -13.628 6.752 1.00 86.12 343 TYR A C 1
ATOM 2633 O O . TYR A 1 343 ? -13.796 -13.309 5.685 1.00 86.12 343 TYR A O 1
ATOM 2641 N N . LEU A 1 344 ? -14.073 -14.806 7.335 1.00 83.88 344 LEU A N 1
ATOM 2642 C CA . LEU A 1 344 ? -13.149 -15.792 6.782 1.00 83.88 344 LEU A CA 1
ATOM 2643 C C . LEU A 1 344 ? -13.913 -16.831 5.953 1.00 83.88 344 LEU A C 1
ATOM 2645 O O . LEU A 1 344 ? -14.395 -17.847 6.436 1.00 83.88 344 LEU A O 1
ATOM 2649 N N . SER A 1 345 ? -14.023 -16.577 4.654 1.00 75.88 345 SER A N 1
ATOM 2650 C CA . SER A 1 345 ? -14.895 -17.346 3.757 1.00 75.88 345 SER A CA 1
ATOM 2651 C C . SER A 1 345 ? -14.235 -18.553 3.075 1.00 75.88 345 SER A C 1
ATOM 2653 O O . SER A 1 345 ? -14.886 -19.215 2.256 1.00 75.88 345 SER A O 1
ATOM 2655 N N . ILE A 1 346 ? -12.946 -18.808 3.339 1.00 86.25 346 ILE A N 1
ATOM 2656 C CA . ILE A 1 346 ? -12.169 -19.880 2.706 1.00 86.25 346 ILE A CA 1
ATOM 2657 C C . ILE A 1 346 ? -11.272 -20.619 3.697 1.00 86.25 346 ILE A C 1
ATOM 2659 O O . ILE A 1 346 ? -10.582 -20.018 4.519 1.00 86.25 346 ILE A O 1
ATOM 2663 N N . ALA A 1 347 ? -11.229 -21.943 3.553 1.00 84.94 347 ALA A N 1
ATOM 2664 C CA . ALA A 1 347 ? -10.336 -22.789 4.328 1.00 84.94 347 ALA A CA 1
ATOM 2665 C C . ALA A 1 347 ? -8.871 -22.661 3.851 1.00 84.94 347 ALA A C 1
ATOM 2667 O O . ALA A 1 347 ? -8.614 -22.482 2.648 1.00 84.94 347 ALA A O 1
ATOM 2668 N N . PRO A 1 348 ? -7.894 -22.790 4.767 1.00 86.19 348 PRO A N 1
ATOM 2669 C CA . PRO A 1 348 ? -6.485 -22.962 4.429 1.00 86.19 348 PRO A CA 1
ATOM 2670 C C . PRO A 1 348 ? -6.256 -24.111 3.435 1.00 86.19 348 PRO A C 1
ATOM 2672 O O . PRO A 1 348 ? -6.906 -25.150 3.507 1.00 86.19 348 PRO A O 1
ATOM 2675 N N . ALA A 1 349 ? -5.297 -23.945 2.523 1.00 87.19 349 ALA A N 1
ATOM 2676 C CA . ALA A 1 349 ? -4.849 -24.998 1.610 1.00 87.19 349 ALA A CA 1
ATOM 2677 C C . ALA A 1 349 ? -3.409 -25.415 1.936 1.00 87.19 349 ALA A C 1
ATOM 2679 O O . ALA A 1 349 ? -2.657 -24.675 2.574 1.00 87.19 349 ALA A O 1
ATOM 2680 N N . ALA A 1 350 ? -2.985 -26.583 1.452 1.00 82.75 350 ALA A N 1
ATOM 2681 C CA . ALA A 1 350 ? -1.617 -27.052 1.647 1.00 82.75 350 ALA A CA 1
ATOM 2682 C C . ALA A 1 350 ? -0.597 -26.057 1.055 1.00 82.75 350 ALA A C 1
ATOM 2684 O O . ALA A 1 350 ? -0.496 -25.870 -0.161 1.00 82.75 350 ALA A O 1
ATOM 2685 N N . CYS A 1 351 ? 0.178 -25.411 1.928 1.00 85.19 351 CYS A N 1
ATOM 2686 C CA . CYS A 1 351 ? 1.202 -24.443 1.554 1.00 85.19 351 CYS A CA 1
ATOM 2687 C C . CYS A 1 351 ? 2.469 -24.671 2.389 1.00 85.19 351 CYS A C 1
ATOM 2689 O O . CYS A 1 351 ? 2.578 -24.220 3.529 1.00 85.19 351 CYS A O 1
ATOM 2691 N N . GLY A 1 352 ? 3.430 -25.400 1.816 1.00 86.88 352 GLY A N 1
ATOM 2692 C CA . GLY A 1 352 ? 4.686 -25.734 2.489 1.00 86.88 352 GLY A CA 1
ATOM 2693 C C . GLY A 1 352 ? 5.664 -24.558 2.601 1.00 86.88 352 GLY A C 1
ATOM 2694 O O . GLY A 1 352 ? 5.637 -23.610 1.812 1.00 86.88 352 GLY A O 1
ATOM 2695 N N . THR A 1 353 ? 6.597 -24.652 3.552 1.00 89.00 353 THR A N 1
ATOM 2696 C CA . THR A 1 353 ? 7.673 -23.663 3.752 1.00 89.00 353 THR A CA 1
ATOM 2697 C C . THR A 1 353 ? 8.554 -23.499 2.511 1.00 89.00 353 THR A C 1
ATOM 2699 O O . THR A 1 353 ? 8.906 -22.374 2.167 1.00 89.00 353 THR A O 1
ATOM 2702 N N . LEU A 1 354 ? 8.840 -24.591 1.789 1.00 90.31 354 LEU A N 1
ATOM 2703 C CA . LEU A 1 354 ? 9.599 -24.573 0.529 1.00 90.31 354 LEU A CA 1
ATOM 2704 C C . LEU A 1 354 ? 8.945 -23.690 -0.536 1.00 90.31 354 LEU A C 1
ATOM 2706 O O . LEU A 1 354 ? 9.622 -22.902 -1.186 1.00 90.31 354 LEU A O 1
ATOM 2710 N N . ARG A 1 355 ? 7.618 -23.762 -0.673 1.00 92.88 355 ARG A N 1
ATOM 2711 C CA . ARG A 1 355 ? 6.861 -22.945 -1.630 1.00 92.88 355 ARG A CA 1
ATOM 2712 C C . ARG A 1 355 ? 6.962 -21.456 -1.296 1.00 92.88 355 ARG A C 1
ATOM 2714 O O . ARG A 1 355 ? 7.191 -20.635 -2.178 1.00 92.88 355 ARG A O 1
ATOM 2721 N N . ARG A 1 356 ? 6.849 -21.112 -0.010 1.00 92.38 356 ARG A N 1
ATOM 2722 C CA . ARG A 1 356 ? 7.016 -19.737 0.493 1.00 92.38 356 ARG A CA 1
ATOM 2723 C C . ARG A 1 356 ? 8.433 -19.212 0.257 1.00 92.38 356 ARG A C 1
ATOM 2725 O O . ARG A 1 356 ? 8.591 -18.100 -0.241 1.00 92.38 356 ARG A O 1
ATOM 2732 N N . ALA A 1 357 ? 9.443 -20.016 0.586 1.00 92.12 357 ALA A N 1
ATOM 2733 C CA . ALA A 1 357 ? 10.847 -19.672 0.387 1.00 92.12 357 ALA A CA 1
ATOM 2734 C C . ALA A 1 357 ? 11.183 -19.507 -1.102 1.00 92.12 357 ALA A C 1
ATOM 2736 O O . ALA A 1 357 ? 11.764 -18.496 -1.483 1.00 92.12 357 ALA A O 1
ATOM 2737 N N . GLY A 1 358 ? 10.738 -20.440 -1.949 1.00 93.44 358 GLY A N 1
ATOM 2738 C CA . GLY A 1 358 ? 10.913 -20.380 -3.400 1.00 93.44 358 GL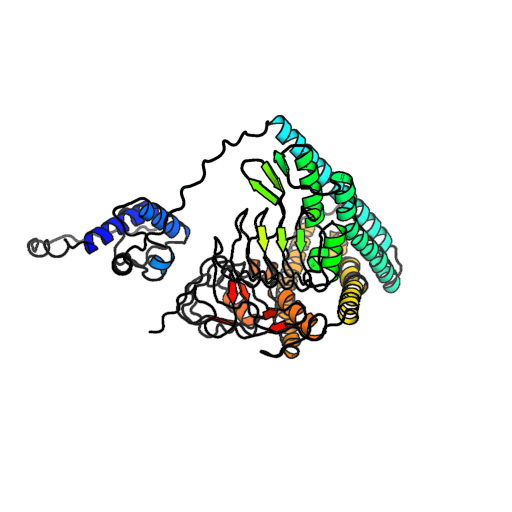Y A CA 1
ATOM 2739 C C . GLY A 1 358 ? 10.258 -19.147 -4.018 1.00 93.44 358 GLY A C 1
ATOM 2740 O O . GLY A 1 358 ? 10.884 -18.460 -4.816 1.00 93.44 358 GLY A O 1
ATOM 2741 N N . TYR A 1 359 ? 9.041 -18.793 -3.594 1.00 93.62 359 TYR A N 1
ATOM 2742 C CA . TYR A 1 359 ? 8.379 -17.565 -4.044 1.00 93.62 359 TYR A CA 1
ATOM 2743 C C . TYR A 1 359 ? 9.145 -16.298 -3.638 1.00 93.62 359 TYR A C 1
ATOM 2745 O O . TYR A 1 359 ? 9.302 -15.379 -4.446 1.00 93.62 359 TYR A O 1
ATOM 2753 N N . GLY A 1 360 ? 9.644 -16.249 -2.397 1.00 92.69 360 GLY A N 1
ATOM 2754 C CA . GLY A 1 360 ? 10.516 -15.173 -1.925 1.00 92.69 360 GLY A CA 1
ATOM 2755 C C . GLY A 1 360 ? 11.782 -15.057 -2.776 1.00 92.69 360 GLY A C 1
ATOM 2756 O O . GLY A 1 360 ? 12.066 -13.987 -3.308 1.00 92.69 360 GLY A O 1
ATOM 2757 N N . LEU A 1 361 ? 12.484 -16.174 -2.982 1.00 92.62 361 LEU A N 1
ATOM 2758 C CA . LEU A 1 361 ? 13.700 -16.237 -3.790 1.00 92.62 361 LEU A CA 1
ATOM 2759 C C . LEU A 1 361 ? 13.452 -15.789 -5.234 1.00 92.62 361 LEU A C 1
ATOM 2761 O O . LEU A 1 361 ? 14.163 -14.920 -5.720 1.00 92.62 361 LEU A O 1
ATOM 2765 N N . ILE A 1 362 ? 12.416 -16.307 -5.900 1.00 93.31 362 ILE A N 1
ATOM 2766 C CA . ILE A 1 362 ? 12.056 -15.901 -7.268 1.00 93.31 362 ILE A CA 1
ATOM 2767 C C . ILE A 1 362 ? 11.771 -14.399 -7.331 1.00 93.31 362 ILE A C 1
ATOM 2769 O O . ILE A 1 362 ? 12.210 -13.738 -8.265 1.00 93.31 362 ILE A O 1
ATOM 2773 N N . SER A 1 363 ? 11.080 -13.844 -6.333 1.00 91.00 363 SER A N 1
ATOM 2774 C CA . SER A 1 363 ? 10.791 -12.406 -6.293 1.00 91.00 363 SER A CA 1
ATOM 2775 C C . SER A 1 363 ? 12.070 -11.574 -6.178 1.00 91.00 363 SER A C 1
ATOM 2777 O O . SER A 1 363 ? 12.204 -10.563 -6.859 1.00 91.00 363 SER A O 1
ATOM 2779 N N . VAL A 1 364 ? 13.030 -12.012 -5.356 1.00 90.00 364 VAL A N 1
ATOM 2780 C CA . VAL A 1 364 ? 14.359 -11.387 -5.268 1.00 90.00 364 VAL A CA 1
ATOM 2781 C C . VAL A 1 364 ? 15.071 -11.498 -6.609 1.00 90.00 364 VAL A C 1
ATOM 2783 O O . VAL A 1 364 ? 15.467 -10.482 -7.162 1.00 90.00 364 VAL A O 1
ATOM 2786 N N . LEU A 1 365 ? 15.156 -12.692 -7.195 1.00 90.56 365 LEU A N 1
ATOM 2787 C CA . LEU A 1 365 ? 15.806 -12.889 -8.491 1.00 90.56 365 LEU A CA 1
ATOM 2788 C C . LEU A 1 365 ? 15.186 -12.005 -9.586 1.00 90.56 365 LEU A C 1
ATOM 2790 O O . LEU A 1 365 ? 15.915 -11.374 -10.340 1.00 90.56 365 LEU A O 1
ATOM 2794 N N . GLN A 1 366 ? 13.859 -11.875 -9.637 1.00 89.31 366 GLN A N 1
ATOM 2795 C CA . GLN A 1 366 ? 13.188 -10.965 -10.570 1.00 89.31 366 GLN A CA 1
ATOM 2796 C C . GLN A 1 366 ? 13.587 -9.506 -10.341 1.00 89.31 366 GLN A C 1
ATOM 2798 O O . GLN A 1 366 ? 13.859 -8.784 -11.294 1.00 89.31 366 GLN A O 1
ATOM 2803 N N . VAL A 1 367 ? 13.662 -9.049 -9.092 1.00 87.06 367 VAL A N 1
ATOM 2804 C CA . VAL A 1 367 ? 14.104 -7.678 -8.822 1.00 87.06 367 VAL A CA 1
ATOM 2805 C C . VAL A 1 367 ? 15.552 -7.464 -9.254 1.00 87.06 367 VAL A C 1
ATOM 2807 O O . VAL A 1 367 ? 15.819 -6.498 -9.962 1.00 87.06 367 VAL A O 1
ATOM 2810 N N . PHE A 1 368 ? 16.461 -8.372 -8.908 1.00 85.75 368 PHE A N 1
ATOM 2811 C CA . PHE A 1 368 ? 17.888 -8.218 -9.197 1.00 85.75 368 PHE A CA 1
ATOM 2812 C C . PHE A 1 368 ? 18.242 -8.391 -10.677 1.00 85.75 368 PHE A C 1
ATOM 2814 O O . PHE A 1 368 ? 19.074 -7.649 -11.188 1.00 85.75 368 PHE A O 1
ATOM 2821 N N . PHE A 1 369 ? 17.633 -9.358 -11.365 1.00 86.19 369 PHE A N 1
ATOM 2822 C CA . PHE A 1 369 ? 18.022 -9.735 -12.728 1.00 86.19 369 PHE A CA 1
ATOM 2823 C C . PHE A 1 369 ? 17.095 -9.184 -13.814 1.00 86.19 369 PHE A C 1
ATOM 2825 O O . PHE A 1 369 ? 17.504 -9.123 -14.972 1.00 86.19 369 PHE A O 1
ATOM 2832 N N . LEU A 1 370 ? 15.872 -8.768 -13.473 1.00 85.38 370 LEU A N 1
ATOM 2833 C CA . LEU A 1 370 ? 14.925 -8.217 -14.445 1.00 85.38 370 LEU A CA 1
ATOM 2834 C C . LEU A 1 370 ? 14.656 -6.735 -14.192 1.00 85.38 370 LEU A C 1
ATOM 2836 O O . LEU A 1 370 ? 14.977 -5.911 -15.041 1.00 85.38 370 LEU A O 1
ATOM 2840 N N . TYR A 1 371 ? 14.096 -6.378 -13.036 1.00 85.06 371 TYR A N 1
ATOM 2841 C CA . TYR A 1 371 ? 13.621 -5.008 -12.826 1.00 85.06 371 TYR A CA 1
ATOM 2842 C C . TYR A 1 371 ? 14.761 -4.004 -12.657 1.00 85.06 371 TYR A C 1
ATOM 2844 O O . TYR A 1 371 ? 14.749 -2.969 -13.308 1.00 85.06 371 TYR A O 1
ATOM 2852 N N . VAL A 1 372 ? 15.767 -4.299 -11.831 1.00 82.69 372 VAL A N 1
ATOM 2853 C CA . VAL A 1 372 ? 16.905 -3.393 -11.614 1.00 82.69 372 VAL A CA 1
ATOM 2854 C C . VAL A 1 372 ? 17.669 -3.100 -12.917 1.00 82.69 372 VAL A C 1
ATOM 2856 O O . VAL A 1 372 ? 17.862 -1.920 -13.219 1.00 82.69 372 VAL A O 1
ATOM 2859 N N . PRO A 1 373 ? 18.061 -4.102 -13.730 1.00 80.25 373 PRO A N 1
ATOM 2860 C CA . PRO A 1 373 ? 18.769 -3.841 -14.979 1.00 80.25 373 PRO A CA 1
ATOM 2861 C C . PRO A 1 373 ? 17.890 -3.152 -16.017 1.00 80.25 373 PRO A C 1
ATOM 2863 O O . PRO A 1 373 ? 18.389 -2.305 -16.750 1.00 80.25 373 PRO A O 1
ATOM 2866 N N . LEU A 1 374 ? 16.590 -3.464 -16.063 1.00 81.88 374 LEU A N 1
ATOM 2867 C CA . LEU A 1 374 ? 15.657 -2.776 -16.951 1.00 81.88 374 LEU A CA 1
ATOM 2868 C C . LEU A 1 374 ? 15.544 -1.291 -16.591 1.00 81.88 374 LEU A C 1
ATOM 2870 O O . LEU A 1 374 ? 15.558 -0.452 -17.482 1.00 81.88 374 LEU A O 1
ATOM 2874 N N . THR A 1 375 ? 15.492 -0.950 -15.304 1.00 77.94 375 THR A N 1
ATOM 2875 C CA . THR A 1 375 ? 15.405 0.450 -14.876 1.00 77.94 375 THR A CA 1
ATOM 2876 C C . THR A 1 375 ? 16.725 1.190 -15.089 1.00 77.94 375 THR A C 1
ATOM 2878 O O . THR A 1 375 ? 16.732 2.252 -15.697 1.00 77.94 375 THR A O 1
ATOM 2881 N N . VAL A 1 376 ? 17.851 0.643 -14.617 1.00 75.31 376 VAL A N 1
ATOM 2882 C CA . VAL A 1 376 ? 19.161 1.322 -14.680 1.00 75.31 376 VAL A CA 1
ATOM 2883 C C . VAL A 1 376 ? 19.748 1.266 -16.091 1.00 75.31 376 VAL A C 1
ATOM 2885 O O . VAL A 1 376 ? 20.108 2.290 -16.665 1.00 75.31 376 VAL A O 1
ATOM 2888 N N . GLY A 1 377 ? 19.835 0.066 -16.663 1.00 71.19 377 GLY A N 1
ATOM 2889 C CA . GLY A 1 377 ? 20.387 -0.161 -17.995 1.00 71.19 377 GLY A CA 1
ATOM 2890 C C . GLY A 1 377 ? 19.441 0.275 -19.110 1.00 71.19 377 GLY A C 1
ATOM 2891 O O . GLY A 1 377 ? 19.904 0.829 -20.098 1.00 71.19 377 GLY A O 1
ATOM 2892 N N . GLY A 1 378 ? 18.126 0.087 -18.954 1.00 74.31 378 GLY A N 1
ATOM 2893 C CA . GLY A 1 378 ? 17.149 0.563 -19.938 1.00 74.31 378 GLY A CA 1
ATOM 2894 C C . GLY A 1 378 ? 17.077 2.087 -20.007 1.00 74.31 378 GLY A C 1
ATOM 2895 O O . GLY A 1 378 ? 17.023 2.625 -21.107 1.00 74.31 378 GLY A O 1
ATOM 2896 N N . ALA A 1 379 ? 17.166 2.791 -18.871 1.00 72.25 379 ALA A N 1
ATOM 2897 C CA . ALA A 1 379 ? 17.280 4.250 -18.876 1.00 72.25 379 ALA A CA 1
ATOM 2898 C C . ALA A 1 379 ? 18.573 4.716 -19.560 1.00 72.25 379 ALA A C 1
ATOM 2900 O O . ALA A 1 379 ? 18.527 5.622 -20.384 1.00 72.25 379 ALA A O 1
ATOM 2901 N N . TYR A 1 380 ? 19.708 4.064 -19.276 1.00 72.81 380 TYR A N 1
ATOM 2902 C CA . TYR A 1 380 ? 20.968 4.346 -19.968 1.00 72.81 380 TYR A CA 1
ATOM 2903 C C . TYR A 1 380 ? 20.839 4.154 -21.485 1.00 72.81 380 TYR A C 1
ATOM 2905 O O . TYR A 1 380 ? 21.146 5.073 -22.234 1.00 72.81 380 TYR A O 1
ATOM 2913 N N . MET A 1 381 ? 20.314 3.007 -21.928 1.00 70.75 381 MET A N 1
ATOM 2914 C CA . MET A 1 381 ? 20.121 2.707 -23.351 1.00 70.75 381 MET A CA 1
ATOM 2915 C C . MET A 1 381 ? 19.182 3.710 -24.022 1.00 70.75 381 MET A C 1
ATOM 2917 O O . MET A 1 381 ? 19.465 4.174 -25.120 1.00 70.75 381 MET A O 1
ATOM 2921 N N . LEU A 1 382 ? 18.094 4.097 -23.352 1.00 72.88 382 LEU A N 1
ATOM 2922 C CA . LEU A 1 382 ? 17.179 5.116 -23.859 1.00 72.88 382 LEU A CA 1
ATOM 2923 C C . LEU A 1 382 ? 17.889 6.465 -24.055 1.00 72.88 382 LEU A C 1
ATOM 2925 O O . LEU A 1 382 ? 17.671 7.125 -25.063 1.00 72.88 382 LEU A O 1
ATOM 2929 N N . ILE A 1 383 ? 18.756 6.861 -23.119 1.00 71.38 383 ILE A N 1
ATOM 2930 C CA . ILE A 1 383 ? 19.514 8.116 -23.206 1.00 71.38 383 ILE A CA 1
ATOM 2931 C C . ILE A 1 383 ? 20.581 8.050 -24.307 1.00 71.38 383 ILE A C 1
ATOM 2933 O O . ILE A 1 383 ? 20.790 9.039 -25.004 1.00 71.38 383 ILE A O 1
ATOM 2937 N N . THR A 1 384 ? 21.269 6.917 -24.480 1.00 69.38 384 THR A N 1
ATOM 2938 C CA . THR A 1 384 ? 22.371 6.803 -25.451 1.00 69.38 384 THR A CA 1
ATOM 2939 C C . THR A 1 384 ? 21.910 6.588 -26.886 1.00 69.38 384 THR A C 1
ATOM 2941 O O . THR A 1 384 ? 22.561 7.093 -27.803 1.00 69.38 384 THR A O 1
ATOM 2944 N N . GLU A 1 385 ? 20.824 5.838 -27.080 1.00 73.94 385 GLU A N 1
ATOM 2945 C CA . GLU A 1 385 ? 20.313 5.460 -28.404 1.00 73.94 385 GLU A CA 1
ATOM 2946 C C . GLU A 1 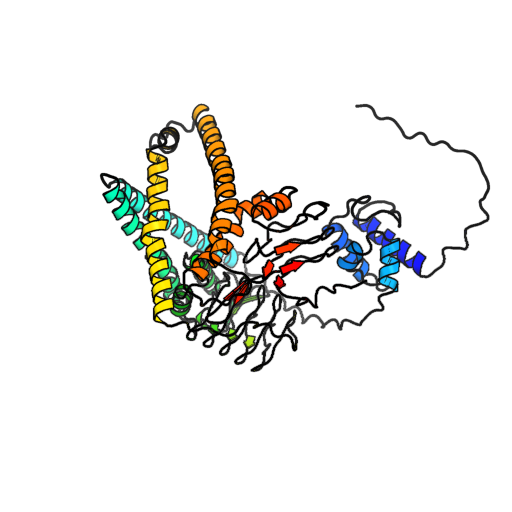385 ? 19.351 6.496 -28.988 1.00 73.94 385 GLU A C 1
ATOM 2948 O O . GLU A 1 385 ? 19.179 6.542 -30.202 1.00 73.94 385 GLU A O 1
ATOM 2953 N N . VAL A 1 386 ? 18.735 7.349 -28.158 1.00 73.25 386 VAL A N 1
ATOM 2954 C CA . VAL A 1 386 ? 17.889 8.449 -28.638 1.00 73.25 386 VAL A CA 1
ATOM 2955 C C . VAL A 1 386 ? 18.751 9.712 -28.774 1.00 73.25 386 VAL A C 1
ATOM 2957 O O . VAL A 1 386 ? 19.105 10.320 -27.760 1.00 73.25 386 VAL A O 1
ATOM 2960 N N . PRO A 1 387 ? 19.101 10.145 -30.005 1.00 69.31 387 PRO A N 1
ATOM 2961 C CA . PRO A 1 387 ? 20.056 11.235 -30.217 1.00 69.31 387 PRO A CA 1
ATOM 2962 C C . PRO A 1 387 ? 19.603 12.557 -29.589 1.00 69.31 387 PRO A C 1
ATOM 2964 O O . PRO A 1 387 ? 20.430 13.303 -29.073 1.00 69.31 387 PRO A O 1
ATOM 2967 N N . GLU A 1 388 ? 18.293 12.813 -29.580 1.00 68.50 388 GLU A N 1
ATOM 2968 C CA . GLU A 1 388 ? 17.682 13.985 -28.947 1.00 68.50 388 GLU A CA 1
ATOM 2969 C C . GLU A 1 388 ? 17.899 13.996 -27.424 1.00 68.50 388 GLU A C 1
ATOM 2971 O O . GLU A 1 388 ? 18.318 15.016 -26.884 1.00 68.50 388 GLU A O 1
ATOM 2976 N N . LEU A 1 389 ? 17.719 12.859 -26.728 1.00 66.69 389 LEU A N 1
ATOM 2977 C CA . LEU A 1 389 ? 18.001 12.760 -25.286 1.00 66.69 389 LEU A CA 1
ATOM 2978 C C . LEU A 1 389 ? 19.485 12.944 -24.984 1.00 66.69 389 LEU A C 1
ATOM 2980 O O . LEU A 1 389 ? 19.833 13.616 -24.015 1.00 66.69 389 LEU A O 1
ATOM 2984 N N . ARG A 1 390 ? 20.359 12.357 -25.804 1.00 68.56 390 ARG A N 1
ATOM 2985 C CA . ARG A 1 390 ? 21.809 12.486 -25.642 1.00 68.56 390 ARG A CA 1
ATOM 2986 C C . ARG A 1 390 ? 22.270 13.935 -25.771 1.00 68.56 390 ARG A C 1
ATOM 2988 O O . ARG A 1 390 ? 23.121 14.365 -25.000 1.00 68.56 390 ARG A O 1
ATOM 2995 N N . ASN A 1 391 ? 21.708 14.672 -26.727 1.00 66.88 391 ASN A N 1
ATOM 2996 C CA . ASN A 1 391 ? 22.024 16.083 -26.931 1.00 66.88 391 ASN A CA 1
ATOM 2997 C C . ASN A 1 391 ? 21.480 16.953 -25.785 1.00 66.88 391 ASN A C 1
ATOM 2999 O O . ASN A 1 391 ? 22.140 17.905 -25.382 1.00 66.88 391 ASN A O 1
ATOM 3003 N N . LEU A 1 392 ? 20.311 16.608 -25.233 1.00 65.69 392 LEU A N 1
ATOM 3004 C CA . LEU A 1 392 ? 19.667 17.359 -24.151 1.00 65.69 392 LEU A CA 1
ATOM 3005 C C . LEU A 1 392 ? 20.301 17.118 -22.767 1.00 65.69 392 LEU A C 1
ATOM 3007 O O . LEU A 1 392 ? 20.322 18.016 -21.931 1.00 65.69 392 LEU A O 1
ATOM 3011 N N . LEU A 1 393 ? 20.793 15.900 -22.516 1.00 65.81 393 LEU A N 1
ATOM 3012 C CA . LEU A 1 393 ? 21.389 15.456 -21.244 1.00 65.81 393 LEU A CA 1
ATOM 3013 C C . LEU A 1 393 ? 22.926 15.373 -21.296 1.00 65.81 393 LEU A C 1
ATOM 3015 O O . LEU A 1 393 ? 23.552 14.841 -20.376 1.00 65.81 393 LEU A O 1
ATOM 3019 N N . GLY A 1 394 ? 23.531 15.851 -22.384 1.00 63.81 394 GLY A N 1
ATOM 3020 C CA . GLY A 1 394 ? 24.976 15.875 -22.570 1.00 63.81 394 GLY A CA 1
ATOM 3021 C C . GLY A 1 394 ? 25.682 16.854 -21.618 1.00 63.81 394 GLY A C 1
ATOM 3022 O O . GLY A 1 394 ? 25.064 17.785 -21.104 1.00 63.81 394 GLY A O 1
ATOM 3023 N N . PRO A 1 395 ? 26.992 16.670 -21.377 1.00 59.19 395 PRO A N 1
ATOM 3024 C CA . PRO A 1 395 ? 27.777 17.519 -20.474 1.00 59.19 395 PRO A CA 1
ATOM 3025 C C . PRO A 1 395 ? 27.971 18.964 -20.973 1.00 59.19 395 PRO A C 1
ATOM 3027 O O . PRO A 1 395 ? 28.376 19.829 -20.193 1.00 59.19 395 PRO A O 1
ATOM 3030 N N . ASP A 1 396 ? 27.667 19.247 -22.242 1.00 57.56 396 ASP A N 1
ATOM 3031 C CA . ASP A 1 396 ? 27.821 20.570 -22.843 1.00 57.56 396 ASP A CA 1
ATOM 3032 C C . ASP A 1 396 ? 26.687 21.510 -22.393 1.00 57.56 396 ASP A C 1
ATOM 3034 O O . ASP A 1 396 ? 25.669 21.689 -23.059 1.00 57.56 396 ASP A O 1
ATOM 3038 N N . MET A 1 397 ? 26.883 22.157 -21.240 1.00 52.06 397 MET A N 1
ATOM 3039 C CA . MET A 1 397 ? 25.973 23.128 -20.599 1.00 52.06 397 MET A CA 1
ATOM 3040 C C . MET A 1 397 ? 25.762 24.448 -21.381 1.00 52.06 397 MET A C 1
ATOM 3042 O O . MET A 1 397 ? 25.407 25.472 -20.800 1.00 52.06 397 MET A O 1
ATOM 3046 N N . VAL A 1 398 ? 25.977 24.459 -22.699 1.00 53.78 398 VAL A N 1
ATOM 3047 C CA . VAL A 1 398 ? 25.856 25.648 -23.566 1.00 53.78 398 VAL A CA 1
ATOM 3048 C C . VAL A 1 398 ? 24.409 25.847 -24.065 1.00 53.78 398 VAL A C 1
ATOM 3050 O O . VAL A 1 398 ? 24.060 26.915 -24.556 1.00 53.78 398 VAL A O 1
ATOM 3053 N N . GLY A 1 399 ? 23.530 24.850 -23.901 1.00 57.59 399 GLY A N 1
ATOM 3054 C CA . GLY A 1 399 ? 22.187 24.838 -24.497 1.00 57.59 399 GLY A CA 1
ATOM 3055 C C . GLY A 1 399 ? 21.071 25.576 -23.743 1.00 57.59 399 GLY A C 1
ATOM 3056 O O . GLY A 1 399 ? 20.050 25.875 -24.360 1.00 57.59 399 GLY A O 1
ATOM 3057 N N . PHE A 1 400 ? 21.216 25.894 -22.447 1.00 62.34 400 PHE A N 1
ATOM 3058 C CA . PHE A 1 400 ? 20.108 26.431 -21.625 1.00 62.34 400 PHE A CA 1
ATOM 3059 C C . PHE A 1 400 ? 19.583 27.807 -22.074 1.00 62.34 400 PHE A C 1
ATOM 3061 O O . PHE A 1 400 ? 18.513 28.234 -21.640 1.00 62.34 400 PHE A O 1
ATOM 3068 N N . THR A 1 401 ? 20.311 28.513 -22.938 1.00 69.75 401 THR A N 1
ATOM 3069 C CA . THR A 1 401 ? 19.916 29.818 -23.487 1.00 69.75 401 THR A CA 1
ATOM 3070 C C . THR A 1 401 ? 19.280 29.729 -24.877 1.00 69.75 401 THR A C 1
ATOM 3072 O O . THR A 1 401 ? 18.760 30.734 -25.357 1.00 69.75 401 THR A O 1
ATOM 3075 N N . SER A 1 402 ? 19.281 28.557 -25.528 1.00 77.94 402 SER A N 1
ATOM 3076 C CA . SER A 1 402 ? 18.727 28.401 -26.877 1.00 77.94 402 SER A CA 1
ATOM 3077 C C . SER A 1 402 ? 17.223 28.104 -26.850 1.00 77.94 402 SER A C 1
ATOM 3079 O O . SER A 1 402 ? 16.814 27.118 -26.233 1.00 77.94 402 SER A O 1
ATOM 3081 N N . PRO A 1 403 ? 16.385 28.856 -27.590 1.00 80.88 403 PRO A N 1
ATOM 3082 C CA . PRO A 1 403 ? 14.970 28.528 -27.777 1.00 80.88 403 PRO A CA 1
ATOM 3083 C C . PRO A 1 403 ? 14.730 27.124 -28.351 1.00 80.88 403 PRO A C 1
ATOM 3085 O O . PRO A 1 403 ? 13.727 26.495 -28.022 1.00 80.88 403 PRO A O 1
ATOM 3088 N N . THR A 1 404 ? 15.653 26.607 -29.171 1.00 79.62 404 THR A N 1
ATOM 3089 C CA . THR A 1 404 ? 15.529 25.269 -29.775 1.00 79.62 404 THR A CA 1
ATOM 3090 C C . THR A 1 404 ? 15.553 24.163 -28.726 1.00 79.62 404 THR A C 1
ATOM 3092 O O . THR A 1 404 ? 14.760 23.237 -28.818 1.00 79.62 404 THR A O 1
ATOM 3095 N N . LEU A 1 405 ? 16.369 24.308 -27.674 1.00 77.12 405 LEU A N 1
ATOM 3096 C CA . LEU A 1 405 ? 16.425 23.339 -26.579 1.00 77.12 405 LEU A CA 1
ATOM 3097 C C . LEU A 1 405 ? 15.058 23.196 -25.901 1.00 77.12 405 LEU A C 1
ATOM 3099 O O . LEU A 1 405 ? 14.624 22.085 -25.613 1.00 77.12 405 LEU A O 1
ATOM 3103 N N . TYR A 1 406 ? 14.377 24.316 -25.643 1.00 81.69 406 TYR A N 1
ATOM 3104 C CA . TYR A 1 406 ? 13.071 24.304 -24.984 1.00 81.69 406 TYR A CA 1
ATOM 3105 C C . TYR A 1 406 ? 11.985 23.693 -25.870 1.00 81.69 406 TYR A C 1
ATOM 3107 O O . TYR A 1 406 ? 11.113 22.992 -25.357 1.00 81.69 406 TYR A O 1
ATOM 3115 N N . ILE A 1 407 ? 12.045 23.925 -27.184 1.00 84.00 407 ILE A N 1
ATOM 3116 C CA . ILE A 1 407 ? 11.125 23.310 -28.147 1.00 84.00 407 ILE A CA 1
ATOM 3117 C C . ILE A 1 407 ? 11.364 21.799 -28.210 1.00 84.00 407 ILE A C 1
ATOM 3119 O O . ILE A 1 407 ? 10.410 21.040 -28.058 1.00 84.00 407 ILE A O 1
ATOM 3123 N N . ASP A 1 408 ? 12.615 21.360 -28.343 1.00 80.38 408 ASP A N 1
ATOM 3124 C CA . ASP A 1 408 ? 12.968 19.939 -28.400 1.00 80.38 408 ASP A CA 1
ATOM 3125 C C . ASP A 1 408 ? 12.608 19.229 -27.088 1.00 80.38 408 ASP A C 1
ATOM 3127 O O . ASP A 1 408 ? 11.989 18.165 -27.101 1.00 80.38 408 ASP A O 1
ATOM 3131 N N . ALA A 1 409 ? 12.895 19.851 -25.939 1.00 81.88 409 ALA A N 1
ATOM 3132 C CA . ALA A 1 409 ? 12.492 19.346 -24.629 1.00 81.88 409 ALA A CA 1
ATOM 3133 C C . ALA A 1 409 ? 10.969 19.218 -24.511 1.00 81.88 409 ALA A C 1
ATOM 3135 O O . ALA A 1 409 ? 10.481 18.220 -23.975 1.00 81.88 409 ALA A O 1
ATOM 3136 N N . LEU A 1 410 ? 10.214 20.209 -24.996 1.00 86.88 410 LEU A N 1
ATOM 3137 C CA . LEU A 1 410 ? 8.755 20.191 -24.976 1.00 86.88 410 LEU A CA 1
ATOM 3138 C C . LEU A 1 410 ? 8.212 19.072 -25.866 1.00 86.88 410 LEU A C 1
ATOM 3140 O O . LEU A 1 410 ? 7.403 18.274 -25.399 1.00 86.88 410 LEU A O 1
ATOM 3144 N N . VAL A 1 411 ? 8.673 18.982 -27.116 1.00 87.88 411 VAL A N 1
ATOM 3145 C CA . VAL A 1 411 ? 8.255 17.942 -28.066 1.00 87.88 411 VAL A CA 1
ATOM 3146 C C . VAL A 1 411 ? 8.566 16.562 -27.500 1.00 87.88 411 VAL A C 1
ATOM 3148 O O . VAL A 1 411 ? 7.661 15.737 -27.383 1.00 87.88 411 VAL A O 1
ATOM 3151 N N . LEU A 1 412 ? 9.802 16.330 -27.060 1.00 83.75 412 LEU A N 1
ATOM 3152 C CA . LEU A 1 412 ? 10.207 15.059 -26.474 1.00 83.75 412 LEU A CA 1
ATOM 3153 C C . LEU A 1 412 ? 9.378 14.719 -25.229 1.00 83.75 412 LEU A C 1
ATOM 3155 O O . LEU A 1 412 ? 8.919 13.587 -25.085 1.00 83.75 412 LEU A O 1
ATOM 3159 N N . SER A 1 413 ? 9.138 15.692 -24.346 1.00 86.44 413 SER A N 1
ATOM 3160 C CA . SER A 1 413 ? 8.314 15.488 -23.150 1.00 86.44 413 SER A CA 1
ATOM 3161 C C . SER A 1 413 ? 6.880 15.110 -23.511 1.00 86.44 413 SER A C 1
ATOM 3163 O O . SER A 1 413 ? 6.329 14.193 -22.905 1.00 86.44 413 SER A O 1
ATOM 3165 N N . LEU A 1 414 ? 6.284 15.761 -24.517 1.00 92.06 414 LEU A N 1
ATOM 3166 C CA . LEU A 1 414 ? 4.945 15.431 -25.009 1.00 92.06 414 LEU A CA 1
ATOM 3167 C C . LEU A 1 414 ? 4.918 14.022 -25.613 1.00 92.06 414 LEU A C 1
ATOM 3169 O O . LEU A 1 414 ? 4.040 13.235 -25.263 1.00 92.06 414 LEU A O 1
ATOM 3173 N N . VAL A 1 415 ? 5.892 13.665 -26.457 1.00 90.56 415 VAL A N 1
ATOM 3174 C CA . VAL A 1 415 ? 5.981 12.323 -27.056 1.00 90.56 415 VAL A CA 1
ATOM 3175 C C . VAL A 1 415 ? 6.146 11.249 -25.983 1.00 90.56 415 VAL A C 1
ATOM 3177 O O . VAL A 1 415 ? 5.415 10.260 -25.998 1.00 90.56 415 VAL A O 1
ATOM 3180 N N . LEU A 1 416 ? 7.053 11.437 -25.022 1.00 87.25 416 LEU A N 1
ATOM 3181 C CA . LEU A 1 416 ? 7.266 10.480 -23.937 1.00 87.25 416 LEU A CA 1
ATOM 3182 C C . LEU A 1 416 ? 6.036 10.367 -23.034 1.00 87.25 416 LEU A C 1
ATOM 3184 O O . LEU A 1 416 ? 5.652 9.258 -22.669 1.00 87.25 416 LEU A O 1
ATOM 3188 N N . PHE A 1 417 ? 5.389 11.486 -22.702 1.00 92.12 417 PHE A N 1
ATOM 3189 C CA . PHE A 1 417 ? 4.202 11.503 -21.853 1.00 92.12 417 PHE A CA 1
ATOM 3190 C C . PHE A 1 417 ? 3.001 10.827 -22.525 1.00 92.12 417 PHE A C 1
ATOM 3192 O O . PHE A 1 417 ? 2.432 9.885 -21.968 1.00 92.12 417 PHE A O 1
ATOM 3199 N N . PHE A 1 418 ? 2.630 11.248 -23.738 1.00 95.00 418 PHE A N 1
ATOM 3200 C CA . PHE A 1 418 ? 1.506 10.649 -24.462 1.00 95.00 418 PHE A CA 1
ATOM 3201 C C . PHE A 1 418 ? 1.813 9.218 -24.910 1.00 95.00 418 PHE A C 1
ATOM 3203 O O . PHE A 1 418 ? 0.942 8.352 -24.817 1.00 95.00 418 PHE A O 1
ATOM 3210 N N . GLY A 1 419 ? 3.054 8.929 -25.309 1.00 94.00 419 GLY A N 1
ATOM 3211 C CA . GLY A 1 419 ? 3.518 7.576 -25.608 1.00 94.00 419 GLY A CA 1
ATOM 3212 C C . GLY A 1 419 ? 3.411 6.650 -24.395 1.00 94.00 419 GLY A C 1
ATOM 3213 O O . GLY A 1 419 ? 2.889 5.541 -24.515 1.00 94.00 419 GLY A O 1
ATOM 3214 N N . PHE A 1 420 ? 3.812 7.118 -23.208 1.00 93.25 420 PHE A N 1
ATOM 3215 C CA . PHE A 1 420 ? 3.641 6.388 -21.950 1.00 93.25 420 PHE A CA 1
ATOM 3216 C C . PHE A 1 420 ? 2.166 6.133 -21.622 1.00 93.25 420 PHE A C 1
ATOM 3218 O O . PHE A 1 420 ? 1.823 5.027 -21.203 1.00 93.25 420 PHE A O 1
ATOM 3225 N N . ILE A 1 421 ? 1.284 7.114 -21.843 1.00 95.00 421 ILE A N 1
ATOM 3226 C CA . ILE A 1 421 ? -0.160 6.941 -21.637 1.00 95.00 421 ILE A CA 1
ATOM 3227 C C . ILE A 1 421 ? -0.717 5.875 -22.584 1.00 95.00 421 ILE A C 1
ATOM 3229 O O . ILE A 1 421 ? -1.366 4.940 -22.119 1.00 95.00 421 ILE A O 1
ATOM 3233 N N . VAL A 1 422 ? -0.456 5.981 -23.890 1.00 95.69 422 VAL A N 1
ATOM 3234 C CA . VAL A 1 422 ? -0.993 5.053 -24.899 1.00 95.69 422 VAL A CA 1
ATOM 3235 C C . VAL A 1 422 ? -0.470 3.636 -24.670 1.00 95.69 422 VAL A C 1
ATOM 3237 O O . VAL A 1 422 ? -1.261 2.697 -24.566 1.00 95.69 422 VAL A O 1
ATOM 3240 N N . LEU A 1 423 ? 0.850 3.473 -24.530 1.00 94.94 423 LEU A N 1
ATOM 3241 C CA . LEU A 1 423 ? 1.465 2.170 -24.283 1.00 94.94 423 LEU A CA 1
ATOM 3242 C C . LEU A 1 423 ? 1.022 1.594 -22.935 1.00 94.94 423 LEU A C 1
ATOM 3244 O O . LEU A 1 423 ? 0.707 0.409 -22.835 1.00 94.94 423 LEU A O 1
ATOM 3248 N N . GLY A 1 424 ? 0.964 2.430 -21.900 1.00 94.81 424 GLY A N 1
ATOM 3249 C CA . GLY A 1 424 ? 0.530 2.026 -20.572 1.00 94.81 424 GLY A CA 1
ATOM 3250 C C . GLY A 1 424 ? -0.925 1.563 -20.553 1.00 94.81 424 GLY A C 1
ATOM 3251 O O . GLY A 1 424 ? -1.201 0.494 -20.015 1.00 94.81 424 GLY A O 1
ATOM 3252 N N . LEU A 1 425 ? -1.844 2.287 -21.200 1.00 95.62 425 LEU A N 1
ATOM 3253 C CA . LEU A 1 425 ? -3.242 1.864 -21.344 1.00 95.62 425 LEU A CA 1
ATOM 3254 C C . LEU A 1 425 ? -3.365 0.572 -22.157 1.00 95.62 425 LEU A C 1
ATOM 3256 O O . LEU A 1 425 ? -4.080 -0.339 -21.740 1.00 95.62 425 LEU A O 1
ATOM 3260 N N . ALA A 1 426 ? -2.628 0.443 -23.265 1.00 96.12 426 ALA A N 1
ATOM 3261 C CA . ALA A 1 426 ? -2.613 -0.784 -24.060 1.00 96.12 426 ALA A CA 1
ATOM 3262 C C . ALA A 1 426 ? -2.164 -1.992 -23.220 1.00 96.12 426 ALA A C 1
ATOM 3264 O O . ALA A 1 426 ? -2.829 -3.031 -23.219 1.00 96.12 426 ALA A O 1
ATOM 3265 N N . LEU A 1 427 ? -1.087 -1.850 -22.441 1.00 95.44 427 LEU A N 1
ATOM 3266 C CA . LEU A 1 427 ? -0.603 -2.892 -21.532 1.00 95.44 427 LEU A CA 1
ATOM 3267 C C . LEU A 1 427 ? -1.607 -3.195 -20.413 1.00 95.44 427 LEU A C 1
ATOM 3269 O O . LEU A 1 427 ? -1.833 -4.363 -20.099 1.00 95.44 427 LEU A O 1
ATOM 3273 N N . LEU A 1 428 ? -2.241 -2.173 -19.834 1.00 95.12 428 LEU A N 1
ATOM 3274 C CA . LEU A 1 428 ? -3.235 -2.325 -18.768 1.00 95.12 428 LEU A CA 1
ATOM 3275 C C . LEU A 1 428 ? -4.519 -3.012 -19.224 1.00 95.12 428 LEU A C 1
ATOM 3277 O O . LEU A 1 428 ? -5.124 -3.747 -18.445 1.00 95.12 428 LEU A O 1
ATOM 3281 N N . PHE A 1 429 ? -4.930 -2.808 -20.473 1.00 95.38 429 PHE A N 1
ATOM 3282 C CA . PHE A 1 429 ? -6.122 -3.447 -21.022 1.00 95.38 429 PHE A CA 1
ATOM 3283 C C . PHE A 1 429 ? -5.854 -4.864 -21.534 1.00 95.38 429 PHE A C 1
ATOM 3285 O O . PHE A 1 429 ? -6.787 -5.658 -21.614 1.00 95.38 429 PHE A O 1
ATOM 3292 N N . THR A 1 430 ? -4.605 -5.218 -21.846 1.00 95.69 430 THR A N 1
ATOM 3293 C CA . THR A 1 430 ? -4.262 -6.516 -22.456 1.00 95.69 430 THR A CA 1
ATOM 3294 C C . THR A 1 430 ? -3.632 -7.504 -21.478 1.00 95.69 430 THR A C 1
ATOM 3296 O O . THR A 1 430 ? -4.127 -8.622 -21.328 1.00 95.69 430 THR A O 1
ATOM 3299 N N . VAL A 1 431 ? -2.566 -7.118 -20.773 1.00 95.94 431 VAL A N 1
ATOM 3300 C CA . VAL A 1 431 ? -1.776 -8.044 -19.944 1.00 95.94 431 VAL A CA 1
ATOM 3301 C C . VAL A 1 431 ? -2.590 -8.605 -18.774 1.00 95.94 431 VAL A C 1
ATOM 3303 O O . VAL A 1 431 ? -2.606 -9.827 -18.612 1.00 95.94 431 VAL A O 1
ATOM 3306 N N . PRO A 1 432 ? -3.325 -7.798 -17.981 1.00 96.06 432 PRO A N 1
ATOM 3307 C CA . PRO A 1 432 ? -4.149 -8.339 -16.907 1.00 96.06 432 PRO A CA 1
ATOM 3308 C C . PRO A 1 432 ? -5.281 -9.243 -17.429 1.00 96.06 432 PRO A C 1
ATOM 3310 O O . PRO A 1 432 ? -5.613 -10.222 -16.760 1.00 96.06 432 PRO A O 1
ATOM 3313 N N . ARG A 1 433 ? -5.795 -9.012 -18.652 1.00 93.75 433 ARG A N 1
ATOM 3314 C CA . ARG A 1 433 ? -6.785 -9.901 -19.294 1.00 93.75 433 ARG A CA 1
ATOM 3315 C C . ARG A 1 433 ? -6.172 -11.254 -19.621 1.00 93.75 433 ARG A C 1
ATOM 3317 O O . ARG A 1 433 ? -6.753 -12.281 -19.283 1.00 93.75 433 ARG A O 1
ATOM 3324 N N . LEU A 1 434 ? -4.975 -11.264 -20.202 1.00 94.94 434 LEU A N 1
ATOM 3325 C CA . LEU A 1 434 ? -4.251 -12.501 -20.491 1.00 94.94 434 LEU A CA 1
ATOM 3326 C C . LEU A 1 434 ? -3.933 -13.281 -19.205 1.00 94.94 434 LEU A C 1
ATOM 3328 O O . LEU A 1 434 ? -4.152 -14.488 -19.139 1.00 94.94 434 LEU A O 1
ATOM 3332 N N . LEU A 1 435 ? -3.481 -12.588 -18.156 1.00 95.00 435 LEU A N 1
ATOM 3333 C CA . LEU A 1 435 ? -3.210 -13.195 -16.851 1.00 95.00 435 LEU A CA 1
ATOM 3334 C C . LEU A 1 435 ? -4.483 -13.723 -16.176 1.00 95.00 435 LEU A C 1
ATOM 3336 O O . LEU A 1 435 ? -4.421 -14.722 -15.457 1.00 95.00 435 LEU A O 1
ATOM 3340 N N . SER A 1 436 ? -5.636 -13.089 -16.415 1.00 93.06 436 SER A N 1
ATOM 3341 C CA . SER A 1 436 ? -6.915 -13.519 -15.836 1.00 93.06 436 SER A CA 1
ATOM 3342 C C . SER A 1 436 ? -7.337 -14.913 -16.302 1.00 93.06 436 SER A C 1
ATOM 3344 O O . SER A 1 436 ? -7.945 -15.643 -15.527 1.00 93.06 436 SER A O 1
ATOM 3346 N N . LEU A 1 437 ? -6.898 -15.355 -17.490 1.00 93.38 437 LEU A N 1
ATOM 3347 C CA . LEU A 1 437 ? -7.136 -16.717 -17.987 1.00 93.38 437 LEU A CA 1
ATOM 3348 C C . LEU A 1 437 ? -6.561 -17.799 -17.060 1.00 93.38 437 LEU A C 1
ATOM 3350 O O . LEU A 1 437 ? -7.041 -18.933 -17.046 1.00 93.38 437 LEU A O 1
ATOM 3354 N N . MET A 1 438 ? -5.538 -17.460 -16.269 1.00 93.88 438 MET A N 1
ATOM 3355 C CA . MET A 1 438 ? -4.953 -18.380 -15.299 1.00 93.88 438 MET A CA 1
ATOM 3356 C C . MET A 1 438 ? -5.825 -18.526 -14.046 1.00 93.88 438 MET A C 1
ATOM 3358 O O . MET A 1 438 ? -5.777 -19.570 -13.402 1.00 93.88 438 MET A O 1
ATOM 3362 N N . VAL A 1 439 ? -6.623 -17.520 -13.676 1.00 93.19 439 VAL A N 1
ATOM 3363 C CA . VAL A 1 439 ? -7.343 -17.465 -12.394 1.00 93.19 439 VAL A CA 1
ATOM 3364 C C . VAL A 1 439 ? -8.841 -17.655 -12.625 1.00 93.19 439 VAL A C 1
ATOM 3366 O O . VAL A 1 439 ? -9.538 -16.744 -13.058 1.00 93.19 439 VAL A O 1
ATOM 3369 N N . LYS A 1 440 ? -9.356 -18.846 -12.302 1.00 92.94 440 LYS A N 1
ATOM 3370 C CA . LYS A 1 440 ? -10.787 -19.144 -12.430 1.00 92.94 440 LYS A CA 1
ATOM 3371 C C . LYS A 1 440 ? -11.576 -18.592 -11.234 1.00 92.94 440 LYS A C 1
ATOM 3373 O O . LYS A 1 440 ? -11.101 -18.747 -10.103 1.00 92.94 440 LYS A O 1
ATOM 3378 N N . PRO A 1 441 ? -12.768 -18.009 -11.459 1.00 92.31 441 PRO A N 1
ATOM 3379 C CA . PRO A 1 441 ? -13.648 -17.579 -10.379 1.00 92.31 441 PRO A CA 1
ATOM 3380 C C . PRO A 1 441 ? -14.070 -18.764 -9.506 1.00 92.31 441 PRO A C 1
ATOM 3382 O O . PRO A 1 441 ? -14.122 -19.907 -9.964 1.00 92.31 441 PRO A O 1
ATOM 3385 N N . ASP A 1 442 ? -14.292 -18.478 -8.227 1.00 90.81 442 ASP A N 1
ATOM 3386 C CA . ASP A 1 442 ? -14.772 -19.377 -7.174 1.00 90.81 442 ASP A CA 1
ATOM 3387 C C . ASP A 1 442 ? -13.902 -20.613 -6.876 1.00 90.81 442 ASP A C 1
ATOM 3389 O O . ASP A 1 442 ? -14.194 -21.397 -5.968 1.00 90.81 442 ASP A O 1
ATOM 3393 N N . LYS A 1 443 ? -12.762 -20.757 -7.557 1.00 92.69 443 LYS A N 1
ATOM 3394 C CA . LYS A 1 443 ? -11.778 -21.806 -7.296 1.00 92.69 443 LYS A CA 1
ATOM 3395 C C . LYS A 1 443 ? -10.775 -21.366 -6.229 1.00 92.69 443 LYS A C 1
ATOM 3397 O O . LYS A 1 443 ? -10.191 -20.286 -6.303 1.00 92.69 443 LYS A O 1
ATOM 3402 N N . VAL A 1 444 ? -10.535 -22.240 -5.253 1.00 94.44 444 VAL A N 1
ATOM 3403 C CA . VAL A 1 444 ? -9.532 -22.019 -4.203 1.00 94.44 444 VAL A CA 1
ATOM 3404 C C . VAL A 1 444 ? -8.145 -22.388 -4.723 1.00 94.44 444 VAL A C 1
ATOM 3406 O O . VAL A 1 444 ? -7.912 -23.504 -5.191 1.00 94.44 444 VAL A O 1
ATOM 3409 N N . TYR A 1 445 ? -7.206 -21.454 -4.603 1.00 94.81 445 TYR A N 1
ATOM 3410 C CA . TYR A 1 445 ? -5.814 -21.628 -4.993 1.00 94.81 445 TYR A CA 1
ATOM 3411 C C . TYR A 1 445 ? -4.878 -21.451 -3.792 1.00 94.81 445 TYR A C 1
ATOM 3413 O O . TYR A 1 445 ? -5.075 -20.541 -2.988 1.00 94.81 445 TYR A O 1
ATOM 3421 N N . PRO A 1 446 ? -3.810 -22.257 -3.665 1.00 95.00 446 PRO A N 1
ATOM 3422 C CA . PRO A 1 446 ? -2.779 -22.015 -2.662 1.00 95.00 446 PRO A CA 1
ATOM 3423 C C . PRO A 1 446 ? -1.961 -20.752 -2.984 1.00 95.00 446 PRO A C 1
ATOM 3425 O O . PRO A 1 446 ? -1.569 -20.524 -4.135 1.00 95.00 446 PRO A O 1
ATOM 3428 N N . LEU A 1 447 ? -1.636 -19.971 -1.950 1.00 94.44 447 LEU A N 1
ATOM 3429 C CA . LEU A 1 447 ? -0.764 -18.794 -2.033 1.00 94.44 447 LEU A CA 1
ATOM 3430 C C . LEU A 1 447 ? 0.635 -19.164 -2.553 1.00 94.44 447 LEU A C 1
ATOM 3432 O O . LEU A 1 447 ? 1.047 -20.329 -2.546 1.00 94.44 447 LEU A O 1
ATOM 3436 N N . TYR A 1 448 ? 1.394 -18.155 -2.984 1.00 94.12 448 TYR A N 1
ATOM 3437 C CA . TYR A 1 448 ? 2.812 -18.289 -3.352 1.00 94.12 448 TYR A CA 1
ATOM 3438 C C . TYR A 1 448 ? 3.081 -19.268 -4.511 1.00 94.12 448 TYR A C 1
ATOM 3440 O O . TYR A 1 448 ? 4.032 -20.041 -4.480 1.00 94.12 448 TYR A O 1
ATOM 3448 N N . GLY A 1 449 ? 2.223 -19.279 -5.531 1.00 92.38 449 GLY A N 1
ATOM 3449 C CA . GLY A 1 449 ? 2.467 -19.998 -6.788 1.00 92.38 449 GLY A CA 1
ATOM 3450 C C . GLY A 1 449 ? 2.012 -19.186 -7.994 1.00 92.38 449 GLY A C 1
ATOM 3451 O O . GLY A 1 449 ? 1.619 -18.036 -7.836 1.00 92.38 449 GLY A O 1
ATOM 3452 N N . LEU A 1 450 ? 2.011 -19.793 -9.184 1.00 93.50 450 LEU A N 1
ATOM 3453 C CA . LEU A 1 450 ? 1.729 -19.094 -10.448 1.00 93.50 450 LEU A CA 1
ATOM 3454 C C . LEU A 1 450 ? 0.390 -18.341 -10.451 1.00 93.50 450 LEU A C 1
ATOM 3456 O O . LEU A 1 450 ? 0.354 -17.164 -10.786 1.00 93.50 450 LEU A O 1
ATOM 3460 N N . HIS A 1 451 ? -0.687 -18.985 -9.994 1.00 95.31 451 HIS A N 1
ATOM 3461 C CA . HIS A 1 451 ? -2.015 -18.370 -9.870 1.00 95.31 451 HIS A CA 1
ATOM 3462 C C . HIS A 1 451 ? -2.009 -17.142 -8.954 1.00 95.31 451 HIS A C 1
ATOM 3464 O O . HIS A 1 451 ? -2.611 -16.118 -9.263 1.00 95.31 451 HIS A O 1
ATOM 3470 N N . TYR A 1 452 ? -1.288 -17.233 -7.835 1.00 95.19 452 TYR A N 1
ATOM 3471 C CA . TYR A 1 452 ? -1.137 -16.123 -6.902 1.00 95.19 452 TYR A CA 1
ATOM 3472 C C . TYR A 1 452 ? -0.295 -14.994 -7.510 1.00 95.19 452 TYR A C 1
ATOM 3474 O O . TYR A 1 452 ? -0.672 -13.833 -7.387 1.00 95.19 452 TYR A O 1
ATOM 3482 N N . SER A 1 453 ? 0.797 -15.314 -8.214 1.00 94.62 453 SER A N 1
ATOM 3483 C CA . SER A 1 453 ? 1.602 -14.326 -8.944 1.00 94.62 453 SER A CA 1
ATOM 3484 C C . SER A 1 453 ? 0.773 -13.585 -9.991 1.00 94.62 453 SER A C 1
ATOM 3486 O O . SER A 1 453 ? 0.833 -12.360 -10.043 1.00 94.62 453 SER A O 1
ATOM 3488 N N . ALA A 1 454 ? -0.024 -14.314 -10.780 1.00 95.69 454 ALA A N 1
ATOM 3489 C CA . ALA A 1 454 ? -0.918 -13.744 -11.784 1.00 95.69 454 ALA A CA 1
ATOM 3490 C C . ALA A 1 454 ? -1.948 -12.811 -11.134 1.00 95.69 454 ALA A C 1
ATOM 3492 O O . ALA A 1 454 ? -2.044 -11.651 -11.521 1.00 95.69 454 ALA A O 1
ATOM 3493 N N . HIS A 1 455 ? -2.628 -13.263 -10.074 1.00 96.19 455 HIS A N 1
ATOM 3494 C CA . HIS A 1 455 ? -3.570 -12.433 -9.319 1.00 96.19 455 HIS A CA 1
ATOM 3495 C C . HIS A 1 455 ? -2.915 -11.161 -8.750 1.00 96.19 455 HIS A C 1
ATOM 3497 O O . HIS A 1 455 ? -3.431 -10.059 -8.915 1.00 96.19 455 HIS A O 1
ATOM 3503 N N . ARG A 1 456 ? -1.739 -11.278 -8.116 1.00 94.44 456 ARG A N 1
ATOM 3504 C CA . ARG A 1 456 ? -1.011 -10.119 -7.570 1.00 94.44 456 ARG A CA 1
ATOM 3505 C C . ARG A 1 456 ? -0.535 -9.163 -8.662 1.00 94.44 456 ARG A C 1
ATOM 3507 O O . ARG A 1 456 ? -0.485 -7.961 -8.412 1.00 94.44 456 ARG A O 1
ATOM 3514 N N . ALA A 1 457 ? -0.173 -9.670 -9.840 1.00 93.88 457 ALA A N 1
ATOM 3515 C CA . ALA A 1 457 ? 0.189 -8.848 -10.987 1.00 93.88 457 ALA A CA 1
ATOM 3516 C C . ALA A 1 457 ? -1.026 -8.086 -11.531 1.00 93.88 457 ALA A C 1
ATOM 3518 O O . ALA A 1 457 ? -0.921 -6.871 -11.679 1.00 93.88 457 ALA A O 1
ATOM 3519 N N . ILE A 1 458 ? -2.175 -8.755 -11.711 1.00 95.75 458 ILE A N 1
ATOM 3520 C CA . ILE A 1 458 ? -3.450 -8.121 -12.090 1.00 95.75 458 ILE A CA 1
ATOM 3521 C C . ILE A 1 458 ? -3.758 -6.979 -11.121 1.00 95.75 458 ILE A C 1
ATOM 3523 O O . ILE A 1 458 ? -3.758 -5.824 -11.536 1.00 95.75 458 ILE A O 1
ATOM 3527 N N . ALA A 1 459 ? -3.877 -7.278 -9.822 1.00 94.56 459 ALA A N 1
ATOM 3528 C CA . ALA A 1 459 ? -4.194 -6.282 -8.803 1.00 94.56 459 ALA A CA 1
ATOM 3529 C C . ALA A 1 459 ? -3.184 -5.120 -8.776 1.00 94.56 459 ALA A C 1
ATOM 3531 O O . ALA A 1 459 ? -3.561 -3.968 -8.585 1.00 94.56 459 ALA A O 1
ATOM 3532 N N . ARG A 1 460 ? -1.883 -5.374 -8.971 1.00 92.69 460 ARG A N 1
ATOM 3533 C CA . ARG A 1 460 ? -0.870 -4.305 -8.983 1.00 92.69 460 ARG A CA 1
ATOM 3534 C C . ARG A 1 460 ? -1.005 -3.399 -10.206 1.00 92.69 460 ARG A C 1
ATOM 3536 O O . ARG A 1 460 ? -0.901 -2.186 -10.055 1.00 92.69 460 ARG A O 1
ATOM 3543 N N . MET A 1 461 ? -1.187 -3.984 -11.387 1.00 94.00 461 MET A N 1
ATOM 3544 C CA . MET A 1 461 ? -1.257 -3.255 -12.653 1.00 94.00 461 MET A CA 1
ATOM 3545 C C . MET A 1 461 ? -2.532 -2.413 -12.722 1.00 94.00 461 MET A C 1
ATOM 3547 O O . MET A 1 461 ? -2.476 -1.216 -12.976 1.00 94.00 461 MET A O 1
ATOM 3551 N N . THR A 1 462 ? -3.681 -3.002 -12.407 1.00 95.12 462 THR A N 1
ATOM 3552 C CA . THR A 1 462 ? -4.986 -2.350 -12.587 1.00 95.12 462 THR A CA 1
ATOM 3553 C C . THR A 1 462 ? -5.297 -1.302 -11.508 1.00 95.12 462 THR A C 1
ATOM 3555 O O . THR A 1 462 ? -6.209 -0.496 -11.676 1.00 95.12 462 THR A O 1
ATOM 3558 N N . ASN A 1 463 ? -4.501 -1.253 -10.431 1.00 94.12 463 ASN A N 1
ATOM 3559 C CA . ASN A 1 463 ? -4.578 -0.241 -9.369 1.00 94.12 463 ASN A CA 1
ATOM 3560 C C . ASN A 1 463 ? -3.406 0.766 -9.395 1.00 94.12 463 ASN A C 1
ATOM 3562 O O . ASN A 1 463 ? -3.087 1.371 -8.366 1.00 94.12 463 ASN A O 1
ATOM 3566 N N . LEU A 1 464 ? -2.732 0.958 -10.537 1.00 92.88 464 LEU A N 1
ATOM 3567 C CA . LEU A 1 464 ? -1.694 1.986 -10.673 1.00 92.88 464 LEU A CA 1
ATOM 3568 C C . LEU A 1 464 ? -2.275 3.391 -10.454 1.00 92.88 464 LEU A C 1
ATOM 3570 O O . LEU A 1 464 ? -3.176 3.820 -11.172 1.00 92.88 464 LEU A O 1
ATOM 3574 N N . LYS A 1 465 ? -1.719 4.127 -9.480 1.00 92.31 465 LYS A N 1
ATOM 3575 C CA . LYS A 1 465 ? -2.211 5.460 -9.091 1.00 92.31 465 LYS A CA 1
ATOM 3576 C C . LYS A 1 465 ? -2.227 6.454 -10.250 1.00 92.31 465 LYS A C 1
ATOM 3578 O O . LYS A 1 465 ? -3.209 7.162 -10.390 1.00 92.31 465 LYS A O 1
ATOM 3583 N N . PHE A 1 466 ? -1.197 6.449 -11.099 1.00 93.81 466 PHE A N 1
ATOM 3584 C CA . PHE A 1 466 ? -1.072 7.385 -12.222 1.00 93.81 466 PHE A CA 1
ATOM 3585 C C . PHE A 1 466 ? -2.324 7.419 -13.113 1.00 93.81 466 PHE A C 1
ATOM 3587 O O . PHE A 1 466 ? -2.910 8.477 -13.292 1.00 93.81 466 PHE A O 1
ATOM 3594 N N . PHE A 1 467 ? -2.782 6.266 -13.614 1.00 94.00 467 PHE A N 1
ATOM 3595 C CA . PHE A 1 467 ? -3.944 6.214 -14.510 1.00 94.00 467 PHE A CA 1
ATOM 3596 C C . PHE A 1 467 ? -5.252 6.537 -13.793 1.00 94.00 467 PHE A C 1
ATOM 3598 O O . PHE A 1 467 ? -6.134 7.157 -14.377 1.00 94.00 467 PHE A O 1
ATOM 3605 N N . LYS A 1 468 ? -5.363 6.172 -12.511 1.00 91.38 468 LYS A N 1
ATOM 3606 C CA . LYS A 1 468 ? -6.523 6.540 -11.697 1.00 91.38 468 LYS A CA 1
ATOM 3607 C C . LYS A 1 468 ? -6.572 8.033 -11.383 1.00 91.38 468 LYS A C 1
ATOM 3609 O O . LYS A 1 468 ? -7.658 8.575 -11.312 1.00 91.38 468 LYS A O 1
ATOM 3614 N N . TRP A 1 469 ? -5.432 8.698 -11.219 1.00 91.62 469 TRP A N 1
ATOM 3615 C CA . TRP A 1 469 ? -5.365 10.152 -11.048 1.00 91.62 469 TRP A CA 1
ATOM 3616 C C . TRP A 1 469 ? -5.589 10.895 -12.364 1.00 91.62 469 TRP A C 1
ATOM 3618 O O . TRP A 1 469 ? -6.199 11.953 -12.367 1.00 91.62 469 TRP A O 1
ATOM 3628 N N . LEU A 1 470 ? -5.119 10.330 -13.480 1.00 91.56 470 LEU A N 1
ATOM 3629 C CA . LEU A 1 470 ? -5.303 10.909 -14.808 1.00 91.56 470 LEU A CA 1
ATOM 3630 C C . LEU A 1 470 ? -6.763 10.838 -15.282 1.00 91.56 470 LEU A C 1
ATOM 3632 O O . LEU A 1 470 ? -7.226 11.751 -15.957 1.00 91.56 470 LEU A O 1
ATOM 3636 N N . LEU A 1 471 ? -7.461 9.736 -14.982 1.00 91.25 471 LEU A N 1
ATOM 3637 C CA . LEU A 1 471 ? -8.786 9.435 -15.540 1.00 91.25 471 LEU A CA 1
ATOM 3638 C C . LEU A 1 471 ? -9.904 9.427 -14.491 1.00 91.25 471 LEU A C 1
ATOM 3640 O O . LEU A 1 471 ? -11.070 9.521 -14.864 1.00 91.25 471 LEU A O 1
ATOM 3644 N N . GLY A 1 472 ? -9.580 9.296 -13.204 1.00 86.56 472 GLY A N 1
ATOM 3645 C CA . GLY A 1 472 ? -10.537 9.406 -12.100 1.00 86.56 472 GLY A CA 1
ATOM 3646 C C . GLY A 1 472 ? -11.016 10.837 -11.906 1.00 86.56 472 GLY A C 1
ATOM 3647 O O . GLY A 1 472 ? -10.384 11.772 -12.388 1.00 86.56 472 GLY A O 1
ATOM 3648 N N . ASP A 1 473 ? -12.168 10.996 -11.254 1.00 83.56 473 ASP A N 1
ATOM 3649 C CA . ASP A 1 473 ? -12.845 12.294 -11.116 1.00 83.56 473 ASP A CA 1
ATOM 3650 C C . ASP A 1 473 ? -13.090 13.039 -12.436 1.00 83.56 473 ASP A C 1
ATOM 3652 O O . ASP A 1 473 ? -13.271 14.254 -12.479 1.00 83.56 473 ASP A O 1
ATOM 3656 N N . SER A 1 474 ? -13.150 12.285 -13.533 1.00 86.25 474 SER A N 1
ATOM 3657 C CA . SER A 1 474 ? -13.412 12.793 -14.871 1.00 86.25 474 SER A CA 1
ATOM 3658 C C . SER A 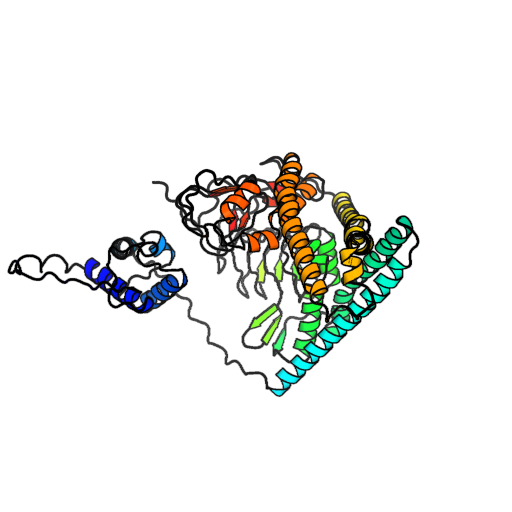1 474 ? -14.460 11.942 -15.573 1.00 86.25 474 SER A C 1
ATOM 3660 O O . SER A 1 474 ? -14.746 10.808 -15.177 1.00 86.25 474 SER A O 1
ATOM 3662 N N . SER A 1 475 ? -14.979 12.450 -16.688 1.00 85.00 475 SER A N 1
ATOM 3663 C CA . SER A 1 475 ? -15.895 11.687 -17.527 1.00 85.00 475 SER A CA 1
ATOM 3664 C C . SER A 1 475 ? -15.260 10.433 -18.151 1.00 85.00 475 SER A C 1
ATOM 3666 O O . SER A 1 475 ? -15.974 9.529 -18.588 1.00 85.00 475 SER A O 1
ATOM 3668 N N . TYR A 1 476 ? -13.930 10.317 -18.149 1.00 88.56 476 TYR A N 1
ATOM 3669 C CA . TYR A 1 476 ? -13.216 9.178 -18.721 1.00 88.56 476 TYR A CA 1
ATOM 3670 C C . TYR A 1 476 ? -13.162 7.950 -17.804 1.00 88.56 476 TYR A C 1
ATOM 3672 O O . TYR A 1 476 ? -12.847 6.855 -18.283 1.00 88.56 476 TYR A O 1
ATOM 3680 N N . ILE A 1 477 ? -13.485 8.079 -16.510 1.00 90.25 477 ILE A N 1
ATOM 3681 C CA . ILE A 1 477 ? -13.297 6.988 -15.541 1.00 90.25 477 ILE A CA 1
ATOM 3682 C C . ILE A 1 477 ? -14.116 5.741 -15.890 1.00 90.25 477 ILE A C 1
ATOM 3684 O O . ILE A 1 477 ? -13.620 4.620 -15.788 1.00 90.25 477 ILE A O 1
ATOM 3688 N N . VAL A 1 478 ? -15.346 5.919 -16.378 1.00 89.25 478 VAL A N 1
ATOM 3689 C CA . VAL A 1 478 ? -16.227 4.808 -16.770 1.00 89.25 478 VAL A CA 1
ATOM 3690 C C . VAL A 1 478 ? -15.618 4.032 -17.939 1.00 89.25 478 VAL A C 1
ATOM 3692 O O . VAL A 1 478 ? -15.550 2.803 -17.901 1.00 89.25 478 VAL A O 1
ATOM 3695 N N . HIS A 1 479 ? -15.101 4.732 -18.952 1.00 90.62 479 HIS A N 1
ATOM 3696 C CA . HIS A 1 479 ? -14.432 4.106 -20.095 1.00 90.62 479 HIS A CA 1
ATOM 3697 C C . HIS A 1 479 ? -13.146 3.390 -19.682 1.00 90.62 479 HIS A C 1
ATOM 3699 O O . HIS A 1 479 ? -12.895 2.273 -20.134 1.00 90.62 479 HIS A O 1
ATOM 3705 N N . TYR A 1 480 ? -12.366 3.992 -18.783 1.00 92.81 480 TYR A N 1
ATOM 3706 C CA . TYR A 1 480 ? -11.165 3.375 -18.233 1.00 92.81 480 TYR A CA 1
ATOM 3707 C C . TYR A 1 480 ? -11.478 2.079 -17.479 1.00 92.81 480 TYR A C 1
ATOM 3709 O O . TYR A 1 480 ? -10.885 1.043 -17.774 1.00 92.81 480 TYR A O 1
ATOM 3717 N N . LEU A 1 481 ? -12.442 2.099 -16.553 1.00 93.25 481 LEU A N 1
ATOM 3718 C CA . LEU A 1 481 ? -12.831 0.919 -15.777 1.00 93.25 481 LEU A CA 1
ATOM 3719 C C . LEU A 1 481 ? -13.423 -0.185 -16.670 1.00 93.25 481 LEU A C 1
ATOM 3721 O O . LEU A 1 481 ? -13.089 -1.358 -16.488 1.00 93.25 481 LEU A O 1
ATOM 3725 N N . ARG A 1 482 ? -14.217 0.170 -17.692 1.00 92.12 482 ARG A N 1
ATOM 3726 C CA . ARG A 1 482 ? -14.667 -0.778 -18.733 1.00 92.12 482 ARG A CA 1
ATOM 3727 C C . ARG A 1 482 ? -13.490 -1.364 -19.513 1.00 92.12 482 ARG A C 1
ATOM 3729 O O . ARG A 1 482 ? -13.448 -2.569 -19.753 1.00 92.12 482 ARG A O 1
ATOM 3736 N N . GLY A 1 483 ? -12.506 -0.537 -19.866 1.00 92.56 483 GLY A N 1
ATOM 3737 C CA . GLY A 1 483 ? -11.256 -0.970 -20.490 1.00 92.56 483 GLY A CA 1
ATOM 3738 C C . GLY A 1 483 ? -10.481 -1.959 -19.616 1.00 92.56 483 GLY A C 1
ATOM 3739 O O . GLY A 1 483 ? -10.034 -2.999 -20.103 1.00 92.56 483 GLY A O 1
ATOM 3740 N N . LEU A 1 484 ? -10.411 -1.719 -18.304 1.00 93.94 484 LEU A N 1
ATOM 3741 C CA . LEU A 1 484 ? -9.810 -2.660 -17.355 1.00 93.94 484 LEU A CA 1
ATOM 3742 C C . LEU A 1 484 ? -10.583 -3.979 -17.257 1.00 93.94 484 LEU A C 1
ATOM 3744 O O . LEU A 1 484 ? -9.957 -5.008 -17.018 1.00 93.94 484 LEU A O 1
ATOM 3748 N N . GLY A 1 485 ? -11.901 -3.961 -17.472 1.00 92.56 485 GLY A N 1
ATOM 3749 C CA . GLY A 1 485 ? -12.753 -5.151 -17.519 1.00 92.56 485 GLY A CA 1
ATOM 3750 C C . GLY A 1 485 ? -13.968 -5.129 -16.594 1.00 92.56 485 GLY A C 1
ATOM 3751 O O . GLY A 1 485 ? -14.593 -6.172 -16.438 1.00 92.56 485 GLY A O 1
ATOM 3752 N N . TYR A 1 486 ? -14.298 -3.992 -15.977 1.00 93.00 486 TYR A N 1
ATOM 3753 C CA . TYR A 1 486 ? -15.544 -3.867 -15.221 1.00 93.00 486 TYR A CA 1
ATOM 3754 C C . TYR A 1 486 ? -16.750 -3.998 -16.154 1.00 93.00 486 TYR A C 1
ATOM 3756 O O . TYR A 1 486 ? -16.754 -3.453 -17.263 1.00 93.00 486 TYR A O 1
ATOM 3764 N N . ASP A 1 487 ? -17.814 -4.618 -15.655 1.00 89.94 487 ASP A N 1
ATOM 3765 C CA . ASP A 1 487 ? -19.127 -4.536 -16.280 1.00 89.94 487 ASP A CA 1
ATOM 3766 C C . ASP A 1 487 ? -19.860 -3.274 -15.802 1.00 89.94 487 ASP A C 1
ATOM 3768 O O . ASP A 1 487 ? -20.435 -3.231 -14.712 1.00 89.94 487 ASP A O 1
ATOM 3772 N N . LEU A 1 488 ? -19.781 -2.230 -16.631 1.00 85.12 488 LEU A N 1
ATOM 3773 C CA . LEU A 1 488 ? -20.485 -0.949 -16.477 1.00 85.12 488 LEU A CA 1
ATOM 3774 C C . LEU A 1 488 ? -21.421 -0.692 -17.672 1.00 85.12 488 LEU A C 1
ATOM 3776 O O . LEU A 1 488 ? -21.614 0.450 -18.083 1.00 85.12 488 LEU A O 1
ATOM 3780 N N . SER A 1 489 ? -21.936 -1.754 -18.296 1.00 70.38 489 SER A N 1
ATOM 3781 C CA . SER A 1 489 ? -22.718 -1.692 -19.542 1.00 70.38 489 SER A CA 1
ATOM 3782 C C . SER A 1 489 ? -23.996 -0.846 -19.449 1.00 70.38 489 SER A C 1
ATOM 3784 O O . SER A 1 489 ? -24.431 -0.301 -20.461 1.00 70.38 489 SER A O 1
ATOM 3786 N N . HIS A 1 490 ? -24.546 -0.682 -18.245 1.00 67.56 490 HIS A N 1
ATOM 3787 C CA . HIS A 1 490 ? -25.791 0.047 -17.989 1.00 67.56 490 HIS A CA 1
ATOM 3788 C C . HIS A 1 490 ? -25.608 1.316 -17.144 1.00 67.56 490 HIS A C 1
ATOM 3790 O O . HIS A 1 490 ? -26.584 1.871 -16.656 1.00 67.56 490 HIS A O 1
ATOM 3796 N N . VAL A 1 491 ? -24.380 1.781 -16.911 1.00 67.62 491 VAL A N 1
ATOM 3797 C CA . VAL A 1 491 ? -24.154 2.936 -16.030 1.00 67.62 491 VAL A CA 1
ATOM 3798 C C . VAL A 1 491 ? -24.525 4.240 -16.741 1.00 67.62 491 VAL A C 1
ATOM 3800 O O . VAL A 1 491 ? -23.905 4.605 -17.736 1.00 67.62 491 VAL A O 1
ATOM 3803 N N . GLU A 1 492 ? -25.515 4.952 -16.199 1.00 66.19 492 GLU A N 1
ATOM 3804 C CA . GLU A 1 492 ? -25.822 6.337 -16.564 1.00 66.19 492 GLU A CA 1
ATOM 3805 C C . GLU A 1 492 ? -24.790 7.270 -15.933 1.00 66.19 492 GLU A C 1
ATOM 3807 O O . GLU A 1 492 ? -24.551 7.247 -14.723 1.00 66.19 492 GLU A O 1
ATOM 3812 N N . GLN A 1 493 ? -24.142 8.065 -16.772 1.00 64.69 493 GLN A N 1
ATOM 3813 C CA . GLN A 1 493 ? -23.082 8.964 -16.358 1.00 64.69 493 GLN A CA 1
ATOM 3814 C C . GLN A 1 493 ? -23.678 10.313 -15.959 1.00 64.69 493 GLN A C 1
ATOM 3816 O O . GLN A 1 493 ? -24.016 11.121 -16.816 1.00 64.69 493 GLN A O 1
ATOM 3821 N N . THR A 1 494 ? -23.803 10.550 -14.657 1.00 58.78 494 THR A N 1
ATOM 3822 C CA . THR A 1 494 ? -24.329 11.805 -14.094 1.00 58.78 494 THR A CA 1
ATOM 3823 C C . THR A 1 494 ? -23.209 12.735 -13.604 1.00 58.78 494 THR A C 1
ATOM 3825 O O . THR A 1 494 ? -23.482 13.805 -13.072 1.00 58.78 494 THR A O 1
ATOM 3828 N N . GLY A 1 495 ? -21.934 12.352 -13.785 1.00 62.66 495 GLY A N 1
ATOM 3829 C CA . GLY A 1 495 ? -20.760 13.154 -13.426 1.00 62.66 495 GLY A CA 1
ATOM 3830 C C . GLY A 1 495 ? -19.510 12.296 -13.189 1.00 62.66 495 GLY A C 1
ATOM 3831 O O . GLY A 1 495 ? -19.190 11.412 -13.989 1.00 62.66 495 GLY A O 1
ATOM 3832 N N . SER A 1 496 ? -18.799 12.543 -12.080 1.00 61.59 496 SER A N 1
ATOM 3833 C CA . SER A 1 496 ? -17.787 11.608 -11.562 1.00 61.59 496 SER A CA 1
ATOM 3834 C C . SER A 1 496 ? -18.501 10.448 -10.869 1.00 61.59 496 SER A C 1
ATOM 3836 O O . SER A 1 496 ? -18.819 10.502 -9.682 1.00 61.59 496 SER A O 1
ATOM 3838 N N . ASN A 1 497 ? -18.792 9.390 -11.626 1.00 70.50 497 ASN A N 1
ATOM 3839 C CA . ASN A 1 497 ? -19.398 8.183 -11.065 1.00 70.50 497 ASN A CA 1
ATOM 3840 C C . ASN A 1 497 ? -18.409 7.380 -10.198 1.00 70.50 497 ASN A C 1
ATOM 3842 O O . ASN A 1 497 ? -18.852 6.458 -9.525 1.00 70.50 497 ASN A O 1
ATOM 3846 N N . PHE A 1 498 ? -17.101 7.674 -10.259 1.00 85.12 498 PHE A N 1
ATOM 3847 C CA . PHE A 1 498 ? -16.038 7.006 -9.503 1.00 85.12 498 PHE A CA 1
ATOM 3848 C C . PHE A 1 498 ? -14.865 7.966 -9.246 1.00 85.12 498 PHE A C 1
ATOM 3850 O O . PHE A 1 498 ? -14.303 8.528 -10.190 1.00 85.12 498 PHE A O 1
ATOM 3857 N N . GLY A 1 499 ? -14.431 8.060 -7.988 1.00 82.31 499 GLY A N 1
ATOM 3858 C CA . GLY A 1 499 ? -13.271 8.871 -7.611 1.00 82.31 499 GLY A CA 1
ATOM 3859 C C . GLY A 1 499 ? -11.902 8.261 -7.942 1.00 82.31 499 GLY A C 1
ATOM 3860 O O . GLY A 1 499 ? -11.771 7.100 -8.351 1.00 82.31 499 GLY A O 1
ATOM 3861 N N . THR A 1 500 ? -10.852 9.061 -7.757 1.00 88.25 500 THR A N 1
ATOM 3862 C CA . THR A 1 500 ? -9.446 8.704 -8.044 1.00 88.25 500 THR A CA 1
ATOM 3863 C C . THR A 1 500 ? -8.874 7.574 -7.164 1.00 88.25 500 THR A C 1
ATOM 3865 O O . THR A 1 500 ? -7.942 6.850 -7.552 1.00 88.25 500 THR A O 1
ATOM 3868 N N . GLU A 1 501 ? -9.457 7.333 -5.994 1.00 89.50 501 GLU A N 1
ATOM 3869 C CA . GLU A 1 501 ? -9.051 6.295 -5.048 1.00 89.50 501 GLU A CA 1
ATOM 3870 C C . GLU A 1 501 ? -9.851 4.989 -5.200 1.00 89.50 501 GLU A C 1
ATOM 3872 O O . GLU A 1 501 ? -9.758 4.110 -4.342 1.00 89.50 501 GLU A O 1
ATOM 3877 N N . VAL A 1 502 ? -10.564 4.789 -6.320 1.00 91.69 502 VAL A N 1
ATOM 3878 C CA . VAL A 1 502 ? -11.188 3.492 -6.645 1.00 91.69 502 VAL A CA 1
ATOM 3879 C C . VAL A 1 502 ? -10.150 2.360 -6.684 1.00 91.69 502 VAL A C 1
ATOM 3881 O O . VAL A 1 502 ? -9.039 2.519 -7.203 1.00 91.69 502 VAL A O 1
ATOM 3884 N N . GLN A 1 503 ? -10.487 1.206 -6.112 1.00 93.69 503 GLN A N 1
ATOM 3885 C CA . GLN A 1 503 ? -9.625 0.030 -6.033 1.00 93.69 503 GLN A CA 1
ATOM 3886 C C . GLN A 1 503 ? -10.403 -1.284 -6.169 1.00 93.69 503 GLN A C 1
ATOM 3888 O O . GLN A 1 503 ? -11.605 -1.352 -5.921 1.00 93.69 503 GLN A O 1
ATOM 3893 N N . HIS A 1 504 ? -9.696 -2.351 -6.539 1.00 94.12 504 HIS A N 1
ATOM 3894 C CA . HIS A 1 504 ? -10.235 -3.711 -6.672 1.00 94.12 504 HIS A CA 1
ATOM 3895 C C . HIS A 1 504 ? -9.127 -4.765 -6.555 1.00 94.12 504 HIS A C 1
ATOM 3897 O O . HIS A 1 504 ? -7.948 -4.432 -6.660 1.00 94.12 504 HIS A O 1
ATOM 3903 N N . GLU A 1 505 ? -9.471 -6.041 -6.363 1.00 93.31 505 GLU A N 1
ATOM 3904 C CA . GLU A 1 505 ? -8.498 -7.137 -6.519 1.00 93.31 505 GLU A CA 1
ATOM 3905 C C . GLU A 1 505 ? -8.460 -7.638 -7.970 1.00 93.31 505 GLU A C 1
ATOM 3907 O O . GLU A 1 505 ? -7.385 -7.782 -8.546 1.00 93.31 505 GLU A O 1
ATOM 3912 N N . THR A 1 506 ? -9.623 -7.836 -8.598 1.00 92.75 506 THR A N 1
ATOM 3913 C CA . THR A 1 506 ? -9.738 -8.290 -9.997 1.00 92.75 506 THR A CA 1
ATOM 3914 C C . THR A 1 506 ? -10.797 -7.474 -10.751 1.00 92.75 506 THR A C 1
ATOM 3916 O O . THR A 1 506 ? -11.965 -7.545 -10.392 1.00 92.75 506 THR A O 1
ATOM 3919 N N . PRO A 1 507 ? -10.478 -6.714 -11.811 1.00 93.62 507 PRO A N 1
ATOM 3920 C CA . PRO A 1 507 ? -11.481 -5.860 -12.462 1.00 93.62 507 PRO A CA 1
ATOM 3921 C C . PRO A 1 507 ? -12.599 -6.647 -13.173 1.00 93.62 507 PRO A C 1
ATOM 3923 O O . PRO A 1 507 ? -13.745 -6.218 -13.148 1.00 93.62 507 PRO A O 1
ATOM 3926 N N . TYR A 1 508 ? -12.288 -7.822 -13.733 1.00 91.19 508 TYR A N 1
ATOM 3927 C CA . TYR A 1 508 ? -13.200 -8.662 -14.539 1.00 91.19 508 TYR A CA 1
ATOM 3928 C C . TYR A 1 508 ? -14.379 -9.267 -13.781 1.00 91.19 508 TYR A C 1
ATOM 3930 O O . TYR A 1 508 ? -15.311 -9.787 -14.383 1.00 91.19 508 TYR A O 1
ATOM 3938 N N . LEU A 1 509 ? -14.305 -9.260 -12.452 1.00 92.12 509 LEU A N 1
ATOM 3939 C CA . LEU A 1 509 ? -15.311 -9.833 -11.564 1.00 92.12 509 LEU A CA 1
ATOM 3940 C C . LEU A 1 509 ? -16.056 -8.731 -10.808 1.00 92.12 509 LEU A C 1
ATOM 3942 O O . LEU A 1 509 ? -16.533 -8.958 -9.697 1.00 92.12 509 LEU A O 1
ATOM 3946 N N . THR A 1 510 ? -16.121 -7.533 -11.392 1.00 93.31 510 THR A N 1
ATOM 3947 C CA . THR A 1 510 ? -16.807 -6.373 -10.826 1.00 93.31 510 THR A CA 1
ATOM 3948 C C . THR A 1 510 ? -17.896 -5.903 -11.775 1.00 93.31 510 THR A C 1
ATOM 3950 O O . THR A 1 510 ? -17.627 -5.622 -12.941 1.00 93.31 510 THR A O 1
ATOM 3953 N N . SER A 1 511 ? -19.116 -5.780 -11.258 1.00 91.19 511 SER A N 1
ATOM 3954 C CA . SER A 1 511 ? -20.262 -5.221 -11.984 1.00 91.19 511 SER A CA 1
ATOM 3955 C C . SER A 1 511 ? -20.923 -4.120 -11.164 1.00 91.19 511 SER A C 1
ATOM 3957 O O . SER A 1 511 ? -21.011 -4.235 -9.937 1.00 91.19 511 SER A O 1
ATOM 3959 N N . VAL A 1 512 ? -21.370 -3.056 -11.830 1.00 88.75 512 VAL A N 1
ATOM 3960 C CA . VAL A 1 512 ? -22.095 -1.945 -11.199 1.00 88.75 512 VAL A CA 1
ATOM 3961 C C . VAL A 1 512 ? -23.341 -1.630 -12.017 1.00 88.75 512 VAL A C 1
ATOM 3963 O O . VAL A 1 512 ? -23.258 -1.390 -13.219 1.00 88.75 512 VAL A O 1
ATOM 3966 N N . GLY A 1 513 ? -24.498 -1.653 -11.357 1.00 83.69 513 GLY A N 1
ATOM 3967 C CA . GLY A 1 513 ? -25.788 -1.358 -11.973 1.00 83.69 513 GLY A CA 1
ATOM 3968 C C . GLY A 1 513 ? -25.985 0.122 -12.316 1.00 83.69 513 GLY A C 1
ATOM 3969 O O . GLY A 1 513 ? -25.271 0.997 -11.826 1.00 83.69 513 GLY A O 1
ATOM 3970 N N . SER A 1 514 ? -26.995 0.387 -13.146 1.00 82.31 514 SER A N 1
ATOM 3971 C CA . SER A 1 514 ? -27.411 1.724 -13.587 1.00 82.31 514 SER A CA 1
ATOM 3972 C C . SER A 1 514 ? -27.813 2.644 -12.431 1.00 82.31 514 SER A C 1
ATOM 3974 O O . SER A 1 514 ? -28.245 2.180 -11.377 1.00 82.31 514 SER A O 1
ATOM 3976 N N . GLY A 1 515 ? -27.670 3.961 -12.615 1.00 74.88 515 GLY A N 1
ATOM 3977 C CA . GLY A 1 515 ? -28.070 4.965 -11.620 1.00 74.88 515 GLY A CA 1
ATOM 3978 C C . GLY A 1 515 ? -27.335 4.871 -10.277 1.00 74.88 515 GLY A C 1
ATOM 3979 O O . GLY A 1 515 ? -27.819 5.401 -9.279 1.00 74.88 515 GLY A O 1
ATOM 3980 N N . THR A 1 516 ? -26.206 4.157 -10.222 1.00 79.56 516 THR A N 1
ATOM 3981 C CA . THR A 1 516 ? -25.392 4.023 -9.015 1.00 79.56 516 THR A CA 1
ATOM 3982 C C . THR A 1 516 ? -24.297 5.080 -8.990 1.00 79.56 516 THR A C 1
ATOM 3984 O O . THR A 1 516 ? -23.480 5.165 -9.906 1.00 79.56 516 THR A O 1
ATOM 3987 N N . MET A 1 517 ? -24.266 5.843 -7.900 1.00 78.31 517 MET A N 1
ATOM 3988 C CA . MET A 1 517 ? -23.280 6.884 -7.636 1.00 78.31 517 MET A CA 1
ATOM 3989 C C . MET A 1 517 ? -22.263 6.399 -6.614 1.00 78.31 517 MET A C 1
ATOM 3991 O O . MET A 1 517 ? -22.628 5.940 -5.528 1.00 78.31 517 MET A O 1
ATOM 3995 N N . ILE A 1 518 ? -20.981 6.488 -6.963 1.00 83.25 518 ILE A N 1
ATOM 3996 C CA . ILE A 1 518 ? -19.883 6.002 -6.131 1.00 83.25 518 ILE A CA 1
ATOM 3997 C C . ILE A 1 518 ? -18.922 7.159 -5.901 1.00 83.25 518 ILE A C 1
ATOM 3999 O O . ILE A 1 518 ? -18.265 7.643 -6.818 1.00 83.25 518 ILE A O 1
ATOM 4003 N N . ALA A 1 519 ? -18.850 7.593 -4.650 1.00 81.62 519 ALA A N 1
ATOM 4004 C CA . ALA A 1 519 ? -17.919 8.614 -4.215 1.00 81.62 519 ALA A CA 1
ATOM 4005 C C . ALA A 1 519 ? -16.481 8.056 -4.134 1.00 81.62 519 ALA A C 1
ATOM 4007 O O . ALA A 1 519 ? -16.188 6.933 -4.563 1.00 81.62 519 ALA A O 1
ATOM 4008 N N . ASP A 1 520 ? -15.547 8.843 -3.608 1.00 86.44 520 ASP A N 1
ATOM 4009 C CA . ASP A 1 520 ? -14.132 8.501 -3.693 1.00 86.44 520 ASP A CA 1
ATOM 4010 C C . ASP A 1 520 ? -13.720 7.372 -2.734 1.00 86.44 520 ASP A C 1
ATOM 4012 O O . ASP A 1 520 ? -14.294 7.150 -1.666 1.00 86.44 520 ASP A O 1
ATOM 4016 N N . GLY A 1 521 ? -12.689 6.621 -3.110 1.00 85.69 521 GLY A N 1
ATOM 4017 C CA . GLY A 1 521 ? -12.145 5.570 -2.266 1.00 85.69 521 GLY A CA 1
ATOM 4018 C C . GLY A 1 521 ? -13.033 4.332 -2.166 1.00 85.69 521 GLY A C 1
ATOM 4019 O O . GLY A 1 521 ? -13.020 3.681 -1.128 1.00 85.69 521 GLY A O 1
ATOM 4020 N N . LEU A 1 522 ? -13.798 3.948 -3.190 1.00 91.12 522 LEU A N 1
ATOM 4021 C CA . LEU A 1 522 ? -14.398 2.608 -3.232 1.00 91.12 522 LEU A CA 1
ATOM 4022 C C . LEU A 1 522 ? -13.301 1.540 -3.345 1.00 91.12 522 LEU A C 1
ATOM 4024 O O . LEU A 1 522 ? -12.486 1.597 -4.255 1.00 91.12 522 LEU A O 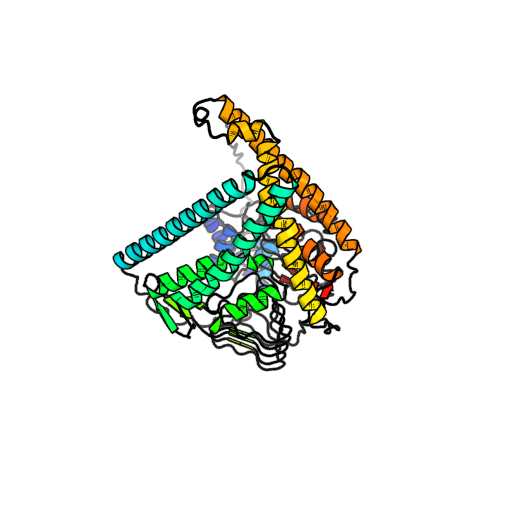1
ATOM 4028 N N . SER A 1 523 ? -13.316 0.516 -2.493 1.00 93.69 523 SER A N 1
ATOM 4029 C CA . SER A 1 523 ? -12.516 -0.695 -2.697 1.00 93.69 523 SER A CA 1
ATOM 4030 C C . SER A 1 523 ? -13.401 -1.922 -2.852 1.00 93.69 523 SER A C 1
ATOM 4032 O O . SER A 1 523 ? -14.117 -2.296 -1.926 1.00 93.69 523 SER A O 1
ATOM 4034 N N . VAL A 1 524 ? -13.359 -2.555 -4.021 1.00 93.88 524 VAL A N 1
ATOM 4035 C CA . VAL A 1 524 ? -14.110 -3.777 -4.318 1.00 93.88 524 VAL A CA 1
ATOM 4036 C C . VAL A 1 524 ? -13.300 -4.994 -3.873 1.00 93.88 524 VAL A C 1
ATOM 4038 O O . VAL A 1 524 ? -12.247 -5.310 -4.433 1.00 93.88 524 VAL A O 1
ATOM 4041 N N . ILE A 1 525 ? -13.795 -5.695 -2.857 1.00 92.12 525 ILE A N 1
ATOM 4042 C CA . ILE A 1 525 ? -13.132 -6.843 -2.238 1.00 92.12 525 ILE A CA 1
ATOM 4043 C C . ILE A 1 525 ? -13.645 -8.123 -2.901 1.00 92.12 525 ILE A C 1
ATOM 4045 O O . ILE A 1 525 ? -14.511 -8.835 -2.388 1.00 92.12 525 ILE A O 1
ATOM 4049 N N . ASN A 1 526 ? -13.087 -8.419 -4.069 1.00 92.62 526 ASN A N 1
ATOM 4050 C CA . ASN A 1 526 ? -13.414 -9.600 -4.866 1.00 92.62 526 ASN A CA 1
ATOM 4051 C C . ASN A 1 526 ? -12.327 -10.680 -4.867 1.00 92.62 526 ASN A C 1
ATOM 4053 O O . ASN A 1 526 ? -12.294 -11.546 -5.741 1.00 92.62 526 ASN A O 1
ATOM 4057 N N . ALA A 1 527 ? -11.469 -10.657 -3.846 1.00 92.69 527 ALA A N 1
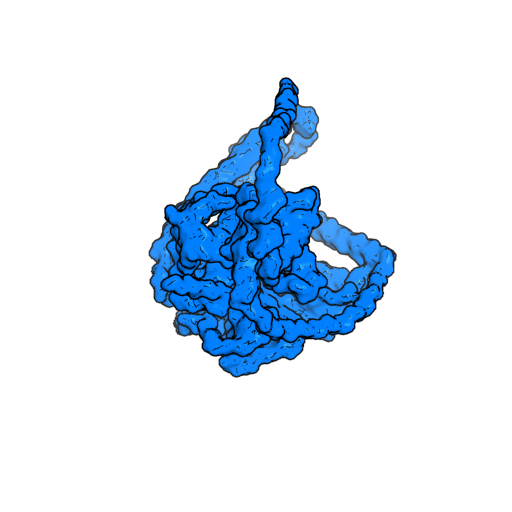ATOM 4058 C CA . ALA A 1 527 ? -10.627 -11.786 -3.487 1.00 92.69 527 ALA A CA 1
ATOM 4059 C C . ALA A 1 527 ? -10.698 -12.040 -1.983 1.00 92.69 527 ALA A C 1
ATOM 4061 O O . ALA A 1 527 ? -10.458 -11.134 -1.182 1.00 92.69 527 ALA A O 1
ATOM 4062 N N . ASP A 1 528 ? -10.961 -13.283 -1.610 1.00 92.06 528 ASP A N 1
ATOM 4063 C CA . ASP A 1 528 ? -10.902 -13.801 -0.252 1.00 92.06 528 ASP A CA 1
ATOM 4064 C C . ASP A 1 528 ? -9.513 -14.395 0.006 1.00 92.06 528 ASP A C 1
ATOM 4066 O O . ASP A 1 528 ? -8.937 -15.039 -0.873 1.00 92.06 528 ASP A O 1
ATOM 4070 N N . PHE A 1 529 ? -8.973 -14.198 1.211 1.00 92.75 529 PHE A N 1
ATOM 4071 C CA . PHE A 1 529 ? -7.654 -14.702 1.607 1.00 92.75 529 PHE A CA 1
ATOM 4072 C C . PHE A 1 529 ? -7.746 -15.444 2.939 1.00 92.75 529 PHE A C 1
ATOM 4074 O O . PHE A 1 529 ? -8.307 -14.922 3.899 1.00 92.75 529 PHE A O 1
ATOM 4081 N N . SER A 1 530 ? -7.122 -16.619 3.003 1.00 92.81 530 SER A N 1
ATOM 4082 C CA . SER A 1 530 ? -6.713 -17.265 4.250 1.00 92.81 530 SER A CA 1
ATOM 4083 C C . SER A 1 530 ? -5.200 -17.101 4.433 1.00 92.81 530 SER A C 1
ATOM 4085 O O . SER A 1 530 ? -4.508 -16.483 3.621 1.00 92.81 530 SER A O 1
ATOM 4087 N N . SER A 1 531 ? -4.649 -17.714 5.479 1.00 90.19 531 SER A N 1
ATOM 4088 C CA . SER A 1 531 ? -3.204 -17.752 5.741 1.00 90.19 531 SER A CA 1
ATOM 4089 C C . SER A 1 531 ? -2.379 -18.475 4.661 1.00 90.19 531 SER A C 1
ATOM 4091 O O . SER A 1 531 ? -1.145 -18.371 4.617 1.00 90.19 531 SER A O 1
ATOM 4093 N N . THR A 1 532 ? -3.035 -19.256 3.796 1.00 93.44 532 THR A N 1
ATOM 4094 C CA . THR A 1 532 ? -2.376 -20.167 2.842 1.00 93.44 532 THR A CA 1
ATOM 4095 C C . THR A 1 532 ? -3.080 -20.306 1.497 1.00 93.44 532 THR A C 1
ATOM 4097 O O . THR A 1 532 ? -2.488 -20.875 0.578 1.00 93.44 532 THR A O 1
ATOM 4100 N N . SER A 1 533 ? -4.291 -19.776 1.336 1.00 94.75 533 SER A N 1
ATOM 4101 C CA . SER A 1 533 ? -5.084 -19.866 0.109 1.00 94.75 533 SER A CA 1
ATOM 4102 C C . SER A 1 533 ? -5.770 -18.546 -0.242 1.00 94.75 533 SER A C 1
ATOM 4104 O O . SER A 1 533 ? -5.872 -17.638 0.585 1.00 94.75 533 SER A O 1
ATOM 4106 N N . PHE A 1 534 ? -6.227 -18.440 -1.487 1.00 95.31 534 PHE A N 1
ATOM 4107 C CA . PHE A 1 534 ? -7.073 -17.354 -1.957 1.00 95.31 534 PHE A CA 1
ATOM 4108 C C . PHE A 1 534 ? -8.134 -17.857 -2.935 1.00 95.31 534 PHE A C 1
ATOM 4110 O O . PHE A 1 534 ? -7.951 -18.895 -3.576 1.00 95.31 534 PHE A O 1
ATOM 4117 N N . ARG A 1 535 ? -9.228 -17.108 -3.056 1.00 94.88 535 ARG A N 1
ATOM 4118 C CA . ARG A 1 535 ? -10.297 -17.320 -4.039 1.00 94.88 535 ARG A CA 1
ATOM 4119 C C . ARG A 1 535 ? -10.740 -15.964 -4.561 1.00 94.88 535 ARG A C 1
ATOM 4121 O O . ARG A 1 535 ? -10.886 -15.044 -3.766 1.00 94.88 535 ARG A O 1
ATOM 4128 N N . VAL A 1 536 ? -10.958 -15.847 -5.864 1.00 94.25 536 VAL A N 1
ATOM 4129 C CA . VAL A 1 536 ? -11.585 -14.656 -6.453 1.00 94.25 536 VAL A CA 1
ATOM 4130 C C . VAL A 1 536 ? -13.054 -14.945 -6.724 1.00 94.25 536 VAL A C 1
ATOM 4132 O O . VAL A 1 536 ? -13.377 -16.042 -7.174 1.00 94.25 536 VAL A O 1
ATOM 4135 N N . SER A 1 537 ? -13.925 -13.985 -6.441 1.00 92.31 537 SER A N 1
ATOM 4136 C CA . SER A 1 537 ? -15.381 -14.172 -6.485 1.00 92.31 537 SER A CA 1
ATOM 4137 C C . SER A 1 537 ? -16.037 -12.940 -7.101 1.00 92.31 537 SER A C 1
ATOM 4139 O O . SER A 1 537 ? -15.500 -11.841 -6.993 1.00 92.31 537 SER A O 1
ATOM 4141 N N . GLN A 1 538 ? -17.206 -13.077 -7.722 1.00 91.56 538 GLN A N 1
ATOM 4142 C CA . GLN A 1 538 ? -17.895 -11.924 -8.308 1.00 91.56 538 GLN A CA 1
ATOM 4143 C C . GLN A 1 538 ? -18.387 -10.935 -7.235 1.00 91.56 538 GLN A C 1
ATOM 4145 O O . GLN A 1 538 ? -19.003 -11.317 -6.235 1.00 91.56 538 GLN A O 1
ATOM 4150 N N . ALA A 1 539 ? -18.138 -9.646 -7.464 1.00 91.31 539 ALA A N 1
ATOM 4151 C CA . ALA A 1 539 ? -18.725 -8.536 -6.725 1.00 91.31 539 ALA A CA 1
ATOM 4152 C C . ALA A 1 539 ? -19.683 -7.770 -7.644 1.00 91.31 539 ALA A C 1
ATOM 4154 O O . ALA A 1 539 ? -19.313 -7.325 -8.733 1.00 91.31 539 ALA A O 1
ATOM 4155 N N . SER A 1 540 ? -20.932 -7.632 -7.206 1.00 89.94 540 SER A N 1
ATOM 4156 C CA . SER A 1 540 ? -21.968 -6.927 -7.954 1.00 89.94 540 SER A CA 1
ATOM 4157 C C . SER A 1 540 ? -22.611 -5.872 -7.076 1.00 89.94 540 SER A C 1
ATOM 4159 O O . SER A 1 540 ? -23.155 -6.187 -6.018 1.00 89.94 540 SER A O 1
ATOM 4161 N N . ILE A 1 541 ? -22.517 -4.623 -7.517 1.00 88.56 541 ILE A N 1
ATOM 4162 C CA . ILE A 1 541 ? -23.197 -3.484 -6.916 1.00 88.56 541 ILE A CA 1
ATOM 4163 C C . ILE A 1 541 ? -24.487 -3.300 -7.711 1.00 88.56 541 ILE A C 1
ATOM 4165 O O . ILE A 1 541 ? -24.442 -3.075 -8.918 1.00 88.56 541 ILE A O 1
ATOM 4169 N N . GLY A 1 542 ? -25.638 -3.430 -7.050 1.00 84.94 542 GLY A N 1
ATOM 4170 C CA . GLY A 1 542 ? -26.939 -3.289 -7.710 1.00 84.94 542 GLY A CA 1
ATOM 4171 C C . GLY A 1 542 ? -27.172 -1.885 -8.292 1.00 84.94 542 GLY A C 1
ATOM 4172 O O . GLY A 1 542 ? -26.396 -0.966 -8.015 1.00 84.94 542 GLY A O 1
ATOM 4173 N N . PRO A 1 543 ? -28.249 -1.691 -9.067 1.00 84.00 543 PRO A N 1
ATOM 4174 C CA . PRO A 1 543 ? -28.624 -0.377 -9.584 1.00 84.00 543 PRO A CA 1
ATOM 4175 C C . PRO A 1 543 ? -29.165 0.544 -8.479 1.00 84.00 543 PRO A C 1
ATOM 4177 O O . PRO A 1 543 ? -29.594 0.069 -7.424 1.00 84.00 543 PRO A O 1
ATOM 4180 N N . HIS A 1 544 ? -29.168 1.851 -8.743 1.00 79.12 544 HIS A N 1
ATOM 4181 C CA . HIS A 1 544 ? -29.727 2.910 -7.895 1.00 79.12 544 HIS A CA 1
ATOM 4182 C C . HIS A 1 544 ? -29.193 2.917 -6.455 1.00 79.12 544 HIS A C 1
ATOM 4184 O O . HIS A 1 544 ? -29.946 3.093 -5.494 1.00 79.12 544 HIS A O 1
ATOM 4190 N N . ASN A 1 545 ? -27.885 2.700 -6.293 1.00 81.12 545 ASN A N 1
ATOM 4191 C CA . ASN A 1 545 ? -27.212 2.794 -5.000 1.00 81.12 545 ASN A CA 1
ATOM 4192 C C . ASN A 1 545 ? -26.377 4.072 -4.886 1.00 81.12 545 ASN A C 1
ATOM 4194 O O . ASN A 1 545 ? -25.839 4.573 -5.866 1.00 81.12 545 ASN A O 1
ATOM 4198 N N . PHE A 1 546 ? -26.204 4.551 -3.656 1.00 82.38 546 PHE A N 1
ATOM 4199 C CA . PHE A 1 546 ? -25.201 5.558 -3.331 1.00 82.38 546 PHE A CA 1
ATOM 4200 C C . PHE A 1 546 ? -24.148 4.941 -2.411 1.00 82.38 546 PHE A C 1
ATOM 4202 O O . PHE A 1 546 ? -24.470 4.452 -1.324 1.00 82.38 546 PHE A O 1
ATOM 4209 N N . LEU A 1 547 ? -22.891 4.957 -2.848 1.00 84.06 547 LEU A N 1
ATOM 4210 C CA . LEU A 1 547 ? -21.737 4.546 -2.059 1.00 84.06 547 LEU A CA 1
ATOM 4211 C C . LEU A 1 547 ? -20.933 5.791 -1.689 1.00 84.06 547 LEU A C 1
ATOM 4213 O O . LEU A 1 547 ? -20.344 6.431 -2.552 1.00 84.06 547 LEU A O 1
ATOM 4217 N N . GLY A 1 548 ? -20.922 6.130 -0.399 1.00 81.25 548 GLY A N 1
ATOM 4218 C CA . GLY A 1 548 ? -20.118 7.227 0.136 1.00 81.25 548 GLY A CA 1
ATOM 4219 C C . GLY A 1 548 ? -18.608 6.957 0.104 1.00 81.25 548 GLY A C 1
ATOM 4220 O O . GLY A 1 548 ? -18.139 5.934 -0.398 1.00 81.25 548 GLY A O 1
ATOM 4221 N N . ASN A 1 549 ? -17.845 7.888 0.676 1.00 84.81 549 ASN A N 1
ATOM 4222 C CA . ASN A 1 549 ? -16.387 7.833 0.635 1.00 84.81 549 ASN A CA 1
ATOM 4223 C C . ASN A 1 549 ? -15.813 6.649 1.428 1.00 84.81 549 ASN A C 1
ATOM 4225 O O . ASN A 1 549 ? -16.326 6.277 2.483 1.00 84.81 549 ASN A O 1
ATOM 4229 N N . ASN A 1 550 ? -14.677 6.123 0.967 1.00 85.94 550 ASN A N 1
ATOM 4230 C CA . ASN A 1 550 ? -13.871 5.117 1.666 1.00 85.94 550 ASN A CA 1
ATOM 4231 C C . ASN A 1 550 ? -14.595 3.796 1.986 1.00 85.94 550 ASN A C 1
ATOM 4233 O O . ASN A 1 550 ? -14.259 3.107 2.953 1.00 85.94 550 ASN A O 1
ATOM 4237 N N . ILE A 1 551 ? -15.537 3.383 1.139 1.00 88.31 551 ILE A N 1
ATOM 4238 C CA . ILE A 1 551 ? -16.250 2.113 1.306 1.00 88.31 551 ILE A CA 1
ATOM 4239 C C . ILE A 1 551 ? -15.369 0.922 0.904 1.00 88.31 551 ILE A C 1
ATOM 4241 O O . ILE A 1 551 ? -14.568 0.992 -0.031 1.00 88.31 551 ILE A O 1
ATOM 4245 N N . ALA A 1 552 ? -15.516 -0.190 1.624 1.00 90.44 552 ALA A N 1
ATOM 4246 C CA . ALA A 1 552 ? -14.993 -1.496 1.248 1.00 90.44 552 ALA A CA 1
ATOM 4247 C C . ALA A 1 552 ? -16.181 -2.425 0.934 1.00 90.44 552 ALA A C 1
ATOM 4249 O O . ALA A 1 552 ? -17.006 -2.690 1.806 1.00 90.44 552 ALA A O 1
ATOM 4250 N N . TYR A 1 553 ? -16.302 -2.875 -0.316 1.00 90.06 553 TYR A N 1
ATOM 4251 C CA . TYR A 1 553 ? -17.458 -3.618 -0.822 1.00 90.06 553 TYR A CA 1
ATOM 4252 C C . TYR A 1 553 ? -17.106 -5.100 -1.055 1.00 90.06 553 TYR A C 1
ATOM 4254 O O . TYR A 1 553 ? -16.453 -5.410 -2.055 1.00 90.06 553 TYR A O 1
ATOM 4262 N N . PRO A 1 554 ? -17.487 -6.026 -0.153 1.00 87.38 554 PRO A N 1
ATOM 4263 C CA . PRO A 1 554 ? -17.204 -7.456 -0.277 1.00 87.38 554 PRO A CA 1
ATOM 4264 C C . PRO A 1 554 ? -17.962 -8.166 -1.402 1.00 87.38 554 PRO A C 1
ATOM 4266 O O . PRO A 1 554 ? -19.089 -7.816 -1.742 1.00 87.38 554 PRO A O 1
ATOM 4269 N N . SER A 1 555 ? -17.331 -9.205 -1.953 1.00 81.88 555 SER A N 1
ATOM 4270 C CA . SER A 1 555 ? -17.938 -10.152 -2.895 1.00 81.88 555 SER A CA 1
ATOM 4271 C C . SER A 1 555 ? -18.899 -11.133 -2.210 1.00 81.88 555 SER A C 1
ATOM 4273 O O . SER A 1 555 ? -18.773 -11.418 -1.020 1.00 81.88 555 SER A O 1
ATOM 4275 N N . GLY A 1 556 ? -19.860 -11.670 -2.971 1.00 66.69 556 GLY A N 1
ATOM 4276 C CA . GLY A 1 556 ? -20.838 -12.664 -2.508 1.00 66.69 556 GLY A CA 1
ATOM 4277 C C . GLY A 1 556 ? -22.280 -12.145 -2.358 1.00 66.69 556 GLY A C 1
ATOM 4278 O O . GLY A 1 556 ? -22.512 -10.938 -2.252 1.00 66.69 556 GLY A O 1
ATOM 4279 N N . PRO A 1 557 ? -23.279 -13.051 -2.349 1.00 40.66 557 PRO A N 1
ATOM 4280 C CA . PRO A 1 557 ? -24.689 -12.680 -2.302 1.00 40.66 557 PRO A CA 1
ATOM 4281 C C . PRO A 1 557 ? -24.988 -11.974 -0.975 1.00 40.66 557 PRO A C 1
ATOM 4283 O O . PRO A 1 557 ? -24.926 -12.591 0.084 1.00 40.66 557 PRO A O 1
ATOM 4286 N N . ARG A 1 558 ? -25.291 -10.670 -1.026 1.00 43.22 558 ARG A N 1
ATOM 4287 C CA . ARG A 1 558 ? -25.743 -9.867 0.129 1.00 43.22 558 ARG A CA 1
ATOM 4288 C C . ARG A 1 558 ? -24.828 -9.926 1.361 1.00 43.22 558 ARG A C 1
ATOM 4290 O O . ARG A 1 558 ? -25.302 -10.023 2.486 1.00 43.22 558 ARG A O 1
ATOM 4297 N N . ARG A 1 559 ? -23.512 -9.812 1.170 1.00 44.62 559 ARG A N 1
ATOM 4298 C CA . ARG A 1 559 ? -22.553 -9.650 2.287 1.00 44.62 559 ARG A CA 1
ATOM 4299 C C . ARG A 1 559 ? -22.368 -8.199 2.736 1.00 44.62 559 ARG A C 1
ATOM 4301 O O . ARG A 1 559 ? -21.497 -7.893 3.542 1.00 44.62 559 ARG A O 1
ATOM 4308 N N . VAL A 1 560 ? -23.224 -7.315 2.233 1.00 35.88 560 VAL A N 1
ATOM 4309 C CA . VAL A 1 560 ? -23.350 -5.931 2.664 1.00 35.88 560 VAL A CA 1
ATOM 4310 C C . VAL A 1 560 ? -24.705 -5.771 3.345 1.00 35.88 560 VAL A C 1
ATOM 4312 O O . VAL A 1 560 ? -25.719 -5.540 2.698 1.00 35.88 560 VAL A O 1
ATOM 4315 N N . THR A 1 561 ? -24.710 -5.869 4.669 1.00 33.22 561 THR A N 1
ATOM 4316 C CA . THR A 1 561 ? -25.739 -5.267 5.530 1.00 33.22 561 THR A CA 1
ATOM 4317 C C . THR A 1 561 ? -25.106 -4.146 6.346 1.00 33.22 561 THR A C 1
ATOM 4319 O O . THR A 1 561 ? -25.130 -4.132 7.567 1.00 33.22 561 THR A O 1
ATOM 4322 N N . THR A 1 562 ? -24.534 -3.183 5.627 1.00 35.00 562 THR A N 1
ATOM 4323 C CA . THR A 1 562 ? -24.538 -1.759 6.016 1.00 35.00 562 THR A CA 1
ATOM 4324 C C . THR A 1 562 ? -24.858 -0.828 4.839 1.00 35.00 562 THR A C 1
ATOM 4326 O O . THR A 1 562 ? -25.187 0.333 5.056 1.00 35.00 562 THR A O 1
ATOM 4329 N N . ALA A 1 563 ? -24.924 -1.337 3.604 1.00 34.59 563 ALA A N 1
ATOM 4330 C CA . ALA A 1 563 ? -25.750 -0.761 2.545 1.00 34.59 563 ALA A CA 1
ATOM 4331 C C . ALA A 1 563 ? -27.092 -1.502 2.541 1.00 34.59 563 ALA A C 1
ATOM 4333 O O . ALA A 1 563 ? -27.206 -2.630 2.068 1.00 34.59 563 ALA A O 1
ATOM 4334 N N . PHE A 1 564 ? -28.104 -0.881 3.139 1.00 32.16 564 PHE A N 1
ATOM 4335 C CA . PHE A 1 564 ? -29.479 -1.361 3.101 1.00 32.16 564 PHE A CA 1
ATOM 4336 C C . PHE A 1 564 ? -29.984 -1.367 1.651 1.00 32.16 564 PHE A C 1
ATOM 4338 O O . PHE A 1 564 ? -30.573 -0.392 1.192 1.00 32.16 564 PHE A O 1
ATOM 4345 N N . SER A 1 565 ? -29.772 -2.468 0.926 1.00 23.59 565 SER A N 1
ATOM 4346 C CA . SER A 1 565 ? -30.488 -2.711 -0.324 1.00 23.59 565 SER A CA 1
ATOM 4347 C C . SER A 1 565 ? -31.947 -3.002 0.039 1.00 23.59 565 SER A C 1
ATOM 4349 O O . SER A 1 565 ? -32.245 -4.058 0.609 1.00 23.59 565 SER A O 1
ATOM 4351 N N . ARG A 1 566 ? -32.870 -2.089 -0.269 1.00 29.73 566 ARG A N 1
ATOM 4352 C CA . ARG A 1 566 ? -34.290 -2.446 -0.312 1.00 29.73 566 ARG A CA 1
ATOM 4353 C C . ARG A 1 566 ? -34.550 -3.194 -1.617 1.00 29.73 566 ARG A C 1
ATOM 4355 O O . ARG A 1 566 ? -34.337 -2.654 -2.696 1.00 29.73 566 ARG A O 1
ATOM 4362 N N . ARG A 1 567 ? -35.045 -4.430 -1.495 1.00 22.61 567 ARG A N 1
ATOM 4363 C CA . ARG A 1 567 ? -35.999 -4.959 -2.476 1.00 22.61 567 ARG A CA 1
ATOM 4364 C C . ARG A 1 567 ? -37.212 -4.022 -2.447 1.00 22.61 567 ARG A C 1
ATOM 4366 O O . ARG A 1 567 ? -37.668 -3.692 -1.350 1.00 22.61 567 ARG A O 1
ATOM 4373 N N . ARG A 1 568 ? -37.662 -3.565 -3.616 1.00 30.88 568 ARG A N 1
ATOM 4374 C CA . ARG A 1 568 ? -39.085 -3.264 -3.792 1.00 30.88 568 ARG A CA 1
ATOM 4375 C C . ARG A 1 568 ? -39.848 -4.579 -3.801 1.00 30.88 568 ARG A C 1
ATOM 4377 O O . ARG A 1 568 ? -39.254 -5.575 -4.281 1.00 30.88 568 ARG A O 1
#

Foldseek 3Di:
DDDDDDDDDDDDDDPPPPDPPDQPDPLSVQLQVLQVLLCVLLVHPTDDQAAFCCPRVVHDPVSLVSSQVVQVVDPSYQRDDPVLCLVQRGSSSSSVSSVVDPDDPPPPPDPDPADAQDDDDPVLQVVLVVVLVVLVVVVVVVVCVLVVVLLVQLVPADDDVSSLVSLLVSLLVVLVCLLCVLLVLLCVLPNAFDFDKDFDSDSNNSSLVSSVVSQLPRPCLVCQQAVVVVVSLVSSQAAAEALEHGNASADASNSNQEHAEAFEYAHYLEADNQWDDDSRMIGGAHEEEYAQEYHAHNEYEDHCEYEYHNEYEYHNEYDDHVYYHYHVFYWYDVPIDTDPDDQQPDDFDDDDPVLSVVLNVVVSCCVSNPVSCCVSVVVVCCCVVPVLNVVLVPPPPPPPPDPVSVVSVVVVCVCVVVVCVVVLLVCLLPVLVVLVVLADAPDKDWDRDSNNVSLVVLQVSLLPLVVLVVQAQAPNVLVSLVSNAEAPVAADPPGRQEGSQEGESHSNQHYEHYLERAEYQEYEYQKRDTSTIIHGHHFYHYYNYYHDYNDYGYHDDCPDPVRPDDDD

Sequence (568 aa):
MEEKSIEVLASGPDESARDKSRDSGPKAGIERDLAEVLADVMSVEQVSVDSHFFDDLGANSLVMAHFCARVRKRADLPSASMKDIYRHPTIRSLATGLADAAPTPVESSVPAPTEVVTPASTRQYLLCGTLQFIIFVGYCCLAGLVTGRGYEWVSAGSGLRNVYLRAVLFGGAGLVGLCIFPIAAKWILIGRWKSREFPIWGLTYLRFWTVKTLVHANPMIFFVGNPLYVLYLRALGARIGKGVTIFSRTIPVCTDLLTIGAGTVIRKDAFFLCYRAHAGRIQTGHVTLGRDVFVGEKTVLDIDTSMGDRAQLGHTSALQSGQVVPEDQRWHGSPAQRTEFDYLSIAPAACGTLRRAGYGLISVLQVFFLYVPLTVGGAYMLITEVPELRNLLGPDMVGFTSPTLYIDALVLSLVLFFGFIVLGLALLFTVPRLLSLMVKPDKVYPLYGLHYSAHRAIARMTNLKFFKWLLGDSSYIVHYLRGLGYDLSHVEQTGSNFGTEVQHETPYLTSVGSGTMIADGLSVINADFSSTSFRVSQASIGPHNFLGNNIAYPSGPRRVTTAFSRRR